Protein AF-0000000073238635 (afdb_homodimer)

Radius of gyration: 44.32 Å; Cα contacts (8 Å, |Δi|>4): 924; chains: 2; bounding box: 63×149×86 Å

Nearest PDB structures (foldseek):
  4niy-assembly1_A  TM=2.374E-01  e=1.121E-02  Bos taurus
  4niy-assembly2_B  TM=2.257E-01  e=1.477E-02  Bos taurus
  5gib-assembly2_B  TM=2.559E-01  e=4.451E-02  Bos taurus
  3tgk-assembly1_E  TM=2.085E-01  e=7.312E-02  Rattus norvegicus
  1f5r-assembly1_A  TM=2.115E-01  e=1.417E-01  Rattus norvegicus

Foldseek 3Di:
DPPPPVVPPPCDLLNDDPVVNVVVLVPDDPVRNVVVVVVVVVVLDVVLDPVVLVVVCCVPPVFFEDPQQLVVLVVVVVVLVVVPPDDSPQLLPLPPCPCPDPPCVVSPVVSVVSRPRSRVSVVSCQLSQVDWGWWWFDDDQWIAIWTWTADNVLRAIWTDHPPDPPHTPDPRHHPLRIGHDPDDDDQLDFDQAPCLLPADFQWKKWWWWDLDNPDGTIIGIWTWHADPVCVPPPVPGPRSVDQKTKTADQLDDPVDPLGIDIDGSVDQAWDDDNVNTIIGYMGTDDDPVVVVSSCVVRPRPDPPPDDPDDDDDPPPPPPPPPPDD/DPPPPVVVPPCDLLNDPPVVNVVVLVPDDPVRNVVVVVVVVVVLDVVLDPVVLVVVCCVPPVFFEDPQQLVVLVVVVVVLVVVPVDDSPQLLPLPPCPCPDPPCVVSPVVSVVSRPGSRVSSVSCQLSQVDWGWWWFDDDQWIAIWTWTADNVLRAIWTDHPPDPDHTPDPRHHPLGIGHDPDDDDQLDFDQAPCLLPADFQFKKWWWWDLDNVDGTIIGIWTWHADPVCVPPPVPGPRSVDQKTKTADQLDDPVDPLGIDIDGSVDQAWDDDNVNTIIGYMGTDDDPVVVVSSCVVRPRPPPPPPDPDDDDPPPPDPPPPPPDD

InterPro domains:
  IPR001810 F-box domain [PF00646] (13-54)
  IPR001810 F-box domain [PS50181] (10-56)
  IPR036047 F-box-like domain superfamily [SSF81383] (7-305)

Solvent-accessible surface area (backbone atoms only — not comparable to full-atom values): 37307 Å² total; per-residue (Å²): 133,79,80,73,72,71,78,75,62,80,79,46,77,83,69,44,56,68,68,56,46,49,54,57,56,62,71,47,50,71,67,53,33,52,46,52,27,49,50,19,52,50,50,26,52,60,53,56,33,54,69,57,32,45,49,52,39,46,71,74,40,44,64,39,47,46,72,65,39,58,54,51,47,51,49,52,55,50,53,52,60,70,61,45,78,61,76,68,70,42,70,43,75,39,47,74,79,66,74,55,60,82,76,50,56,71,38,64,67,57,30,58,69,62,51,81,29,69,39,53,50,48,47,31,27,42,54,62,28,77,41,69,35,65,26,26,33,62,51,93,80,33,34,38,60,22,34,33,25,37,37,66,88,77,65,22,26,35,32,24,34,66,81,80,56,91,47,72,72,44,66,75,35,50,69,89,38,39,28,37,58,92,57,99,60,61,52,77,56,75,49,79,42,86,46,56,78,72,48,39,67,71,38,43,31,37,30,27,36,23,67,42,94,87,45,52,43,27,39,31,64,35,30,30,41,60,47,83,87,41,70,75,34,79,88,70,55,60,52,49,76,43,57,59,37,35,44,25,25,70,81,44,51,86,83,41,80,73,19,56,45,82,43,55,52,82,55,83,50,77,45,73,45,77,88,84,15,36,34,39,20,48,44,78,59,81,50,63,66,61,52,48,51,52,44,68,75,46,61,70,80,72,81,76,76,76,74,86,76,86,82,80,85,78,79,77,72,84,73,78,75,74,75,76,128,134,77,80,72,70,71,77,76,62,80,78,46,75,83,69,44,54,67,67,57,46,49,54,57,56,61,71,47,49,71,66,52,31,49,46,50,29,49,51,20,52,50,49,25,52,61,51,54,32,54,70,57,31,47,49,53,39,48,71,73,41,46,63,38,48,46,72,65,40,58,55,52,46,52,49,53,54,52,55,51,63,68,57,38,86,54,77,67,72,44,68,44,76,40,47,72,80,65,73,56,59,81,76,50,57,71,39,63,66,57,28,59,68,62,51,78,31,70,39,54,47,47,46,30,27,44,54,60,28,77,41,67,35,64,28,25,33,62,50,95,80,32,34,37,60,23,32,34,26,36,36,66,88,76,65,22,25,34,32,23,35,67,81,81,55,91,46,73,71,44,66,74,37,49,71,90,38,38,29,37,56,91,58,98,62,59,52,76,56,75,50,79,43,86,46,57,76,70,49,40,65,71,39,42,32,36,31,27,34,24,67,44,93,87,46,52,45,25,38,31,64,34,30,30,41,60,49,83,88,40,68,75,34,80,87,71,55,59,51,50,76,43,58,59,38,35,42,25,25,71,81,44,53,84,85,42,81,71,19,56,44,81,42,56,52,81,56,82,49,76,44,74,45,79,87,85,17,37,34,40,20,47,42,76,60,81,50,64,66,62,52,48,51,52,45,68,74,46,61,70,79,72,81,76,79,75,74,81,77,85,87,75,85,69,80,81,70,86,74,79,75,73,77,76,129

pLDDT: mean 76.12, std 22.83, range [19.12, 97.75]

Secondary structure (DSSP, 8-state):
------------GGGS-HHHHHHHHHTS-HHHHHHHHHHHHHHHHHHT-HHHHHHHHHHHHTTT--HHHHHHHHHHHHHHHHTTTS----TTTTS-----TGGGG-HHHHHHHHTT-HHHHHHHHHHHT---EEEEEEETTEEEEEEEEEETTTTEEEEEESSSSS-EEEEEE-GGGEE--SSSS-TTSPPPPS-GGG--TT-EEEEEEESSTTSPPEEEEEEE---GGGTT-GGG--GGGSSEEEEE-TTS-TT-TTSEEEEETT--S-EEETTTEEEEEEEE---HHHHHHHHHHS---------SS----------------/------------GGGS-HHHHHHHHHTS-HHHHHHHHHHHHHHHHHHT-HHHHHHHHHHHHTTT--HHHHHHHHHHHHHHHHTTTS----TTTTS-----TGGGG-HHHHHHHHTT-HHHHHHHHHHHT---EEEEEEETTEEEEEEEEEETTTTEEEEEESSSSS-EEEEEE-GGGEE--SSSS-TTSPPP-S-GGG--TT-EEEEEEESSTTSPPEEEEEEE---GGGTT-GGG--GGGSSEEEEE-TTS-TT-TTSEEEEETT--S-EEETTTEEEEEEEE---HHHHHHHHHHS---------SSS---------------

Structure (mmCIF, N/CA/C/O backbone):
data_AF-0000000073238635-model_v1
#
loop_
_entity.id
_entity.type
_entity.pdbx_description
1 polymer 'F-box protein At2g32560 family'
#
loop_
_atom_site.group_PDB
_atom_site.id
_atom_site.type_symbol
_atom_site.label_atom_id
_atom_site.label_alt_id
_atom_site.label_comp_id
_atom_site.label_asym_id
_atom_site.label_entity_id
_atom_site.label_seq_id
_atom_site.pdbx_PDB_ins_code
_atom_site.Cartn_x
_atom_site.Cartn_y
_atom_site.Cartn_z
_atom_site.occupancy
_atom_site.B_iso_or_equiv
_atom_site.auth_seq_id
_atom_site.auth_comp_id
_atom_site.auth_asym_id
_atom_site.auth_atom_id
_atom_site.pdbx_PDB_model_num
ATOM 1 N N . MET A 1 1 ? 38.094 -16.75 25.938 1 25.94 1 MET A N 1
ATOM 2 C CA . MET A 1 1 ? 38.281 -15.852 24.797 1 25.94 1 MET A CA 1
ATOM 3 C C . MET A 1 1 ? 37.25 -16.094 23.719 1 25.94 1 MET A C 1
ATOM 5 O O . MET A 1 1 ? 37.375 -17 22.906 1 25.94 1 MET A O 1
ATOM 9 N N . GLU A 1 2 ? 36 -16.25 24.141 1 30.81 2 GLU A N 1
ATOM 10 C CA . GLU A 1 2 ? 34.812 -16.562 23.375 1 30.81 2 GLU A CA 1
ATOM 11 C C . GLU A 1 2 ? 34.656 -15.625 22.188 1 30.81 2 GLU A C 1
ATOM 13 O O . GLU A 1 2 ? 34.719 -14.406 22.328 1 30.81 2 GLU A O 1
ATOM 18 N N . ASN A 1 3 ? 35.156 -16.125 20.969 1 33.47 3 ASN A N 1
ATOM 19 C CA . ASN A 1 3 ? 35.188 -15.477 19.656 1 33.47 3 ASN A CA 1
ATOM 20 C C . ASN A 1 3 ? 33.844 -14.805 19.359 1 33.47 3 ASN A C 1
ATOM 22 O O . ASN A 1 3 ? 32.812 -15.477 19.234 1 33.47 3 ASN A O 1
ATOM 26 N N . ASN A 1 4 ? 33.625 -13.688 20.031 1 32.66 4 ASN A N 1
ATOM 27 C CA . ASN A 1 4 ? 32.562 -12.727 19.734 1 32.66 4 ASN A CA 1
ATOM 28 C C . ASN A 1 4 ? 32.438 -12.484 18.234 1 32.66 4 ASN A C 1
ATOM 30 O O . ASN A 1 4 ? 33.094 -11.609 17.688 1 32.66 4 ASN A O 1
ATOM 34 N N . ILE A 1 5 ? 32.438 -13.562 17.406 1 32.78 5 ILE A N 1
ATOM 35 C CA . ILE A 1 5 ? 32.125 -13.32 16 1 32.78 5 ILE A CA 1
ATOM 36 C C . ILE A 1 5 ? 30.938 -12.359 15.883 1 32.78 5 ILE A C 1
ATOM 38 O O . ILE A 1 5 ? 29.812 -12.688 16.281 1 32.78 5 ILE A O 1
ATOM 42 N N . LYS A 1 6 ? 31.188 -11.102 16.141 1 38.75 6 LYS A N 1
ATOM 43 C CA . LYS A 1 6 ? 30.328 -9.984 15.742 1 38.75 6 LYS A CA 1
ATOM 44 C C . LYS A 1 6 ? 29.641 -10.266 14.414 1 38.75 6 LYS A C 1
ATOM 46 O O . LYS A 1 6 ? 30.281 -10.359 13.375 1 38.75 6 LYS A O 1
ATOM 51 N N . ASN A 1 7 ? 28.719 -11.195 14.227 1 36.5 7 ASN A N 1
ATOM 52 C CA . ASN A 1 7 ? 27.906 -11.445 13.039 1 36.5 7 ASN A CA 1
ATOM 53 C C . ASN A 1 7 ? 27.562 -10.156 12.312 1 36.5 7 ASN A C 1
ATOM 55 O O . ASN A 1 7 ? 26.812 -9.32 12.828 1 36.5 7 ASN A O 1
ATOM 59 N N . ASN A 1 8 ? 28.406 -9.539 11.602 1 38.72 8 ASN A N 1
ATOM 60 C CA . ASN A 1 8 ? 28.484 -8.352 10.75 1 38.72 8 ASN A CA 1
ATOM 61 C C . ASN A 1 8 ? 27.297 -8.266 9.797 1 38.72 8 ASN A C 1
ATOM 63 O O . ASN A 1 8 ? 27.453 -8.445 8.594 1 38.72 8 ASN A O 1
ATOM 67 N N . ARG A 1 9 ? 26.297 -8.992 9.977 1 43.69 9 ARG A N 1
ATOM 68 C CA . ARG A 1 9 ? 25.188 -8.812 9.047 1 43.69 9 ARG A CA 1
ATOM 69 C C . ARG A 1 9 ? 24.766 -7.348 8.969 1 43.69 9 ARG A C 1
ATOM 71 O O . ARG A 1 9 ? 24.719 -6.656 9.992 1 43.69 9 ARG A O 1
ATOM 78 N N . PRO A 1 10 ? 24.953 -6.809 7.77 1 49.09 10 PRO A N 1
ATOM 79 C CA . PRO A 1 10 ? 24.453 -5.438 7.605 1 49.09 10 PRO A CA 1
ATOM 80 C C . PRO A 1 10 ? 23.109 -5.211 8.273 1 49.09 10 PRO A C 1
ATOM 82 O O . PRO A 1 10 ? 22.25 -6.094 8.242 1 49.09 10 PRO A O 1
ATOM 85 N N . THR A 1 11 ? 23.188 -4.523 9.344 1 52.44 11 THR A N 1
ATOM 86 C CA . THR A 1 11 ? 21.922 -4.141 9.969 1 52.44 11 THR A CA 1
ATOM 87 C C . THR A 1 11 ? 21.031 -3.404 8.977 1 52.44 11 THR A C 1
ATOM 89 O O . THR A 1 11 ? 21.438 -2.402 8.391 1 52.44 11 THR A O 1
ATOM 92 N N . TYR A 1 12 ? 19.984 -4.199 8.609 1 60.81 12 TYR A N 1
ATOM 93 C CA . TYR A 1 12 ? 19.031 -3.572 7.711 1 60.81 12 TYR A CA 1
ATOM 94 C C . TYR A 1 12 ? 18.109 -2.621 8.469 1 60.81 12 TYR A C 1
ATOM 96 O O . TYR A 1 12 ? 17.922 -2.762 9.68 1 60.81 12 TYR A O 1
ATOM 104 N N . LEU A 1 13 ? 17.859 -1.521 7.848 1 63.44 13 LEU A N 1
ATOM 105 C CA . LEU A 1 13 ? 17 -0.472 8.398 1 63.44 13 LEU A CA 1
ATOM 106 C C . LEU A 1 13 ? 15.836 -1.071 9.172 1 63.44 13 LEU A C 1
ATOM 108 O O . LEU A 1 13 ? 15.484 -0.588 10.25 1 63.44 13 LEU A O 1
ATOM 112 N N . LEU A 1 14 ? 15.398 -2.223 8.68 1 62.41 14 LEU A N 1
ATOM 113 C CA . LEU A 1 14 ? 14.188 -2.773 9.273 1 62.41 14 LEU A CA 1
ATOM 114 C C . LEU A 1 14 ? 14.516 -3.621 10.5 1 62.41 14 LEU A C 1
ATOM 116 O O . LEU A 1 14 ? 13.617 -4.031 11.234 1 62.41 14 LEU A O 1
ATOM 120 N N . ASP A 1 15 ? 15.828 -3.744 10.656 1 62.28 15 ASP A N 1
ATOM 121 C CA . ASP A 1 15 ? 16.266 -4.449 11.859 1 62.28 15 ASP A CA 1
ATOM 122 C C . ASP A 1 15 ? 16.328 -3.508 13.062 1 62.28 15 ASP A C 1
ATOM 124 O O . ASP A 1 15 ? 16.453 -3.957 14.203 1 62.28 15 ASP A O 1
ATOM 128 N N . LEU A 1 16 ? 16.219 -2.34 12.758 1 68.25 16 LEU A N 1
ATOM 129 C CA . LEU A 1 16 ? 16.297 -1.349 13.828 1 68.25 16 LEU A CA 1
ATOM 130 C C . LEU A 1 16 ? 15.031 -1.347 14.672 1 68.25 16 LEU A C 1
ATOM 132 O O . LEU A 1 16 ? 13.945 -1.635 14.164 1 68.25 16 LEU A O 1
ATOM 136 N N . PRO A 1 17 ? 15.305 -1.091 16.016 1 71.75 17 PRO A N 1
ATOM 137 C CA . PRO A 1 17 ? 14.102 -0.891 16.828 1 71.75 17 PRO A CA 1
ATOM 138 C C . PRO A 1 17 ? 13.164 0.158 16.234 1 71.75 17 PRO A C 1
ATOM 140 O O . PRO A 1 17 ? 13.617 1.091 15.562 1 71.75 17 PRO A O 1
ATOM 143 N N . GLU A 1 18 ? 11.891 -0.091 16.469 1 77.25 18 GLU A N 1
ATOM 144 C CA . GLU A 1 18 ? 10.867 0.809 15.938 1 77.25 18 GLU A CA 1
ATOM 145 C C . GLU A 1 18 ? 11.141 2.254 16.344 1 77.25 18 GLU A C 1
ATOM 147 O O . GLU A 1 18 ? 10.953 3.176 15.555 1 77.25 18 GLU A O 1
ATOM 152 N N . SER A 1 19 ? 11.602 2.41 17.531 1 81.5 19 SER A N 1
ATOM 153 C CA . SER A 1 19 ? 11.867 3.754 18.047 1 81.5 19 SER A CA 1
ATOM 154 C C . SER A 1 19 ? 12.984 4.43 17.266 1 81.5 19 SER A C 1
ATOM 156 O O . SER A 1 19 ? 12.914 5.625 16.969 1 81.5 19 SER A O 1
ATOM 158 N N . THR A 1 20 ? 13.969 3.598 16.984 1 82.81 20 THR A N 1
ATOM 159 C CA . THR A 1 20 ? 15.094 4.137 16.219 1 82.81 20 THR A CA 1
ATOM 160 C C . THR A 1 20 ? 14.656 4.488 14.797 1 82.81 20 THR A C 1
ATOM 162 O O . THR A 1 20 ? 15.039 5.539 14.273 1 82.81 20 THR A O 1
ATOM 165 N N . LEU A 1 21 ? 13.906 3.598 14.203 1 83 21 LEU A N 1
ATOM 166 C CA . LEU A 1 21 ? 13.391 3.875 12.859 1 83 21 LEU A CA 1
ATOM 167 C C . LEU A 1 21 ? 12.539 5.137 12.859 1 83 21 LEU A C 1
ATOM 169 O O . LEU A 1 21 ? 12.672 5.98 11.969 1 83 21 LEU A O 1
ATOM 173 N N . HIS A 1 22 ? 11.719 5.227 13.891 1 85.25 22 HIS A N 1
ATOM 174 C CA . HIS A 1 22 ? 10.867 6.406 14.008 1 85.25 22 HIS A CA 1
ATOM 175 C C . HIS A 1 22 ? 11.703 7.68 14.109 1 85.25 22 HIS A C 1
ATOM 177 O O . HIS A 1 22 ? 11.367 8.695 13.5 1 85.25 22 HIS A O 1
ATOM 183 N N . PHE A 1 23 ? 12.766 7.617 14.789 1 88.31 23 PHE A N 1
ATOM 184 C CA . PHE A 1 23 ? 13.641 8.766 14.977 1 88.31 23 PHE A CA 1
ATOM 185 C C . PHE A 1 23 ? 14.289 9.164 13.656 1 88.31 23 PHE A C 1
ATOM 187 O O . PHE A 1 23 ? 14.453 10.352 13.367 1 88.31 23 PHE A O 1
ATOM 194 N N . ILE A 1 24 ? 14.672 8.219 12.938 1 88.19 24 ILE A N 1
ATOM 195 C CA . ILE A 1 24 ? 15.266 8.477 11.633 1 88.19 24 ILE A CA 1
ATOM 196 C C . ILE A 1 24 ? 14.234 9.125 10.711 1 88.19 24 ILE A C 1
ATOM 198 O O . ILE A 1 24 ? 14.523 10.109 10.031 1 88.19 24 ILE A O 1
ATOM 202 N N . LEU A 1 25 ? 13.055 8.586 10.711 1 89.88 25 LEU A N 1
ATOM 203 C CA . LEU A 1 25 ? 12.008 9.086 9.828 1 89.88 25 LEU A CA 1
ATOM 204 C C . LEU A 1 25 ? 11.609 10.508 10.211 1 89.88 25 LEU A C 1
ATOM 206 O O . LEU A 1 25 ? 11.227 11.305 9.352 1 89.88 25 LEU A O 1
ATOM 210 N N . LYS A 1 26 ? 11.711 10.828 11.484 1 90.56 26 LYS A N 1
ATOM 211 C CA . LYS A 1 26 ? 11.375 12.156 11.984 1 90.56 26 LYS A CA 1
ATOM 212 C C . LYS A 1 26 ? 12.297 13.219 11.391 1 90.56 26 LYS A C 1
ATOM 214 O O . LYS A 1 26 ? 11.945 14.398 11.367 1 90.56 26 LYS A O 1
ATOM 219 N N . ARG A 1 27 ? 13.453 12.852 10.914 1 91.38 27 ARG A N 1
ATOM 220 C CA . ARG A 1 27 ? 14.43 13.789 10.375 1 91.38 27 ARG A CA 1
ATOM 221 C C . ARG A 1 27 ? 14.172 14.055 8.891 1 91.38 27 ARG A C 1
ATOM 223 O O . ARG A 1 27 ? 14.734 14.984 8.312 1 91.38 27 ARG A O 1
ATOM 230 N N . LEU A 1 28 ? 13.32 13.289 8.305 1 91.81 28 LEU A N 1
ATOM 231 C CA . LEU A 1 28 ? 13.008 13.461 6.887 1 91.81 28 LEU A CA 1
ATOM 232 C C . LEU A 1 28 ? 12.008 14.586 6.684 1 91.81 28 LEU A C 1
ATOM 234 O O . LEU A 1 28 ? 11.094 14.773 7.496 1 91.81 28 LEU A O 1
ATOM 238 N N . SER A 1 29 ? 12.227 15.328 5.629 1 92.31 29 SER A N 1
ATOM 239 C CA . SER A 1 29 ? 11.273 16.375 5.254 1 92.31 29 SER A CA 1
ATOM 240 C C . SER A 1 29 ? 9.969 15.766 4.754 1 92.31 29 SER A C 1
ATOM 242 O O . SER A 1 29 ? 9.906 14.57 4.434 1 92.31 29 SER A O 1
ATOM 244 N N . PRO A 1 30 ? 8.891 16.484 4.688 1 88.25 30 PRO A N 1
ATOM 245 C CA . PRO A 1 30 ? 7.629 15.992 4.145 1 88.25 30 PRO A CA 1
ATOM 246 C C . PRO A 1 30 ? 7.773 15.438 2.73 1 88.25 30 PRO A C 1
ATOM 248 O O . PRO A 1 30 ? 7.176 14.406 2.404 1 88.25 30 PRO A O 1
ATOM 251 N N . ILE A 1 31 ? 8.602 16.109 1.947 1 83.56 31 ILE A N 1
ATOM 252 C CA . ILE A 1 31 ? 8.812 15.656 0.579 1 83.56 31 ILE A CA 1
ATOM 253 C C . ILE A 1 31 ? 9.531 14.305 0.593 1 83.56 31 ILE A C 1
ATOM 255 O O . ILE A 1 31 ? 9.18 13.398 -0.171 1 83.56 31 ILE A O 1
ATOM 259 N N . GLU A 1 32 ? 10.477 14.273 1.476 1 85.25 32 GLU A N 1
ATOM 260 C CA . GLU A 1 32 ? 11.227 13.023 1.575 1 85.25 32 GLU A CA 1
ATOM 261 C C . GLU A 1 32 ? 10.336 11.891 2.08 1 85.25 32 GLU A C 1
ATOM 263 O O . GLU A 1 32 ? 10.414 10.758 1.587 1 85.25 32 GLU A O 1
ATOM 268 N N . LEU A 1 33 ? 9.5 12.133 3.049 1 87 33 LEU A N 1
ATOM 269 C CA . LEU A 1 33 ? 8.578 11.133 3.578 1 87 33 LEU A CA 1
ATOM 270 C C . LEU A 1 33 ? 7.594 10.68 2.504 1 87 33 LEU A C 1
ATOM 272 O O . LEU A 1 33 ? 7.324 9.484 2.375 1 87 33 LEU A O 1
ATOM 276 N N . SER A 1 34 ? 7.125 11.625 1.777 1 82.31 34 SER A N 1
ATOM 277 C CA . SER A 1 34 ? 6.18 11.312 0.709 1 82.31 34 SER A CA 1
ATOM 278 C C . SER A 1 34 ? 6.84 10.492 -0.394 1 82.31 34 SER A C 1
ATOM 280 O O . SER A 1 34 ? 6.23 9.57 -0.938 1 82.31 34 SER A O 1
ATOM 282 N N . THR A 1 35 ? 8.07 10.859 -0.675 1 81.25 35 THR A N 1
ATOM 283 C CA . THR A 1 35 ? 8.812 10.133 -1.694 1 81.25 35 THR A CA 1
ATOM 284 C C . THR A 1 35 ? 9.055 8.688 -1.262 1 81.25 35 THR A C 1
ATOM 286 O O . THR A 1 35 ? 8.898 7.762 -2.059 1 81.25 35 THR A O 1
ATOM 289 N N . MET A 1 36 ? 9.422 8.531 -0.043 1 84.75 36 MET A N 1
ATOM 290 C CA . MET A 1 36 ? 9.641 7.188 0.477 1 84.75 36 MET A CA 1
ATOM 291 C C . MET A 1 36 ? 8.359 6.363 0.41 1 84.75 36 MET A C 1
ATOM 293 O O . MET A 1 36 ? 8.398 5.188 0.037 1 84.75 36 MET A O 1
ATOM 297 N N . SER A 1 37 ? 7.301 6.957 0.756 1 81.94 37 SER A N 1
ATOM 298 C CA . SER A 1 37 ? 6.012 6.273 0.691 1 81.94 37 SER A CA 1
ATOM 299 C C . SER A 1 37 ? 5.684 5.852 -0.736 1 81.94 37 SER A C 1
ATOM 301 O O . SER A 1 37 ? 5.238 4.723 -0.967 1 81.94 37 SER A O 1
ATOM 303 N N . LYS A 1 38 ? 5.984 6.719 -1.643 1 79.12 38 LYS A N 1
ATOM 304 C CA . LYS A 1 38 ? 5.695 6.441 -3.047 1 79.12 38 LYS A CA 1
ATOM 305 C C . LYS A 1 38 ? 6.578 5.316 -3.576 1 79.12 38 LYS A C 1
ATOM 307 O O . LYS A 1 38 ? 6.117 4.457 -4.332 1 79.12 38 LYS A O 1
ATOM 312 N N . VAL A 1 39 ? 7.773 5.43 -3.219 1 81.19 39 VAL A N 1
ATOM 313 C CA . VAL A 1 39 ? 8.719 4.395 -3.635 1 81.19 39 VAL A CA 1
ATOM 314 C C . VAL A 1 39 ? 8.273 3.039 -3.09 1 81.19 39 VAL A C 1
ATOM 316 O O . VAL A 1 39 ? 8.328 2.029 -3.795 1 81.19 39 VAL A O 1
ATOM 319 N N . CYS A 1 40 ? 7.852 3.027 -1.855 1 82.81 40 CYS A N 1
ATOM 320 C CA . CYS A 1 40 ? 7.398 1.782 -1.246 1 82.81 40 CYS A CA 1
ATOM 321 C C . CYS A 1 40 ? 6.168 1.243 -1.964 1 82.81 40 CYS A C 1
ATOM 323 O O . CYS A 1 40 ? 6.055 0.037 -2.191 1 82.81 40 CYS A O 1
ATOM 325 N N . VAL A 1 41 ? 5.316 2.066 -2.371 1 78.25 41 VAL A N 1
ATOM 326 C CA . VAL A 1 41 ? 4.129 1.646 -3.104 1 78.25 41 VAL A CA 1
ATOM 327 C C . VAL A 1 41 ? 4.535 1.057 -4.453 1 78.25 41 VAL A C 1
ATOM 329 O O . VAL A 1 41 ? 4.043 -0.004 -4.848 1 78.25 41 VAL A O 1
ATOM 332 N N . TYR A 1 42 ? 5.43 1.657 -5.09 1 80.38 42 TYR A N 1
ATOM 333 C CA . TYR A 1 42 ? 5.895 1.227 -6.402 1 80.38 42 TYR A CA 1
ATOM 334 C C . TYR A 1 42 ? 6.566 -0.139 -6.324 1 80.38 42 TYR A C 1
ATOM 336 O O . TYR A 1 42 ? 6.27 -1.031 -7.121 1 80.38 42 TYR A O 1
ATOM 344 N N . LEU A 1 43 ? 7.414 -0.201 -5.426 1 84.19 43 LEU A N 1
ATOM 345 C CA . LEU A 1 43 ? 8.164 -1.449 -5.309 1 84.19 43 LEU A CA 1
ATOM 346 C C . LEU A 1 43 ? 7.242 -2.596 -4.902 1 84.19 43 LEU A C 1
ATOM 348 O O . LEU A 1 43 ? 7.418 -3.73 -5.355 1 84.19 43 LEU A O 1
ATOM 352 N N . LYS A 1 44 ? 6.355 -2.309 -4.035 1 83.31 44 LYS A N 1
ATOM 353 C CA . LYS A 1 44 ? 5.367 -3.324 -3.686 1 83.31 44 LYS A CA 1
ATOM 354 C C . LYS A 1 44 ? 4.637 -3.834 -4.926 1 83.31 44 LYS A C 1
ATOM 356 O O . LYS A 1 44 ? 4.516 -5.043 -5.129 1 83.31 44 LYS A O 1
ATOM 361 N N . TYR A 1 45 ? 4.227 -2.934 -5.719 1 82.44 45 TYR A N 1
ATOM 362 C CA . TYR A 1 45 ? 3.486 -3.281 -6.926 1 82.44 45 TYR A CA 1
ATOM 363 C C . TYR A 1 45 ? 4.344 -4.109 -7.875 1 82.44 45 TYR A C 1
ATOM 365 O O . TYR A 1 45 ? 3.867 -5.082 -8.469 1 82.44 45 TYR A O 1
ATOM 373 N N . ARG A 1 46 ? 5.523 -3.705 -8.008 1 84.69 46 ARG A N 1
ATOM 374 C CA . ARG A 1 46 ? 6.414 -4.414 -8.922 1 84.69 46 ARG A CA 1
ATOM 375 C C . ARG A 1 46 ? 6.723 -5.816 -8.406 1 84.69 46 ARG A C 1
ATOM 377 O O . ARG A 1 46 ? 6.824 -6.762 -9.195 1 84.69 46 ARG A O 1
ATOM 384 N N . CYS A 1 47 ? 6.891 -5.922 -7.152 1 88.19 47 CYS A N 1
ATOM 385 C CA . CYS A 1 47 ? 7.211 -7.215 -6.555 1 88.19 47 CYS A CA 1
ATOM 386 C C . CYS A 1 47 ? 6.027 -8.172 -6.668 1 88.19 47 CYS A C 1
ATOM 388 O O . CYS A 1 47 ? 6.203 -9.391 -6.598 1 88.19 47 CYS A O 1
ATOM 390 N N . GLN A 1 48 ? 4.887 -7.625 -6.836 1 86.06 48 GLN A N 1
ATOM 391 C CA . GLN A 1 48 ? 3.678 -8.438 -6.879 1 86.06 48 GLN A CA 1
ATOM 392 C C . GLN A 1 48 ? 3.203 -8.648 -8.312 1 86.06 48 GLN A C 1
ATOM 394 O O . GLN A 1 48 ? 2.102 -9.148 -8.547 1 86.06 48 GLN A O 1
ATOM 399 N N . SER A 1 49 ? 3.926 -8.289 -9.242 1 87.12 49 SER A N 1
ATOM 400 C CA . SER A 1 49 ? 3.518 -8.344 -10.641 1 87.12 49 SER A CA 1
ATOM 401 C C . SER A 1 49 ? 3.24 -9.781 -11.078 1 87.12 49 SER A C 1
ATOM 403 O O . SER A 1 49 ? 3.949 -10.703 -10.672 1 87.12 49 SER A O 1
ATOM 405 N N . ASP A 1 50 ? 2.281 -9.945 -11.969 1 88.88 50 ASP A N 1
ATOM 406 C CA . ASP A 1 50 ? 1.844 -11.25 -12.453 1 88.88 50 ASP A CA 1
ATOM 407 C C . ASP A 1 50 ? 2.969 -11.961 -13.203 1 88.88 50 ASP A C 1
ATOM 409 O O . ASP A 1 50 ? 3.15 -13.172 -13.047 1 88.88 50 ASP A O 1
ATOM 413 N N . ASP A 1 51 ? 3.68 -11.312 -13.977 1 91.62 51 ASP A N 1
ATOM 414 C CA . ASP A 1 51 ? 4.73 -11.93 -14.781 1 91.62 51 ASP A CA 1
ATOM 415 C C . ASP A 1 51 ? 5.766 -12.625 -13.898 1 91.62 51 ASP A C 1
ATOM 417 O O . ASP A 1 51 ? 6.23 -13.719 -14.219 1 91.62 51 ASP A O 1
ATOM 421 N N . LEU A 1 52 ? 6.156 -11.977 -12.836 1 93.06 52 LEU A N 1
ATOM 422 C CA . LEU A 1 52 ? 7.145 -12.555 -11.93 1 93.06 52 LEU A CA 1
ATOM 423 C C . LEU A 1 52 ? 6.617 -13.836 -11.289 1 93.06 52 LEU A C 1
ATOM 425 O O . LEU A 1 52 ? 7.297 -14.859 -11.297 1 93.06 52 LEU A O 1
ATOM 429 N N . TRP A 1 53 ? 5.488 -13.75 -10.852 1 93.25 53 TRP A N 1
ATOM 430 C CA . TRP A 1 53 ? 4.949 -14.867 -10.094 1 93.25 53 TRP A CA 1
ATOM 431 C C . TRP A 1 53 ? 4.523 -16 -11.016 1 93.25 53 TRP A C 1
ATOM 433 O O . TRP A 1 53 ? 4.633 -17.188 -10.664 1 93.25 53 TRP A O 1
ATOM 443 N N . GLU A 1 54 ? 3.973 -15.672 -12.172 1 94.06 54 GLU A N 1
ATOM 444 C CA . GLU A 1 54 ? 3.695 -16.703 -13.172 1 94.06 54 GLU A CA 1
ATOM 445 C C . GLU A 1 54 ? 4.957 -17.484 -13.516 1 94.06 54 GLU A C 1
ATOM 447 O O . GLU A 1 54 ? 4.902 -18.703 -13.688 1 94.06 54 GLU A O 1
ATOM 452 N N . ASN A 1 55 ? 6.023 -16.828 -13.625 1 94.88 55 ASN A N 1
ATOM 453 C CA . ASN A 1 55 ? 7.301 -17.484 -13.898 1 94.88 55 ASN A CA 1
ATOM 454 C C . ASN A 1 55 ? 7.699 -18.422 -12.766 1 94.88 55 ASN A C 1
ATOM 456 O O . ASN A 1 55 ? 8.188 -19.531 -13.016 1 94.88 55 ASN A O 1
ATOM 460 N N . HIS A 1 56 ? 7.562 -17.984 -11.602 1 95.62 56 HIS A N 1
ATOM 461 C CA . HIS A 1 56 ? 7.883 -18.828 -10.453 1 95.62 56 HIS A CA 1
ATOM 462 C C . HIS A 1 56 ? 6.984 -20.062 -10.406 1 95.62 56 HIS A C 1
ATOM 464 O O . HIS A 1 56 ? 7.434 -21.156 -10.039 1 95.62 56 HIS A O 1
ATOM 470 N N . ILE A 1 57 ? 5.723 -19.875 -10.75 1 95.69 57 ILE A N 1
ATOM 471 C CA . ILE A 1 57 ? 4.793 -21 -10.781 1 95.69 57 ILE A CA 1
ATOM 472 C C . ILE A 1 57 ? 5.227 -22 -11.852 1 95.69 57 ILE A C 1
ATOM 474 O O . ILE A 1 57 ? 5.309 -23.203 -11.594 1 95.69 57 ILE A O 1
ATOM 478 N N . LYS A 1 58 ? 5.539 -21.531 -12.992 1 94.81 58 LYS A N 1
ATOM 479 C CA . LYS A 1 58 ? 5.977 -22.406 -14.078 1 94.81 58 LYS A CA 1
ATOM 480 C C . LYS A 1 58 ? 7.242 -23.172 -13.695 1 94.81 58 LYS A C 1
ATOM 482 O O . LYS A 1 58 ? 7.371 -24.359 -13.992 1 94.81 58 LYS A O 1
ATOM 487 N N . GLU A 1 59 ? 8.117 -22.484 -13.07 1 94.88 59 GLU A N 1
ATOM 488 C CA . GLU A 1 59 ? 9.406 -23.078 -12.711 1 94.88 59 GLU A CA 1
ATOM 489 C C . GLU A 1 59 ? 9.227 -24.203 -11.695 1 94.88 59 GLU A C 1
ATOM 491 O O . GLU A 1 59 ? 9.797 -25.281 -11.852 1 94.88 59 GLU A O 1
ATOM 496 N N . LYS A 1 60 ? 8.461 -23.938 -10.711 1 95.44 60 LYS A N 1
ATOM 497 C CA . LYS A 1 60 ? 8.352 -24.938 -9.648 1 95.44 60 LYS A CA 1
ATOM 498 C C . LYS A 1 60 ? 7.215 -25.906 -9.938 1 95.44 60 LYS A C 1
ATOM 500 O O . LYS A 1 60 ? 7.348 -27.109 -9.688 1 95.44 60 LYS A O 1
ATOM 505 N N . TRP A 1 61 ? 6.078 -25.406 -10.453 1 96.31 61 TRP A N 1
ATOM 506 C CA . TRP A 1 61 ? 4.848 -26.203 -10.477 1 96.31 61 TRP A CA 1
ATOM 507 C C . TRP A 1 61 ? 4.504 -26.625 -11.898 1 96.31 61 TRP A C 1
ATOM 509 O O . TRP A 1 61 ? 3.572 -27.406 -12.109 1 96.31 61 TRP A O 1
ATOM 519 N N . GLY A 1 62 ? 5.176 -26.203 -12.883 1 93.88 62 GLY A N 1
ATOM 520 C CA . GLY A 1 62 ? 4.836 -26.406 -14.289 1 93.88 62 GLY A CA 1
ATOM 521 C C . GLY A 1 62 ? 4.703 -27.875 -14.664 1 93.88 62 GLY A C 1
ATOM 522 O O . GLY A 1 62 ? 3.955 -28.219 -15.578 1 93.88 62 GLY A O 1
ATOM 523 N N . ARG A 1 63 ? 5.324 -28.766 -13.977 1 92 63 ARG A N 1
ATOM 524 C CA . ARG A 1 63 ? 5.305 -30.188 -14.305 1 92 63 ARG A CA 1
ATOM 525 C C . ARG A 1 63 ? 4.043 -30.859 -13.773 1 92 63 ARG A C 1
ATOM 527 O O . ARG A 1 63 ? 3.662 -31.938 -14.234 1 92 63 ARG A O 1
ATOM 534 N N . VAL A 1 64 ? 3.424 -30.188 -12.773 1 94.88 64 VAL A N 1
ATOM 535 C CA . VAL A 1 64 ? 2.338 -30.891 -12.102 1 94.88 64 VAL A CA 1
ATOM 536 C C . VAL A 1 64 ? 1.031 -30.125 -12.281 1 94.88 64 VAL A C 1
ATOM 538 O O . VAL A 1 64 ? -0.052 -30.672 -12.062 1 94.88 64 VAL A O 1
ATOM 541 N N . ILE A 1 65 ? 1.171 -28.859 -12.633 1 93.5 65 ILE A N 1
ATOM 542 C CA . ILE A 1 65 ? -0.085 -28.125 -12.766 1 93.5 65 ILE A CA 1
ATOM 543 C C . ILE A 1 65 ? -0.326 -27.781 -14.234 1 93.5 65 ILE A C 1
ATOM 545 O O . ILE A 1 65 ? 0.611 -27.453 -14.961 1 93.5 65 ILE A O 1
ATOM 549 N N . GLY A 1 66 ? -1.595 -28.016 -14.672 1 88.56 66 GLY A N 1
ATOM 550 C CA . GLY A 1 66 ? -2.029 -27.656 -16.016 1 88.56 66 GLY A CA 1
ATOM 551 C C . GLY A 1 66 ? -2.99 -26.484 -16.031 1 88.56 66 GLY A C 1
ATOM 552 O O . GLY A 1 66 ? -3.17 -25.797 -15.023 1 88.56 66 GLY A O 1
ATOM 553 N N . GLU A 1 67 ? -3.611 -26.203 -17.172 1 87.25 67 GLU A N 1
ATOM 554 C CA . GLU A 1 67 ? -4.516 -25.078 -17.375 1 87.25 67 GLU A CA 1
ATOM 555 C C . GLU A 1 67 ? -5.746 -25.188 -16.484 1 87.25 67 GLU A C 1
ATOM 557 O O . GLU A 1 67 ? -6.301 -24.172 -16.062 1 87.25 67 GLU A O 1
ATOM 562 N N . ALA A 1 68 ? -6.07 -26.375 -16.219 1 85 68 ALA A N 1
ATOM 563 C CA . ALA A 1 68 ? -7.262 -26.609 -15.414 1 85 68 ALA A CA 1
ATOM 564 C C . ALA A 1 68 ? -7.109 -26.016 -14.023 1 85 68 ALA A C 1
ATOM 566 O O . ALA A 1 68 ? -8.094 -25.625 -13.398 1 85 68 ALA A O 1
ATOM 567 N N . VAL A 1 69 ? -5.914 -25.953 -13.562 1 90.25 69 VAL A N 1
ATOM 568 C CA . VAL A 1 69 ? -5.664 -25.453 -12.219 1 90.25 69 VAL A CA 1
ATOM 569 C C . VAL A 1 69 ? -5.992 -23.969 -12.164 1 90.25 69 VAL A C 1
ATOM 571 O O . VAL A 1 69 ? -6.539 -23.484 -11.172 1 90.25 69 VAL A O 1
ATOM 574 N N . TYR A 1 70 ? -5.664 -23.234 -13.203 1 88.75 70 TYR A N 1
ATOM 575 C CA . TYR A 1 70 ? -5.941 -21.797 -13.242 1 88.75 70 TYR A CA 1
ATOM 576 C C . TYR A 1 70 ? -7.441 -21.531 -13.227 1 88.75 70 TYR A C 1
ATOM 578 O O . TYR A 1 70 ? -7.91 -20.594 -12.57 1 88.75 70 TYR A O 1
ATOM 586 N N . LYS A 1 71 ? -8.148 -22.375 -13.945 1 84.62 71 LYS A N 1
ATOM 587 C CA . LYS A 1 71 ? -9.602 -22.25 -13.945 1 84.62 71 LYS A CA 1
ATOM 588 C C . LYS A 1 71 ? -10.172 -22.562 -12.562 1 84.62 71 LYS A C 1
ATOM 590 O O . LYS A 1 71 ? -11.07 -21.875 -12.086 1 84.62 71 LYS A O 1
ATOM 595 N N . GLU A 1 72 ? -9.641 -23.625 -12.023 1 83.88 72 GLU A N 1
ATOM 596 C CA . GLU A 1 72 ? -10.086 -24 -10.68 1 83.88 72 GLU A CA 1
ATOM 597 C C . GLU A 1 72 ? -9.789 -22.891 -9.672 1 83.88 72 GLU A C 1
ATOM 599 O O . GLU A 1 72 ? -10.578 -22.641 -8.766 1 83.88 72 GLU A O 1
ATOM 604 N N . TRP A 1 73 ? -8.672 -22.25 -9.844 1 88.12 73 TRP A N 1
ATOM 605 C CA . TRP A 1 73 ? -8.273 -21.188 -8.922 1 88.12 73 TRP A CA 1
ATOM 606 C C . TRP A 1 73 ? -9.164 -19.953 -9.094 1 88.12 73 TRP A C 1
ATOM 608 O O . TRP A 1 73 ? -9.57 -19.344 -8.102 1 88.12 73 TRP A O 1
ATOM 618 N N . GLU A 1 74 ? -9.492 -19.656 -10.273 1 84.06 74 GLU A N 1
ATOM 619 C CA . GLU A 1 74 ? -10.406 -18.562 -10.539 1 84.06 74 GLU A CA 1
ATOM 620 C C . GLU A 1 74 ? -11.758 -18.781 -9.859 1 84.06 74 GLU A C 1
ATOM 622 O O . GLU A 1 74 ? -12.32 -17.875 -9.266 1 84.06 74 GLU A O 1
ATOM 627 N N . TRP A 1 75 ? -12.141 -19.984 -10.039 1 81.56 75 TRP A N 1
ATOM 628 C CA . TRP A 1 75 ? -13.398 -20.344 -9.398 1 81.56 75 TRP A CA 1
ATOM 629 C C . TRP A 1 75 ? -13.297 -20.234 -7.883 1 81.56 75 TRP A C 1
ATOM 631 O O . TRP A 1 75 ? -14.227 -19.766 -7.223 1 81.56 75 TRP A O 1
ATOM 641 N N . HIS A 1 76 ? -12.234 -20.688 -7.391 1 77.69 76 HIS A N 1
ATOM 642 C CA . HIS A 1 76 ? -11.992 -20.641 -5.953 1 77.69 76 HIS A CA 1
ATOM 643 C C . HIS A 1 76 ? -12.055 -19.203 -5.434 1 77.69 76 HIS A C 1
ATOM 645 O O . HIS A 1 76 ? -12.656 -18.938 -4.391 1 77.69 76 HIS A O 1
ATOM 651 N N . ILE A 1 77 ? -11.453 -18.281 -6.109 1 76.25 77 ILE A N 1
ATOM 652 C CA . ILE A 1 77 ? -11.414 -16.875 -5.719 1 76.25 77 ILE A CA 1
ATOM 653 C C . ILE A 1 77 ? -12.812 -16.281 -5.797 1 76.25 77 ILE A C 1
ATOM 655 O O . ILE A 1 77 ? -13.234 -15.531 -4.906 1 76.25 77 ILE A O 1
ATOM 659 N N . GLU A 1 78 ? -13.547 -16.594 -6.824 1 73.69 78 GLU A N 1
ATOM 660 C CA . GLU A 1 78 ? -14.898 -16.078 -7.027 1 73.69 78 GLU A CA 1
ATOM 661 C C . GLU A 1 78 ? -15.852 -16.594 -5.953 1 73.69 78 GLU A C 1
ATOM 663 O O . GLU A 1 78 ? -16.719 -15.859 -5.477 1 73.69 78 GLU A O 1
ATOM 668 N N . SER A 1 79 ? -15.734 -17.812 -5.688 1 71.25 79 SER A N 1
ATOM 669 C CA . SER A 1 79 ? -16.609 -18.406 -4.68 1 71.25 79 SER A CA 1
ATOM 670 C C . SER A 1 79 ? -16.375 -17.781 -3.309 1 71.25 79 SER A C 1
ATOM 672 O O . SER A 1 79 ? -17.312 -17.609 -2.531 1 71.25 79 SER A O 1
ATOM 674 N N . ARG A 1 80 ? -15.211 -17.422 -3.066 1 63.44 80 ARG A N 1
ATOM 675 C CA . ARG A 1 80 ? -14.867 -16.812 -1.786 1 63.44 80 ARG A CA 1
ATOM 676 C C . ARG A 1 80 ? -15.383 -15.375 -1.71 1 63.44 80 ARG A C 1
ATOM 678 O O . ARG A 1 80 ? -15.789 -14.914 -0.643 1 63.44 80 ARG A O 1
ATOM 685 N N . THR A 1 81 ? -15.297 -14.719 -2.801 1 62 81 THR A N 1
ATOM 686 C CA . THR A 1 81 ? -15.781 -13.344 -2.857 1 62 81 THR A CA 1
ATOM 687 C C . THR A 1 81 ? -17.297 -13.289 -2.689 1 62 81 THR A C 1
ATOM 689 O O . THR A 1 81 ? -17.828 -12.375 -2.057 1 62 81 THR A O 1
ATOM 692 N N . ASN A 1 82 ? -18 -14.125 -3.203 1 57.91 82 ASN A N 1
ATOM 693 C CA . ASN A 1 82 ? -19.469 -14.164 -3.119 1 57.91 82 ASN A CA 1
ATOM 694 C C . ASN A 1 82 ? -19.938 -14.594 -1.731 1 57.91 82 ASN A C 1
ATOM 696 O O . ASN A 1 82 ? -21 -14.164 -1.272 1 57.91 82 ASN A O 1
ATOM 700 N N . ASN A 1 83 ? -19.391 -15.484 -1.224 1 52 83 ASN A N 1
ATOM 701 C CA . ASN A 1 83 ? -19.781 -15.898 0.12 1 52 83 ASN A CA 1
ATOM 702 C C . ASN A 1 83 ? -19.312 -14.891 1.172 1 52 83 ASN A C 1
ATOM 704 O O . ASN A 1 83 ? -19.25 -15.219 2.357 1 52 83 ASN A O 1
ATOM 708 N N . GLN A 1 84 ? -18.828 -13.773 0.855 1 45.66 84 GLN A N 1
ATOM 709 C CA . GLN A 1 84 ? -18.328 -12.766 1.789 1 45.66 84 GLN A CA 1
ATOM 710 C C . GLN A 1 84 ? -19.453 -12.242 2.678 1 45.66 84 GLN A C 1
ATOM 712 O O . GLN A 1 84 ? -19.891 -11.102 2.518 1 45.66 84 GLN A O 1
ATOM 717 N N . THR A 1 85 ? -20.578 -12.727 2.973 1 39.06 85 THR A N 1
ATOM 718 C CA . THR A 1 85 ? -20.828 -12.188 4.309 1 39.06 85 THR A CA 1
ATOM 719 C C . THR A 1 85 ? -19.531 -12.094 5.098 1 39.06 85 THR A C 1
ATOM 721 O O . THR A 1 85 ? -19.328 -11.148 5.863 1 39.06 85 THR A O 1
ATOM 724 N N . GLY A 1 86 ? -19.281 -13.281 5.805 1 33.91 86 GLY A N 1
ATOM 725 C CA . GLY A 1 86 ? -18.266 -13.328 6.844 1 33.91 86 GLY A CA 1
ATOM 726 C C . GLY A 1 86 ? -16.922 -12.789 6.391 1 33.91 86 GLY A C 1
ATOM 727 O O . GLY A 1 86 ? -16.766 -12.375 5.242 1 33.91 86 GLY A O 1
ATOM 728 N N . SER A 1 87 ? -15.773 -13.336 7.18 1 32.94 87 SER A N 1
ATOM 729 C CA . SER A 1 87 ? -14.359 -12.992 7.281 1 32.94 87 SER A CA 1
ATOM 730 C C . SER A 1 87 ? -13.664 -13.102 5.926 1 32.94 87 SER A C 1
ATOM 732 O O . SER A 1 87 ? -13.68 -14.164 5.297 1 32.94 87 SER A O 1
ATOM 734 N N . LEU A 1 88 ? -13.938 -12.305 5.039 1 34.66 88 LEU A N 1
ATOM 735 C CA . LEU A 1 88 ? -12.953 -12.32 3.967 1 34.66 88 LEU A CA 1
ATOM 736 C C . LEU A 1 88 ? -11.703 -13.078 4.387 1 34.66 88 LEU A C 1
ATOM 738 O O . LEU A 1 88 ? -10.93 -12.594 5.219 1 34.66 88 LEU A O 1
ATOM 742 N N . GLY A 1 89 ? -11.797 -14.234 4.676 1 33.94 89 GLY A N 1
ATOM 743 C CA . GLY A 1 89 ? -10.57 -14.992 4.809 1 33.94 89 GLY A CA 1
ATOM 744 C C . GLY A 1 89 ? -9.492 -14.562 3.824 1 33.94 89 GLY A C 1
ATOM 745 O O . GLY A 1 89 ? -9.594 -14.844 2.627 1 33.94 89 GLY A O 1
ATOM 746 N N . SER A 1 90 ? -9.195 -13.375 3.812 1 36.75 90 SER A N 1
ATOM 747 C CA . SER A 1 90 ? -7.973 -12.93 3.15 1 36.75 90 SER A CA 1
ATOM 748 C C . SER A 1 90 ? -6.988 -14.078 2.98 1 36.75 90 SER A C 1
ATOM 750 O O . SER A 1 90 ? -6.941 -14.992 3.809 1 36.75 90 SER A O 1
ATOM 752 N N . PHE A 1 91 ? -6.809 -14.523 1.739 1 38.62 91 PHE A N 1
ATOM 753 C CA . PHE A 1 91 ? -5.633 -15.375 1.59 1 38.62 91 PHE A CA 1
ATOM 754 C C . PHE A 1 91 ? -4.594 -15.055 2.658 1 38.62 91 PHE A C 1
ATOM 756 O O . PHE A 1 91 ? -3.439 -14.766 2.342 1 38.62 91 PHE A O 1
ATOM 763 N N . THR A 1 92 ? -4.984 -14.383 3.66 1 39.22 92 THR A N 1
ATOM 764 C CA . THR A 1 92 ? -4.117 -14.047 4.781 1 39.22 92 THR A CA 1
ATOM 765 C C . THR A 1 92 ? -3.373 -15.289 5.277 1 39.22 92 THR A C 1
ATOM 767 O O . THR A 1 92 ? -2.256 -15.18 5.789 1 39.22 92 THR A O 1
ATOM 770 N N . GLY A 1 93 ? -4.086 -16.375 5.297 1 37.81 93 GLY A N 1
ATOM 771 C CA . GLY A 1 93 ? -3.484 -17.531 5.938 1 37.81 93 GLY A CA 1
ATOM 772 C C . GLY A 1 93 ? -2.387 -18.172 5.105 1 37.81 93 GLY A C 1
ATOM 773 O O . GLY A 1 93 ? -1.703 -19.078 5.57 1 37.81 93 GLY A O 1
ATOM 774 N N . VAL A 1 94 ? -2.559 -18 3.92 1 41.69 94 VAL A N 1
ATOM 775 C CA . VAL A 1 94 ? -1.604 -18.766 3.131 1 41.69 94 VAL A CA 1
ATOM 776 C C . VAL A 1 94 ? -0.252 -18.062 3.117 1 41.69 94 VAL A C 1
ATOM 778 O O . VAL A 1 94 ? 0.67 -18.484 2.416 1 41.69 94 VAL A O 1
ATOM 781 N N . TRP A 1 95 ? -0.226 -16.859 3.684 1 40.38 95 TRP A N 1
ATOM 782 C CA . TRP A 1 95 ? 1.091 -16.234 3.605 1 40.38 95 TRP A CA 1
ATOM 783 C C . TRP A 1 95 ? 2.076 -16.922 4.543 1 40.38 95 TRP A C 1
ATOM 785 O O . TRP A 1 95 ? 1.726 -17.281 5.668 1 40.38 95 TRP A O 1
ATOM 795 N N . PRO A 1 96 ? 3.055 -17.406 3.992 1 39.75 96 PRO A N 1
ATOM 796 C CA . PRO A 1 96 ? 4.062 -17.891 4.941 1 39.75 96 PRO A CA 1
ATOM 797 C C . PRO A 1 96 ? 4.332 -16.906 6.07 1 39.75 96 PRO A C 1
ATOM 799 O O . PRO A 1 96 ? 4.215 -15.688 5.875 1 39.75 96 PRO A O 1
ATOM 802 N N . ASN A 1 97 ? 3.848 -17.266 7.277 1 39.66 97 ASN A N 1
ATOM 803 C CA . ASN A 1 97 ? 4.277 -16.547 8.477 1 39.66 97 ASN A CA 1
ATOM 804 C C . ASN A 1 97 ? 5.691 -16 8.328 1 39.66 97 ASN A C 1
ATOM 806 O O . ASN A 1 97 ? 6.668 -16.703 8.609 1 39.66 97 ASN A O 1
ATOM 810 N N . LEU A 1 98 ? 5.91 -15.43 7.266 1 36.78 98 LEU A N 1
ATOM 811 C CA . LEU A 1 98 ? 7.254 -14.867 7.305 1 36.78 98 LEU A CA 1
ATOM 812 C C . LEU A 1 98 ? 7.43 -13.977 8.531 1 36.78 98 LEU A C 1
ATOM 814 O O . LEU A 1 98 ? 6.637 -13.055 8.758 1 36.78 98 LEU A O 1
ATOM 818 N N . TYR A 1 99 ? 7.773 -14.625 9.594 1 34.66 99 TYR A N 1
ATOM 819 C CA . TYR A 1 99 ? 8.18 -13.938 10.82 1 34.66 99 TYR A CA 1
ATOM 820 C C . TYR A 1 99 ? 8.953 -12.664 10.5 1 34.66 99 TYR A C 1
ATOM 822 O O . TYR A 1 99 ? 10.156 -12.711 10.242 1 34.66 99 TYR A O 1
ATOM 830 N N . LEU A 1 100 ? 8.523 -11.969 9.586 1 37.59 100 LEU A N 1
ATOM 831 C CA . LEU A 1 100 ? 9.25 -10.711 9.602 1 37.59 100 LEU A CA 1
ATOM 832 C C . LEU A 1 100 ? 9.062 -9.984 10.938 1 37.59 100 LEU A C 1
ATOM 834 O O . LEU A 1 100 ? 8.07 -9.281 11.125 1 37.59 100 LEU A O 1
ATOM 838 N N . GLY A 1 101 ? 9.688 -10.531 11.992 1 36.31 101 GLY A N 1
ATOM 839 C CA . GLY A 1 101 ? 9.742 -10 13.352 1 36.31 101 GLY A CA 1
ATOM 840 C C . GLY A 1 101 ? 8.445 -9.344 13.781 1 36.31 101 GLY A C 1
ATOM 841 O O . GLY A 1 101 ? 7.453 -9.375 13.055 1 36.31 101 GLY A O 1
ATOM 842 N N . SER A 1 102 ? 8.352 -8.844 15.133 1 38 102 SER A N 1
ATOM 843 C CA . SER A 1 102 ? 7.27 -8.164 15.844 1 38 102 SER A CA 1
ATOM 844 C C . SER A 1 102 ? 6.652 -7.062 14.984 1 38 102 SER A C 1
ATOM 846 O O . SER A 1 102 ? 5.582 -6.539 15.305 1 38 102 SER A O 1
ATOM 848 N N . TYR A 1 103 ? 7.438 -6.547 14.266 1 36.5 103 TYR A N 1
ATOM 849 C CA . TYR A 1 103 ? 6.973 -5.301 13.672 1 36.5 103 TYR A CA 1
ATOM 850 C C . TYR A 1 103 ? 5.785 -5.543 12.75 1 36.5 103 TYR A C 1
ATOM 852 O O . TYR A 1 103 ? 4.879 -4.711 12.656 1 36.5 103 TYR A O 1
ATOM 860 N N . LEU A 1 104 ? 5.918 -6.5 12 1 43.97 104 LEU A N 1
ATOM 861 C CA . LEU A 1 104 ? 4.84 -6.699 11.039 1 43.97 104 LEU A CA 1
ATOM 862 C C . LEU A 1 104 ? 3.717 -7.535 11.656 1 43.97 104 LEU A C 1
ATOM 864 O O . LEU A 1 104 ? 2.938 -8.156 10.93 1 43.97 104 LEU A O 1
ATOM 868 N N . GLU A 1 105 ? 3.791 -7.711 12.82 1 41.66 105 GLU A N 1
ATOM 869 C CA . GLU A 1 105 ? 2.68 -8.461 13.398 1 41.66 105 GLU A CA 1
ATOM 870 C C . GLU A 1 105 ? 1.337 -7.852 13 1 41.66 105 GLU A C 1
ATOM 872 O O . GLU A 1 105 ? 0.322 -8.547 12.961 1 41.66 105 GLU A O 1
ATOM 877 N N . ASP A 1 106 ? 1.315 -6.539 12.992 1 39.97 106 ASP A N 1
ATOM 878 C CA . ASP A 1 106 ? -0.051 -6.164 12.641 1 39.97 106 ASP A CA 1
ATOM 879 C C . ASP A 1 106 ? -0.377 -6.57 11.203 1 39.97 106 ASP A C 1
ATOM 881 O O . ASP A 1 106 ? -0.297 -5.746 10.289 1 39.97 106 ASP A O 1
ATOM 885 N N . CYS A 1 107 ? -0.081 -7.727 10.898 1 40.84 107 CYS A N 1
ATOM 886 C CA . CYS A 1 107 ? -0.197 -8.625 9.758 1 40.84 107 CYS A CA 1
ATOM 887 C C . CYS A 1 107 ? -1.555 -8.477 9.078 1 40.84 107 CYS A C 1
ATOM 889 O O . CYS A 1 107 ? -1.729 -8.891 7.934 1 40.84 107 CYS A O 1
ATOM 891 N N . LYS A 1 108 ? -2.438 -8.062 9.844 1 43.53 108 LYS A N 1
ATOM 892 C CA . LYS A 1 108 ? -3.762 -8.016 9.227 1 43.53 108 LYS A CA 1
ATOM 893 C C . LYS A 1 108 ? -3.809 -6.992 8.102 1 43.53 108 LYS A C 1
ATOM 895 O O . LYS A 1 108 ? -4.375 -7.258 7.039 1 43.53 108 LYS A O 1
ATOM 900 N N . LEU A 1 109 ? -3.289 -5.863 8.414 1 44 109 LEU A N 1
ATOM 901 C CA . LEU A 1 109 ? -3.35 -4.816 7.398 1 44 109 LEU A CA 1
ATOM 902 C C . LEU A 1 109 ? -2.535 -5.203 6.168 1 44 109 LEU A C 1
ATOM 904 O O . LEU A 1 109 ? -2.955 -4.949 5.039 1 44 109 LEU A O 1
ATOM 908 N N . LEU A 1 110 ? -1.417 -5.922 6.453 1 45.47 110 LEU A N 1
ATOM 909 C CA . LEU A 1 110 ? -0.516 -6.305 5.371 1 45.47 110 LEU A CA 1
ATOM 910 C C . LEU A 1 110 ? -1.145 -7.383 4.496 1 45.47 110 LEU A C 1
ATOM 912 O O . LEU A 1 110 ? -0.95 -7.391 3.279 1 45.47 110 LEU A O 1
ATOM 916 N N . ASN A 1 111 ? -1.808 -8.234 5.223 1 47.38 111 ASN A N 1
ATOM 917 C CA . ASN A 1 111 ? -2.408 -9.352 4.5 1 47.38 111 ASN A CA 1
ATOM 918 C C . ASN A 1 111 ? -3.463 -8.875 3.506 1 47.38 111 ASN A C 1
ATOM 920 O O . ASN A 1 111 ? -3.574 -9.422 2.404 1 47.38 111 ASN A O 1
ATOM 924 N N . GLY A 1 112 ? -4.262 -7.91 3.945 1 47.31 112 GLY A N 1
ATOM 925 C CA . GLY A 1 112 ? -5.344 -7.449 3.086 1 47.31 112 GLY A CA 1
ATOM 926 C C . GLY A 1 112 ? -4.848 -6.793 1.811 1 47.31 112 GLY A C 1
ATOM 927 O O . GLY A 1 112 ? -5.465 -6.941 0.752 1 47.31 112 GLY A O 1
ATOM 928 N N . GLN A 1 113 ? -3.803 -6.098 1.893 1 47.91 113 GLN A N 1
ATOM 929 C CA . GLN A 1 113 ? -3.359 -5.309 0.748 1 47.91 113 GLN A CA 1
ATOM 930 C C . GLN A 1 113 ? -2.715 -6.199 -0.314 1 47.91 113 GLN A C 1
ATOM 932 O O . GLN A 1 113 ? -2.846 -5.938 -1.512 1 47.91 113 GLN A O 1
ATOM 937 N N . LEU A 1 114 ? -2.055 -7.23 0.109 1 47.91 114 LEU A N 1
ATOM 938 C CA . LEU A 1 114 ? -1.347 -8.125 -0.8 1 47.91 114 LEU A CA 1
ATOM 939 C C . LEU A 1 114 ? -2.324 -9.023 -1.553 1 47.91 114 LEU A C 1
ATOM 941 O O . LEU A 1 114 ? -1.949 -9.672 -2.529 1 47.91 114 LEU A O 1
ATOM 945 N N . SER A 1 115 ? -3.551 -9.211 -1.019 1 49.44 115 SER A N 1
ATOM 946 C CA . SER A 1 115 ? -4.504 -10.266 -1.359 1 49.44 115 SER A CA 1
ATOM 947 C C . SER A 1 115 ? -4.922 -10.18 -2.822 1 49.44 115 SER A C 1
ATOM 949 O O . SER A 1 115 ? -5.305 -11.188 -3.424 1 49.44 115 SER A O 1
ATOM 951 N N . ASN A 1 116 ? -4.52 -9.156 -3.52 1 59.44 116 ASN A N 1
ATOM 952 C CA . ASN A 1 116 ? -5.336 -9.086 -4.727 1 59.44 116 ASN A CA 1
ATOM 953 C C . ASN A 1 116 ? -4.547 -9.508 -5.961 1 59.44 116 ASN A C 1
ATOM 955 O O . ASN A 1 116 ? -4.969 -9.25 -7.09 1 59.44 116 ASN A O 1
ATOM 959 N N . ASN A 1 117 ? -3.553 -10.336 -5.633 1 78.12 117 ASN A N 1
ATOM 960 C CA . ASN A 1 117 ? -2.789 -10.711 -6.816 1 78.12 117 ASN A CA 1
ATOM 961 C C . ASN A 1 117 ? -2.99 -12.18 -7.168 1 78.12 117 ASN A C 1
ATOM 963 O O . ASN A 1 117 ? -2.617 -13.07 -6.395 1 78.12 117 ASN A O 1
ATOM 967 N N . PHE A 1 118 ? -3.441 -12.516 -8.375 1 85.75 118 PHE A N 1
ATOM 968 C CA . PHE A 1 118 ? -3.881 -13.828 -8.812 1 85.75 118 PHE A CA 1
ATOM 969 C C . PHE A 1 118 ? -2.752 -14.844 -8.695 1 85.75 118 PHE A C 1
ATOM 971 O O . PHE A 1 118 ? -2.877 -15.836 -7.973 1 85.75 118 PHE A O 1
ATOM 978 N N . PHE A 1 119 ? -1.615 -14.555 -9.297 1 91.25 119 PHE A N 1
ATOM 979 C CA . PHE A 1 119 ? -0.545 -15.539 -9.398 1 91.25 119 PHE A CA 1
ATOM 980 C C . PHE A 1 119 ? 0.209 -15.648 -8.078 1 91.25 119 PHE A C 1
ATOM 982 O O . PHE A 1 119 ? 0.622 -16.75 -7.688 1 91.25 119 PHE A O 1
ATOM 989 N N . MET A 1 120 ? 0.435 -14.562 -7.473 1 88.81 120 MET A N 1
ATOM 990 C CA . MET A 1 120 ? 1.099 -14.602 -6.172 1 88.81 120 MET A CA 1
ATOM 991 C C . MET A 1 120 ? 0.288 -15.422 -5.172 1 88.81 120 MET A C 1
ATOM 993 O O . MET A 1 120 ? 0.835 -16.281 -4.473 1 88.81 120 MET A O 1
ATOM 997 N N . SER A 1 121 ? -1.003 -15.188 -5.137 1 85.38 121 SER A N 1
ATOM 998 C CA . SER A 1 121 ? -1.88 -15.906 -4.227 1 85.38 121 SER A CA 1
ATOM 999 C C . SER A 1 121 ? -1.933 -17.391 -4.57 1 85.38 121 SER A C 1
ATOM 1001 O O . SER A 1 121 ? -1.959 -18.25 -3.68 1 85.38 121 SER A O 1
ATOM 1003 N N . LEU A 1 122 ? -2.004 -17.594 -5.855 1 89.56 122 LEU A N 1
ATOM 1004 C CA . LEU A 1 122 ? -1.994 -18.984 -6.293 1 89.56 122 LEU A CA 1
ATOM 1005 C C . LEU A 1 122 ? -0.719 -19.688 -5.836 1 89.56 122 LEU A C 1
ATOM 1007 O O . LEU A 1 122 ? -0.774 -20.797 -5.301 1 89.56 122 LEU A O 1
ATOM 1011 N N . TYR A 1 123 ? 0.416 -19.078 -6.02 1 92 123 TYR A N 1
ATOM 1012 C CA . TYR A 1 123 ? 1.694 -19.672 -5.629 1 92 123 TYR A CA 1
ATOM 1013 C C . TYR A 1 123 ? 1.688 -20.062 -4.156 1 92 123 TYR A C 1
ATOM 1015 O O . TYR A 1 123 ? 2.062 -21.172 -3.801 1 92 123 TYR A O 1
ATOM 1023 N N . PHE A 1 124 ? 1.242 -19.188 -3.35 1 87.12 124 PHE A N 1
ATOM 1024 C CA . PHE A 1 124 ? 1.293 -19.438 -1.913 1 87.12 124 PHE A CA 1
ATOM 1025 C C . PHE A 1 124 ? 0.246 -20.469 -1.506 1 87.12 124 PHE A C 1
ATOM 1027 O O . PHE A 1 124 ? 0.468 -21.25 -0.581 1 87.12 124 PHE A O 1
ATOM 1034 N N . SER A 1 125 ? -0.863 -20.438 -2.193 1 87.5 125 SER A N 1
ATOM 1035 C CA . SER A 1 125 ? -1.871 -21.453 -1.905 1 87.5 125 SER A CA 1
ATOM 1036 C C . SER A 1 125 ? -1.363 -22.844 -2.25 1 87.5 125 SER A C 1
ATOM 1038 O O . SER A 1 125 ? -1.669 -23.812 -1.549 1 87.5 125 SER A O 1
ATOM 1040 N N . LEU A 1 126 ? -0.634 -22.891 -3.316 1 92.06 126 LEU A N 1
ATOM 1041 C CA . LEU A 1 126 ? -0.014 -24.156 -3.688 1 92.06 126 LEU A CA 1
ATOM 1042 C C . LEU A 1 126 ? 1.039 -24.578 -2.664 1 92.06 126 LEU A C 1
ATOM 1044 O O . LEU A 1 126 ? 1.064 -25.719 -2.219 1 92.06 126 LEU A O 1
ATOM 1048 N N . GLU A 1 127 ? 1.827 -23.594 -2.258 1 91.31 127 GLU A N 1
ATOM 1049 C CA . GLU A 1 127 ? 2.936 -23.844 -1.342 1 91.31 127 GLU A CA 1
ATOM 1050 C C . GLU A 1 127 ? 2.432 -24.297 0.028 1 91.31 127 GLU A C 1
ATOM 1052 O O . GLU A 1 127 ? 3.076 -25.094 0.701 1 91.31 127 GLU A O 1
ATOM 1057 N N . SER A 1 128 ? 1.357 -23.797 0.431 1 85.75 128 SER A N 1
ATOM 1058 C CA . SER A 1 128 ? 0.85 -24.078 1.771 1 85.75 128 SER A CA 1
ATOM 1059 C C . SER A 1 128 ? 0.14 -25.422 1.829 1 85.75 128 SER A C 1
ATOM 1061 O O . SER A 1 128 ? -0.09 -25.969 2.914 1 85.75 128 SER A O 1
ATOM 1063 N N . GLY A 1 129 ? -0.333 -25.906 0.704 1 90.5 129 GLY A N 1
ATOM 1064 C CA . GLY A 1 129 ? -1.055 -27.172 0.665 1 90.5 129 GLY A CA 1
ATOM 1065 C C . GLY A 1 129 ? -2.547 -27.016 0.891 1 90.5 129 GLY A C 1
ATOM 1066 O O . GLY A 1 129 ? -3.285 -28 0.914 1 90.5 129 GLY A O 1
ATOM 1067 N N . LYS A 1 130 ? -2.941 -25.75 0.974 1 81.62 130 LYS A N 1
ATOM 1068 C CA . LYS A 1 130 ? -4.355 -25.5 1.227 1 81.62 130 LYS A CA 1
ATOM 1069 C C . LYS A 1 130 ? -5.18 -25.641 -0.05 1 81.62 130 LYS A C 1
ATOM 1071 O O . LYS A 1 130 ? -6.387 -25.875 0.006 1 81.62 130 LYS A O 1
ATOM 1076 N N . PHE A 1 131 ? -4.52 -25.516 -1.077 1 88.12 131 PHE A N 1
ATOM 1077 C CA . PHE A 1 131 ? -5.199 -25.594 -2.363 1 88.12 131 PHE A CA 1
ATOM 1078 C C . PHE A 1 131 ? -5.031 -26.984 -2.973 1 88.12 131 PHE A C 1
ATOM 1080 O O . PHE A 1 131 ? -3.906 -27.422 -3.229 1 88.12 131 PHE A O 1
ATOM 1087 N N . TRP A 1 132 ? -6.156 -27.656 -3.127 1 89.5 132 TRP A N 1
ATOM 1088 C CA . TRP A 1 132 ? -6.184 -28.938 -3.828 1 89.5 132 TRP A CA 1
ATOM 1089 C C . TRP A 1 132 ? -6.461 -28.734 -5.312 1 89.5 132 TRP A C 1
ATOM 1091 O O . TRP A 1 132 ? -7.438 -28.078 -5.691 1 89.5 132 TRP A O 1
ATOM 1101 N N . PHE A 1 133 ? -5.609 -29.281 -6.109 1 90.5 133 PHE A N 1
ATOM 1102 C CA . PHE A 1 133 ? -5.758 -29.047 -7.543 1 90.5 133 PHE A CA 1
ATOM 1103 C C . PHE A 1 133 ? -5.773 -30.375 -8.297 1 90.5 133 PHE A C 1
ATOM 1105 O O . PHE A 1 133 ? -5.242 -31.375 -7.82 1 90.5 133 PHE A O 1
ATOM 1112 N N . PRO A 1 134 ? -6.438 -30.391 -9.438 1 89.75 134 PRO A N 1
ATOM 1113 C CA . PRO A 1 134 ? -6.496 -31.609 -10.227 1 89.75 134 PRO A CA 1
ATOM 1114 C C . PRO A 1 134 ? -5.156 -31.969 -10.859 1 89.75 134 PRO A C 1
ATOM 1116 O O . PRO A 1 134 ? -4.477 -31.109 -11.406 1 89.75 134 PRO A O 1
ATOM 1119 N N . ALA A 1 135 ? -4.789 -33.188 -10.75 1 92.94 135 ALA A N 1
ATOM 1120 C CA . ALA A 1 135 ? -3.592 -33.75 -11.367 1 92.94 135 ALA A CA 1
ATOM 1121 C C . ALA A 1 135 ? -3.727 -35.25 -11.539 1 92.94 135 ALA A C 1
ATOM 1123 O O . ALA A 1 135 ? -4.785 -35.812 -11.273 1 92.94 135 ALA A O 1
ATOM 1124 N N . GLU A 1 136 ? -2.787 -35.812 -12.156 1 93.38 136 GLU A N 1
ATOM 1125 C CA . GLU A 1 136 ? -2.732 -37.281 -12.312 1 93.38 136 GLU A CA 1
ATOM 1126 C C . GLU A 1 136 ? -1.596 -37.875 -11.492 1 93.38 136 GLU A C 1
ATOM 1128 O O . GLU A 1 136 ? -0.515 -37.281 -11.391 1 93.38 136 GLU A O 1
ATOM 1133 N N . VAL A 1 137 ? -1.874 -39 -10.883 1 93.56 137 VAL A N 1
ATOM 1134 C CA . VAL A 1 137 ? -0.924 -39.625 -9.961 1 93.56 137 VAL A CA 1
ATOM 1135 C C . VAL A 1 137 ? -0.621 -41.062 -10.406 1 93.56 137 VAL A C 1
ATOM 1137 O O . VAL A 1 137 ? -1.536 -41.812 -10.695 1 93.56 137 VAL A O 1
ATOM 1140 N N . TYR A 1 138 ? 0.71 -41.312 -10.453 1 91.88 138 TYR A N 1
ATOM 1141 C CA . TYR A 1 138 ? 1.132 -42.688 -10.711 1 91.88 138 TYR A CA 1
ATOM 1142 C C . TYR A 1 138 ? 0.938 -43.562 -9.477 1 91.88 138 TYR A C 1
ATOM 1144 O O . TYR A 1 138 ? 1.43 -43.219 -8.391 1 91.88 138 TYR A O 1
ATOM 1152 N N . LYS A 1 139 ? 0.155 -44.531 -9.641 1 87.38 139 LYS A N 1
ATOM 1153 C CA . LYS A 1 139 ? -0.044 -45.469 -8.547 1 87.38 139 LYS A CA 1
ATOM 1154 C C . LYS A 1 139 ? -0.199 -46.906 -9.07 1 87.38 139 LYS A C 1
ATOM 1156 O O . LYS A 1 139 ? -1.1 -47.188 -9.867 1 87.38 139 LYS A O 1
ATOM 1161 N N . GLY A 1 140 ? 0.693 -47.719 -8.625 1 78.62 140 GLY A N 1
ATOM 1162 C CA . GLY A 1 140 ? 0.666 -49.062 -9.148 1 78.62 140 GLY A CA 1
ATOM 1163 C C . GLY A 1 140 ? 1.041 -49.156 -10.617 1 78.62 140 GLY A C 1
ATOM 1164 O O . GLY A 1 140 ? 2.104 -48.656 -11.023 1 78.62 140 GLY A O 1
ATOM 1165 N N . LEU A 1 141 ? 0.012 -49.719 -11.383 1 78.56 141 LEU A N 1
ATOM 1166 C CA . LEU A 1 141 ? 0.277 -49.906 -12.805 1 78.56 141 LEU A CA 1
ATOM 1167 C C . LEU A 1 141 ? -0.534 -48.906 -13.641 1 78.56 141 LEU A C 1
ATOM 1169 O O . LEU A 1 141 ? -0.605 -49.031 -14.867 1 78.56 141 LEU A O 1
ATOM 1173 N N . MET A 1 142 ? -1.054 -47.938 -12.891 1 88.69 142 MET A N 1
ATOM 1174 C CA . MET A 1 142 ? -1.964 -47.031 -13.586 1 88.69 142 MET A CA 1
ATOM 1175 C C . MET A 1 142 ? -1.722 -45.594 -13.164 1 88.69 142 MET A C 1
ATOM 1177 O O . MET A 1 142 ? -0.944 -45.312 -12.242 1 88.69 142 MET A O 1
ATOM 1181 N N . ILE A 1 143 ? -2.256 -44.719 -13.922 1 92.69 143 ILE A N 1
ATOM 1182 C CA . ILE A 1 143 ? -2.322 -43.312 -13.578 1 92.69 143 ILE A CA 1
ATOM 1183 C C . ILE A 1 143 ? -3.754 -42.938 -13.195 1 92.69 143 ILE A C 1
ATOM 1185 O O . ILE A 1 143 ? -4.691 -43.188 -13.961 1 92.69 143 ILE A O 1
ATOM 1189 N N . HIS A 1 144 ? -3.871 -42.406 -12.047 1 90.81 144 HIS A N 1
ATOM 1190 C CA . HIS A 1 144 ? -5.191 -42.031 -11.531 1 90.81 144 HIS A CA 1
ATOM 1191 C C . HIS A 1 144 ? -5.402 -40.531 -11.555 1 90.81 144 HIS A C 1
ATOM 1193 O O . HIS A 1 144 ? -4.477 -39.781 -11.281 1 90.81 144 HIS A O 1
ATOM 1199 N N . ASN A 1 145 ? -6.621 -40.188 -11.898 1 88.88 145 ASN A N 1
ATOM 1200 C CA . ASN A 1 145 ? -7.012 -38.781 -11.727 1 88.88 145 ASN A CA 1
ATOM 1201 C C . ASN A 1 145 ? -7.34 -38.469 -10.266 1 88.88 145 ASN A C 1
ATOM 1203 O O . ASN A 1 145 ? -8.031 -39.25 -9.602 1 88.88 145 ASN A O 1
ATOM 1207 N N . GLY A 1 146 ? -6.766 -37.406 -9.812 1 88.06 146 GLY A N 1
ATOM 1208 C CA . GLY A 1 146 ? -7.043 -37.062 -8.43 1 88.06 146 GLY A CA 1
ATOM 1209 C C . GLY A 1 146 ? -6.832 -35.594 -8.133 1 88.06 146 GLY A C 1
ATOM 1210 O O . GLY A 1 146 ? -6.457 -34.812 -9.016 1 88.06 146 GLY A O 1
ATOM 1211 N N . LEU A 1 147 ? -7.258 -35.219 -6.902 1 90.75 147 LEU A N 1
ATOM 1212 C CA . LEU A 1 147 ? -6.922 -33.938 -6.312 1 90.75 147 LEU A CA 1
ATOM 1213 C C . LEU A 1 147 ? -5.68 -34.031 -5.438 1 90.75 147 LEU A C 1
ATOM 1215 O O . LEU A 1 147 ? -5.594 -34.906 -4.578 1 90.75 147 LEU A O 1
ATOM 1219 N N . VAL A 1 148 ? -4.781 -33.125 -5.738 1 93.69 148 VAL A N 1
ATOM 1220 C CA . VAL A 1 148 ? -3.475 -33.25 -5.102 1 93.69 148 VAL A CA 1
ATOM 1221 C C . VAL A 1 148 ? -3.197 -31.984 -4.277 1 93.69 148 VAL A C 1
ATOM 1223 O O . VAL A 1 148 ? -3.588 -30.875 -4.664 1 93.69 148 VAL A O 1
ATOM 1226 N N . SER A 1 149 ? -2.568 -32.188 -3.158 1 93.5 149 SER A N 1
ATOM 1227 C CA . SER A 1 149 ? -2.141 -31.094 -2.281 1 93.5 149 SER A CA 1
ATOM 1228 C C . SER A 1 149 ? -0.676 -31.234 -1.887 1 93.5 149 SER A C 1
ATOM 1230 O O . SER A 1 149 ? -0.199 -32.344 -1.673 1 93.5 149 SER A O 1
ATOM 1232 N N . TYR A 1 150 ? -0.024 -30.172 -1.761 1 96.06 150 TYR A N 1
ATOM 1233 C CA . TYR A 1 150 ? 1.411 -30.141 -1.5 1 96.06 150 TYR A CA 1
ATOM 1234 C C . TYR A 1 150 ? 1.692 -30.062 -0.004 1 96.06 150 TYR A C 1
ATOM 1236 O O . TYR A 1 150 ? 1.004 -29.359 0.73 1 96.06 150 TYR A O 1
ATOM 1244 N N . ASP A 1 151 ? 2.633 -30.859 0.439 1 94.06 151 ASP A N 1
ATOM 1245 C CA . ASP A 1 151 ? 3.186 -30.766 1.788 1 94.06 151 ASP A CA 1
ATOM 1246 C C . ASP A 1 151 ? 4.602 -30.203 1.77 1 94.06 151 ASP A C 1
ATOM 1248 O O . ASP A 1 151 ? 5.555 -30.906 1.438 1 94.06 151 ASP A O 1
ATOM 1252 N N . SER A 1 152 ? 4.746 -29.016 2.193 1 91.44 152 SER A N 1
ATOM 1253 C CA . SER A 1 152 ? 6.023 -28.312 2.109 1 91.44 152 SER A CA 1
ATOM 1254 C C . SER A 1 152 ? 7.027 -28.875 3.109 1 91.44 152 SER A C 1
ATOM 1256 O O . SER A 1 152 ? 8.242 -28.734 2.92 1 91.44 152 SER A O 1
ATOM 1258 N N . GLU A 1 153 ? 6.621 -29.5 4.148 1 91.19 153 GLU A N 1
ATOM 1259 C CA . GLU A 1 153 ? 7.5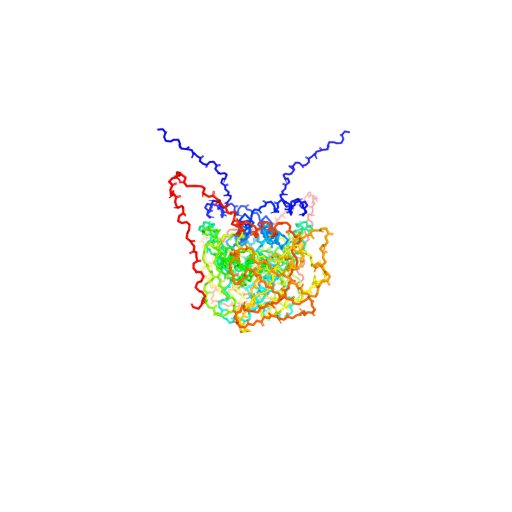16 -30.078 5.148 1 91.19 153 GLU A CA 1
ATOM 1260 C C . GLU A 1 153 ? 8.273 -31.281 4.598 1 91.19 153 GLU A C 1
ATOM 1262 O O . GLU A 1 153 ? 9.492 -31.375 4.754 1 91.19 153 GLU A O 1
ATOM 1267 N N . SER A 1 154 ? 7.598 -32.094 3.904 1 94.75 154 SER A N 1
ATOM 1268 C CA . SER A 1 154 ? 8.203 -33.312 3.367 1 94.75 154 SER A CA 1
ATOM 1269 C C . SER A 1 154 ? 8.555 -33.125 1.892 1 94.75 154 SER A C 1
ATOM 1271 O O . SER A 1 154 ? 9.25 -33.969 1.315 1 94.75 154 SER A O 1
ATOM 1273 N N . ASN A 1 155 ? 8.117 -32.062 1.34 1 96.62 155 ASN A N 1
ATOM 1274 C CA . ASN A 1 155 ? 8.289 -31.828 -0.091 1 96.62 155 ASN A CA 1
ATOM 1275 C C . ASN A 1 155 ? 7.684 -32.969 -0.917 1 96.62 155 ASN A C 1
ATOM 1277 O O . ASN A 1 155 ? 8.344 -33.531 -1.793 1 96.62 155 ASN A O 1
ATOM 1281 N N . THR A 1 156 ? 6.516 -33.375 -0.563 1 97.75 156 THR A N 1
ATOM 1282 C CA . THR A 1 156 ? 5.75 -34.406 -1.259 1 97.75 156 THR A CA 1
ATOM 1283 C C . THR A 1 156 ? 4.285 -34 -1.389 1 97.75 156 THR A C 1
ATOM 1285 O O . THR A 1 156 ? 3.91 -32.875 -1.014 1 97.75 156 THR A O 1
ATOM 1288 N N . PHE A 1 157 ? 3.537 -34.906 -1.977 1 96.94 157 PHE A N 1
ATOM 1289 C CA . PHE A 1 157 ? 2.125 -34.625 -2.189 1 96.94 157 PHE A CA 1
ATOM 1290 C C . PHE A 1 157 ? 1.247 -35.625 -1.467 1 96.94 157 PHE A C 1
ATOM 1292 O O . PHE A 1 157 ? 1.712 -36.719 -1.1 1 96.94 157 PHE A O 1
ATOM 1299 N N . GLN A 1 158 ? 0.059 -35.156 -1.164 1 95.31 158 GLN A N 1
ATOM 1300 C CA . GLN A 1 158 ? -1.053 -36.062 -0.852 1 95.31 158 GLN A CA 1
ATOM 1301 C C . GLN A 1 158 ? -2.137 -35.969 -1.923 1 95.31 158 GLN A C 1
ATOM 1303 O O . GLN A 1 158 ? -2.295 -34.938 -2.582 1 95.31 158 GLN A O 1
ATOM 1308 N N . ALA A 1 159 ? -2.773 -37.094 -2.156 1 93.12 159 ALA A N 1
ATOM 1309 C CA . ALA A 1 159 ? -3.762 -37.125 -3.232 1 93.12 159 ALA A CA 1
ATOM 1310 C C . ALA A 1 159 ? -5.027 -37.875 -2.797 1 93.12 159 ALA A C 1
ATOM 1312 O O . ALA A 1 159 ? -4.977 -38.75 -1.938 1 93.12 159 ALA A O 1
ATOM 1313 N N . ARG A 1 160 ? -6.137 -37.406 -3.357 1 89.06 160 ARG A N 1
ATOM 1314 C CA . ARG A 1 160 ? -7.43 -38.062 -3.166 1 89.06 160 ARG A CA 1
ATOM 1315 C C . ARG A 1 160 ? -8.172 -38.219 -4.492 1 89.06 160 ARG A C 1
ATOM 1317 O O . ARG A 1 160 ? -7.891 -37.5 -5.449 1 89.06 160 ARG A O 1
ATOM 1324 N N . TYR A 1 161 ? -9.008 -39.156 -4.551 1 83.69 161 TYR A N 1
ATOM 1325 C CA . TYR A 1 161 ? -9.781 -39.344 -5.77 1 83.69 161 TYR A CA 1
ATOM 1326 C C . TYR A 1 161 ? -10.742 -38.188 -6.016 1 83.69 161 TYR A C 1
ATOM 1328 O O . TYR A 1 161 ? -11.32 -37.656 -5.07 1 83.69 161 TYR A O 1
ATOM 1336 N N . GLN A 1 162 ? -10.891 -37.812 -7.277 1 74.12 162 GLN A N 1
ATOM 1337 C CA . GLN A 1 162 ? -11.781 -36.719 -7.645 1 74.12 162 GLN A CA 1
ATOM 1338 C C . GLN A 1 162 ? -13.242 -37.094 -7.445 1 74.12 162 GLN A C 1
ATOM 1340 O O . GLN A 1 162 ? -14.031 -36.281 -6.934 1 74.12 162 GLN A O 1
ATOM 1345 N N . SER A 1 163 ? -13.438 -38.344 -8.234 1 58 163 SER A N 1
ATOM 1346 C CA . SER A 1 163 ? -14.789 -38.875 -8.156 1 58 163 SER A CA 1
ATOM 1347 C C . SER A 1 163 ? -14.922 -39.875 -6.996 1 58 163 SER A C 1
ATOM 1349 O O . SER A 1 163 ? -14.031 -40.719 -6.777 1 58 163 SER A O 1
ATOM 1351 N N . GLY A 1 164 ? -15.656 -39.688 -5.93 1 53.41 164 GLY A N 1
ATOM 1352 C CA . GLY A 1 164 ? -15.93 -40.688 -4.914 1 53.41 164 GLY A CA 1
ATOM 1353 C C . GLY A 1 164 ? -15.648 -40.219 -3.504 1 53.41 164 GLY A C 1
ATOM 1354 O O . GLY A 1 164 ? -15.68 -41 -2.553 1 53.41 164 GLY A O 1
ATOM 1355 N N . GLY A 1 165 ? -15.469 -39.062 -3.424 1 55.09 165 GLY A N 1
ATOM 1356 C CA . GLY A 1 165 ? -15.445 -38.625 -2.039 1 55.09 165 GLY A CA 1
ATOM 1357 C C . GLY A 1 165 ? -14.039 -38.375 -1.516 1 55.09 165 GLY A C 1
ATOM 1358 O O . GLY A 1 165 ? -13.141 -38 -2.279 1 55.09 165 GLY A O 1
ATOM 1359 N N . TRP A 1 166 ? -13.781 -38.656 -0.166 1 64.12 166 TRP A N 1
ATOM 1360 C CA . TRP A 1 166 ? -12.648 -38.344 0.701 1 64.12 166 TRP A CA 1
ATOM 1361 C C . TRP A 1 166 ? -11.68 -39.531 0.742 1 64.12 166 TRP A C 1
ATOM 1363 O O . TRP A 1 166 ? -10.812 -39.594 1.616 1 64.12 166 TRP A O 1
ATOM 1373 N N . ARG A 1 167 ? -11.766 -40.406 -0.434 1 78.31 167 ARG A N 1
ATOM 1374 C CA . ARG A 1 167 ? -10.844 -41.562 -0.347 1 78.31 167 ARG A CA 1
ATOM 1375 C C . ARG A 1 167 ? -9.438 -41.156 -0.771 1 78.31 167 ARG A C 1
ATOM 1377 O O . ARG A 1 167 ? -9.266 -40.438 -1.763 1 78.31 167 ARG A O 1
ATOM 1384 N N . SER A 1 168 ? -8.508 -41.625 -0.061 1 85 168 SER A N 1
ATOM 1385 C CA . SER A 1 168 ? -7.105 -41.25 -0.24 1 85 168 SER A CA 1
ATOM 1386 C C . SER A 1 168 ? -6.461 -42.031 -1.373 1 85 168 SER A C 1
ATOM 1388 O O . SER A 1 168 ? -6.695 -43.25 -1.51 1 85 168 SER A O 1
ATOM 1390 N N . LEU A 1 169 ? -5.852 -41.438 -2.271 1 87.94 169 LEU A N 1
ATOM 1391 C CA . LEU A 1 169 ? -5.008 -42.062 -3.295 1 87.94 169 LEU A CA 1
ATOM 1392 C C . LEU A 1 169 ? -3.605 -42.312 -2.754 1 87.94 169 LEU A C 1
ATOM 1394 O O . LEU A 1 169 ? -2.895 -43.188 -3.258 1 87.94 169 LEU A O 1
ATOM 1398 N N . GLY A 1 170 ? -3.209 -41.562 -1.81 1 90.62 170 GLY A N 1
ATOM 1399 C CA . GLY A 1 170 ? -1.897 -41.75 -1.216 1 90.62 170 GLY A CA 1
ATOM 1400 C C . GLY A 1 170 ? -1.362 -40.531 -0.513 1 90.62 170 GLY A C 1
ATOM 1401 O O . GLY A 1 170 ? -1.89 -39.438 -0.689 1 90.62 170 GLY A O 1
ATOM 1402 N N . LYS A 1 171 ? -0.327 -40.812 0.324 1 92.56 171 LYS A N 1
ATOM 1403 C CA . LYS A 1 171 ? 0.429 -39.75 0.993 1 92.56 171 LYS A CA 1
ATOM 1404 C C . LYS A 1 171 ? 1.916 -39.844 0.664 1 92.56 171 LYS A C 1
ATOM 1406 O O . LYS A 1 171 ? 2.365 -40.844 0.081 1 92.56 171 LYS A O 1
ATOM 1411 N N . ASN A 1 172 ? 2.625 -38.781 0.881 1 95.5 172 ASN A N 1
ATOM 1412 C CA . ASN A 1 172 ? 4.062 -38.719 0.637 1 95.5 172 ASN A CA 1
ATOM 1413 C C . ASN A 1 172 ? 4.402 -39.094 -0.804 1 95.5 172 ASN A C 1
ATOM 1415 O O . ASN A 1 172 ? 5.316 -39.875 -1.048 1 95.5 172 ASN A O 1
ATOM 1419 N N . ILE A 1 173 ? 3.574 -38.656 -1.657 1 95.94 173 ILE A N 1
ATOM 1420 C CA . ILE A 1 173 ? 3.775 -38.875 -3.082 1 95.94 173 ILE A CA 1
ATOM 1421 C C . ILE A 1 173 ? 4.879 -37.969 -3.609 1 95.94 173 ILE A C 1
ATOM 1423 O O . ILE A 1 173 ? 4.785 -36.75 -3.504 1 95.94 173 ILE A O 1
ATOM 1427 N N . GLU A 1 174 ? 5.859 -38.594 -4.223 1 95.56 174 GLU A N 1
ATOM 1428 C CA . GLU A 1 174 ? 6.984 -37.844 -4.746 1 95.56 174 GLU A CA 1
ATOM 1429 C C . GLU A 1 174 ? 6.586 -37.062 -5.992 1 95.56 174 GLU A C 1
ATOM 1431 O O . GLU A 1 174 ? 5.613 -37.406 -6.664 1 95.56 174 GLU A O 1
ATOM 1436 N N . TRP A 1 175 ? 7.34 -36 -6.355 1 95.56 175 TRP A N 1
ATOM 1437 C CA . TRP A 1 175 ? 7.047 -35.094 -7.457 1 95.56 175 TRP A CA 1
ATOM 1438 C C . TRP A 1 175 ? 6.984 -35.844 -8.781 1 95.56 175 TRP A C 1
ATOM 1440 O O . TRP A 1 175 ? 6.156 -35.531 -9.641 1 95.56 175 TRP A O 1
ATOM 1450 N N . ASP A 1 176 ? 7.797 -36.906 -8.93 1 92.06 176 ASP A N 1
ATOM 1451 C CA . ASP A 1 176 ? 7.875 -37.625 -10.195 1 92.06 176 ASP A CA 1
ATOM 1452 C C . ASP A 1 176 ? 6.68 -38.562 -10.375 1 92.06 176 ASP A C 1
ATOM 1454 O O . ASP A 1 176 ? 6.465 -39.125 -11.461 1 92.06 176 ASP A O 1
ATOM 1458 N N . MET A 1 177 ? 5.914 -38.656 -9.305 1 93.88 177 MET A N 1
ATOM 1459 C CA . MET A 1 177 ? 4.746 -39.531 -9.375 1 93.88 177 MET A CA 1
ATOM 1460 C C . MET A 1 177 ? 3.479 -38.719 -9.648 1 93.88 177 MET A C 1
ATOM 1462 O O . MET A 1 177 ? 2.379 -39.281 -9.656 1 93.88 177 MET A O 1
ATOM 1466 N N . VAL A 1 178 ? 3.625 -37.469 -9.812 1 95.44 178 VAL A N 1
ATOM 1467 C CA . VAL A 1 178 ? 2.514 -36.562 -10.141 1 95.44 178 VAL A CA 1
ATOM 1468 C C . VAL A 1 178 ? 2.77 -35.906 -11.492 1 95.44 178 VAL A C 1
ATOM 1470 O O . VAL A 1 178 ? 3.896 -35.5 -11.789 1 95.44 178 VAL A O 1
ATOM 1473 N N . ARG A 1 179 ? 1.734 -35.812 -12.336 1 93.75 179 ARG A N 1
ATOM 1474 C CA . ARG A 1 179 ? 1.898 -35.156 -13.625 1 93.75 179 ARG A CA 1
ATOM 1475 C C . ARG A 1 179 ? 0.652 -34.344 -13.992 1 93.75 179 ARG A C 1
ATOM 1477 O O . ARG A 1 179 ? -0.41 -34.531 -13.398 1 93.75 179 ARG A O 1
ATOM 1484 N N . VAL A 1 180 ? 0.891 -33.406 -14.914 1 93.56 180 VAL A N 1
ATOM 1485 C CA . VAL A 1 180 ? -0.228 -32.688 -15.5 1 93.56 180 VAL A CA 1
ATOM 1486 C C . VAL A 1 180 ? -1.137 -33.656 -16.266 1 93.56 180 VAL A C 1
ATOM 1488 O O . VAL A 1 180 ? -0.657 -34.562 -16.922 1 93.56 180 VAL A O 1
ATOM 1491 N N . PRO A 1 181 ? -2.361 -33.469 -16.141 1 89.25 181 PRO A N 1
ATOM 1492 C CA . PRO A 1 181 ? -3.252 -34.344 -16.938 1 89.25 181 PRO A CA 1
ATOM 1493 C C . PRO A 1 181 ? -2.928 -34.312 -18.422 1 89.25 181 PRO A C 1
ATOM 1495 O O . PRO A 1 181 ? -2.729 -33.25 -19 1 89.25 181 PRO A O 1
ATOM 1498 N N . ALA A 1 182 ? -2.871 -35.5 -18.984 1 85.25 182 ALA A N 1
ATOM 1499 C CA . ALA A 1 182 ? -2.494 -35.656 -20.375 1 85.25 182 ALA A CA 1
ATOM 1500 C C . ALA A 1 182 ? -3.549 -35.031 -21.297 1 85.25 182 ALA A C 1
ATOM 1502 O O . ALA A 1 182 ? -3.23 -34.562 -22.391 1 85.25 182 ALA A O 1
ATOM 1503 N N . VAL A 1 183 ? -4.754 -35.125 -20.828 1 86.38 183 VAL A N 1
ATOM 1504 C CA . VAL A 1 183 ? -5.863 -34.594 -21.594 1 86.38 183 VAL A CA 1
ATOM 1505 C C . VAL A 1 183 ? -6.746 -33.719 -20.703 1 86.38 183 VAL A C 1
ATOM 1507 O O . VAL A 1 183 ? -6.828 -33.938 -19.5 1 86.38 183 VAL A O 1
ATOM 1510 N N . ASP A 1 184 ? -7.309 -32.781 -21.359 1 82.31 184 ASP A N 1
ATOM 1511 C CA . ASP A 1 184 ? -8.227 -31.922 -20.625 1 82.31 184 ASP A CA 1
ATOM 1512 C C . ASP A 1 184 ? -9.656 -32.438 -20.688 1 82.31 184 ASP A C 1
ATOM 1514 O O . ASP A 1 184 ? -10.523 -31.812 -21.297 1 82.31 184 ASP A O 1
ATOM 1518 N N . LEU A 1 185 ? -9.852 -33.531 -20.062 1 84.5 185 LEU A N 1
ATOM 1519 C CA . LEU A 1 185 ? -11.172 -34.156 -20.031 1 84.5 185 LEU A CA 1
ATOM 1520 C C . LEU A 1 185 ? -11.523 -34.625 -18.625 1 84.5 185 LEU A C 1
ATOM 1522 O O . LEU A 1 185 ? -10.648 -35.062 -17.875 1 84.5 185 LEU A O 1
ATOM 1526 N N . PRO A 1 186 ? -12.797 -34.531 -18.406 1 82.75 186 PRO A N 1
ATOM 1527 C CA . PRO A 1 186 ? -13.211 -35.125 -17.141 1 82.75 186 PRO A CA 1
ATOM 1528 C C . PRO A 1 186 ? -12.969 -36.625 -17.078 1 82.75 186 PRO A C 1
ATOM 1530 O O . PRO A 1 186 ? -12.922 -37.281 -18.125 1 82.75 186 PRO A O 1
ATOM 1533 N N . PRO A 1 187 ? -12.891 -37.156 -15.914 1 84 187 PRO A N 1
ATOM 1534 C CA . PRO A 1 187 ? -12.492 -38.562 -15.758 1 84 187 PRO A CA 1
ATOM 1535 C C . PRO A 1 187 ? -13.539 -39.531 -16.297 1 84 187 PRO A C 1
ATOM 1537 O O . PRO A 1 187 ? -13.234 -40.719 -16.516 1 84 187 PRO A O 1
ATOM 1540 N N . TYR A 1 188 ? -14.719 -39.094 -16.609 1 87.75 188 TYR A N 1
ATOM 1541 C CA . TYR A 1 188 ? -15.758 -40 -17.062 1 87.75 188 TYR A CA 1
ATOM 1542 C C . TYR A 1 188 ? -15.938 -39.938 -18.578 1 87.75 188 TYR A C 1
ATOM 1544 O O . TYR A 1 188 ? -16.688 -40.719 -19.156 1 87.75 188 TYR A O 1
ATOM 1552 N N . VAL A 1 189 ? -15.203 -39.094 -19.156 1 91.31 189 VAL A N 1
ATOM 1553 C CA . VAL A 1 189 ? -15.359 -38.875 -20.594 1 91.31 189 VAL A CA 1
ATOM 1554 C C . VAL A 1 189 ? -14.266 -39.625 -21.359 1 91.31 189 VAL A C 1
ATOM 1556 O O . VAL A 1 189 ? -13.102 -39.594 -20.969 1 91.31 189 VAL A O 1
ATOM 1559 N N . ILE A 1 190 ? -14.648 -40.281 -22.406 1 93.69 190 ILE A N 1
ATOM 1560 C CA . ILE A 1 190 ? -13.719 -41.062 -23.234 1 93.69 190 ILE A CA 1
ATOM 1561 C C . ILE A 1 190 ? -12.891 -40.125 -24.094 1 93.69 190 ILE A C 1
ATOM 1563 O O . ILE A 1 190 ? -13.414 -39.125 -24.625 1 93.69 190 ILE A O 1
ATOM 1567 N N . HIS A 1 191 ? -11.68 -40.406 -24.156 1 93.69 191 HIS A N 1
ATOM 1568 C CA . HIS A 1 191 ? -10.766 -39.688 -25.047 1 93.69 191 HIS A CA 1
ATOM 1569 C C . HIS A 1 191 ? -10.906 -40.188 -26.484 1 93.69 191 HIS A C 1
ATOM 1571 O O . HIS A 1 191 ? -10.859 -41.406 -26.734 1 93.69 191 HIS A O 1
ATOM 1577 N N . VAL A 1 192 ? -11.055 -39.25 -27.359 1 91.56 192 VAL A N 1
ATOM 1578 C CA . VAL A 1 192 ? -11.133 -39.625 -28.766 1 91.56 192 VAL A CA 1
ATOM 1579 C C . VAL A 1 192 ? -9.742 -39.969 -29.281 1 91.56 192 VAL A C 1
ATOM 1581 O O . VAL A 1 192 ? -8.844 -39.125 -29.297 1 91.56 192 VAL A O 1
ATOM 1584 N N . SER A 1 193 ? -9.633 -41.219 -29.75 1 91.94 193 SER A N 1
ATOM 1585 C CA . SER A 1 193 ? -8.344 -41.688 -30.234 1 91.94 193 SER A CA 1
ATOM 1586 C C . SER A 1 193 ? -8.086 -41.219 -31.672 1 91.94 193 SER A C 1
ATOM 1588 O O . SER A 1 193 ? -8.766 -41.656 -32.594 1 91.94 193 SER A O 1
ATOM 1590 N N . ASP A 1 194 ? -7.148 -40.469 -31.891 1 88.5 194 ASP A N 1
ATOM 1591 C CA . ASP A 1 194 ? -6.855 -39.969 -33.25 1 88.5 194 ASP A CA 1
ATOM 1592 C C . ASP A 1 194 ? -5.688 -40.75 -33.844 1 88.5 194 ASP A C 1
ATOM 1594 O O . ASP A 1 194 ? -5.254 -40.438 -34.969 1 88.5 194 ASP A O 1
ATOM 1598 N N . CYS A 1 195 ? -5.266 -41.781 -33.312 1 91.5 195 CYS A N 1
ATOM 1599 C CA . CYS A 1 195 ? -4.055 -42.438 -33.781 1 91.5 195 CYS A CA 1
ATOM 1600 C C . CYS A 1 195 ? -4.328 -43.906 -34.094 1 91.5 195 CYS A C 1
ATOM 1602 O O . CYS A 1 195 ? -3.4 -44.688 -34.344 1 91.5 195 CYS A O 1
ATOM 1604 N N . LEU A 1 196 ? -5.547 -44.344 -34.094 1 91.75 196 LEU A N 1
ATOM 1605 C CA . LEU A 1 196 ? -5.855 -45.781 -34.188 1 91.75 196 LEU A CA 1
ATOM 1606 C C . LEU A 1 196 ? -5.336 -46.344 -35.5 1 91.75 196 LEU A C 1
ATOM 1608 O O . LEU A 1 196 ? -4.82 -47.469 -35.531 1 91.75 196 LEU A O 1
ATOM 1612 N N . GLU A 1 197 ? -5.391 -45.594 -36.531 1 89.31 197 GLU A N 1
ATOM 1613 C CA . GLU A 1 197 ? -5.004 -46.094 -37.875 1 89.31 197 GLU A CA 1
ATOM 1614 C C . GLU A 1 197 ? -3.486 -46.125 -38.031 1 89.31 197 GLU A C 1
ATOM 1616 O O . GLU A 1 197 ? -2.955 -46.875 -38.844 1 89.31 197 GLU A O 1
ATOM 1621 N N . ASP A 1 198 ? -2.834 -45.406 -37.219 1 91.5 198 ASP A N 1
ATOM 1622 C CA . ASP A 1 198 ? -1.393 -45.25 -37.406 1 91.5 198 ASP A CA 1
ATOM 1623 C C . ASP A 1 198 ? -0.627 -46.125 -36.406 1 91.5 198 ASP A C 1
ATOM 1625 O O . ASP A 1 198 ? 0.604 -46.188 -36.438 1 91.5 198 ASP A O 1
ATOM 1629 N N . LEU A 1 199 ? -1.311 -46.75 -35.594 1 94.88 199 LEU A N 1
ATOM 1630 C CA . LEU A 1 199 ? -0.641 -47.562 -34.562 1 94.88 199 LEU A CA 1
ATOM 1631 C C . LEU A 1 199 ? 0.035 -48.781 -35.156 1 94.88 199 LEU A C 1
ATOM 1633 O O . LEU A 1 199 ? -0.563 -49.469 -35.969 1 94.88 199 LEU A O 1
ATOM 1637 N N . THR A 1 200 ? 1.289 -48.969 -34.812 1 92.62 200 THR A N 1
ATOM 1638 C CA . THR A 1 200 ? 2.072 -50.125 -35.281 1 92.62 200 THR A CA 1
ATOM 1639 C C . THR A 1 200 ? 2.709 -50.844 -34.094 1 92.62 200 THR A C 1
ATOM 1641 O O . THR A 1 200 ? 2.811 -50.281 -33 1 92.62 200 THR A O 1
ATOM 1644 N N . PRO A 1 201 ? 3.053 -52.094 -34.281 1 92.88 201 PRO A N 1
ATOM 1645 C CA . PRO A 1 201 ? 3.676 -52.812 -33.188 1 92.88 201 PRO A CA 1
ATOM 1646 C C . PRO A 1 201 ? 4.891 -52.094 -32.625 1 92.88 201 PRO A C 1
ATOM 1648 O O . PRO A 1 201 ? 5.684 -51.531 -33.375 1 92.88 201 PRO A O 1
ATOM 1651 N N . GLU A 1 202 ? 4.957 -52.062 -31.297 1 92 202 GLU A N 1
ATOM 1652 C CA . GLU A 1 202 ? 6.047 -51.469 -30.516 1 92 202 GLU A CA 1
ATOM 1653 C C . GLU A 1 202 ? 5.797 -50 -30.219 1 92 202 GLU A C 1
ATOM 1655 O O . GLU A 1 202 ? 6.602 -49.344 -29.547 1 92 202 GLU A O 1
ATOM 1660 N N . ASP A 1 203 ? 4.695 -49.562 -30.734 1 94.69 203 ASP A N 1
ATOM 1661 C CA . ASP A 1 203 ? 4.281 -48.25 -30.297 1 94.69 203 ASP A CA 1
ATOM 1662 C C . ASP A 1 203 ? 3.902 -48.25 -28.828 1 94.69 203 ASP A C 1
ATOM 1664 O O . ASP A 1 203 ? 3.248 -49.156 -28.344 1 94.69 203 ASP A O 1
ATOM 1668 N N . HIS A 1 204 ? 4.336 -47.219 -28.109 1 94.19 204 HIS A N 1
ATOM 1669 C CA . HIS A 1 204 ? 3.955 -47.031 -26.719 1 94.19 204 HIS A CA 1
ATOM 1670 C C . HIS A 1 204 ? 2.686 -46.219 -26.594 1 94.19 204 HIS A C 1
ATOM 1672 O O . HIS A 1 204 ? 2.535 -45.188 -27.297 1 94.19 204 HIS A O 1
ATOM 1678 N N . ILE A 1 205 ? 1.785 -46.656 -25.781 1 95.56 205 ILE A N 1
ATOM 1679 C CA . ILE A 1 205 ? 0.515 -45.938 -25.703 1 95.56 205 ILE A CA 1
ATOM 1680 C C . ILE A 1 205 ? 0.067 -45.844 -24.234 1 95.56 205 ILE A C 1
ATOM 1682 O O . ILE A 1 205 ? 0.589 -46.562 -23.375 1 95.56 205 ILE A O 1
ATOM 1686 N N . GLU A 1 206 ? -0.794 -44.938 -24 1 95.25 206 GLU A N 1
ATOM 1687 C CA . GLU A 1 206 ? -1.663 -44.906 -22.828 1 95.25 206 GLU A CA 1
ATOM 1688 C C . GLU A 1 206 ? -3.119 -45.156 -23.203 1 95.25 206 GLU A C 1
ATOM 1690 O O . GLU A 1 206 ? -3.604 -44.594 -24.203 1 95.25 206 GLU A O 1
ATOM 1695 N N . ILE A 1 207 ? -3.758 -46 -22.5 1 95.56 207 ILE A N 1
ATOM 1696 C CA . ILE A 1 207 ? -5.137 -46.344 -22.828 1 95.56 207 ILE A CA 1
ATOM 1697 C C . ILE A 1 207 ? -6.027 -46.125 -21.609 1 95.56 207 ILE A C 1
ATOM 1699 O O . ILE A 1 207 ? -5.633 -46.438 -20.484 1 95.56 207 ILE A O 1
ATOM 1703 N N . GLN A 1 208 ? -7.164 -45.562 -21.828 1 95.62 208 GLN A N 1
ATOM 1704 C CA . GLN A 1 208 ? -8.141 -45.406 -20.75 1 95.62 208 GLN A CA 1
ATOM 1705 C C . GLN A 1 208 ? -8.688 -46.781 -20.312 1 95.62 208 GLN A C 1
ATOM 1707 O O . GLN A 1 208 ? -8.93 -47.656 -21.156 1 95.62 208 GLN A O 1
ATOM 1712 N N . TRP A 1 209 ? -8.805 -46.906 -19.078 1 94.06 209 TRP A N 1
ATOM 1713 C CA . TRP A 1 209 ? -9.344 -48.156 -18.547 1 94.06 209 TRP A CA 1
ATOM 1714 C C . TRP A 1 209 ? -10.211 -47.875 -17.328 1 94.06 209 TRP A C 1
ATOM 1716 O O . TRP A 1 209 ? -9.898 -47 -16.5 1 94.06 209 TRP A O 1
ATOM 1726 N N . ARG A 1 210 ? -11.328 -48.625 -17.219 1 92.56 210 ARG A N 1
ATOM 1727 C CA . ARG A 1 210 ? -12.141 -48.594 -16 1 92.56 210 ARG A CA 1
ATOM 1728 C C . ARG A 1 210 ? -12.727 -49.969 -15.711 1 92.56 210 ARG A C 1
ATOM 1730 O O . ARG A 1 210 ? -12.969 -50.75 -16.625 1 92.56 210 ARG A O 1
ATOM 1737 N N . ALA A 1 211 ? -12.914 -50.188 -14.461 1 88.19 211 ALA A N 1
ATOM 1738 C CA . ALA A 1 211 ? -13.383 -51.5 -14.016 1 88.19 211 ALA A CA 1
ATOM 1739 C C . ALA A 1 211 ? -14.867 -51.688 -14.32 1 88.19 211 ALA A C 1
ATOM 1741 O O . ALA A 1 211 ? -15.312 -52.781 -14.633 1 88.19 211 ALA A O 1
ATOM 1742 N N . ASP A 1 212 ? -15.523 -50.594 -14.156 1 88.75 212 ASP A N 1
ATOM 1743 C CA . ASP A 1 212 ? -16.953 -50.594 -14.43 1 88.75 212 ASP A CA 1
ATOM 1744 C C . ASP A 1 212 ? -17.406 -49.281 -15.031 1 88.75 212 ASP A C 1
ATOM 1746 O O . ASP A 1 212 ? -16.703 -48.281 -14.93 1 88.75 212 ASP A O 1
ATOM 1750 N N . THR A 1 213 ? -18.531 -49.344 -15.625 1 87.81 213 THR A N 1
ATOM 1751 C CA . THR A 1 213 ? -19 -48.188 -16.391 1 87.81 213 THR A CA 1
ATOM 1752 C C . THR A 1 213 ? -19.312 -47.031 -15.453 1 87.81 213 THR A C 1
ATOM 1754 O O . THR A 1 213 ? -19.453 -45.875 -15.906 1 87.81 213 THR A O 1
ATOM 1757 N N . GLN A 1 214 ? -19.422 -47.312 -14.156 1 85.06 214 GLN A N 1
ATOM 1758 C CA . GLN A 1 214 ? -19.719 -46.25 -13.195 1 85.06 214 GLN A CA 1
ATOM 1759 C C . GLN A 1 214 ? -18.453 -45.594 -12.656 1 85.06 214 GLN A C 1
ATOM 1761 O O . GLN A 1 214 ? -18.5 -44.562 -12.023 1 85.06 214 GLN A O 1
ATOM 1766 N N . CYS A 1 215 ? -17.359 -46.25 -12.969 1 86.19 215 CYS A N 1
ATOM 1767 C CA . CYS A 1 215 ? -16.078 -45.75 -12.484 1 86.19 215 CYS A CA 1
ATOM 1768 C C . CYS A 1 215 ? -15.43 -44.812 -13.5 1 86.19 215 CYS A C 1
ATOM 1770 O O . CYS A 1 215 ? -15.695 -44.906 -14.695 1 86.19 215 CYS A O 1
ATOM 1772 N N . PRO A 1 216 ? -14.727 -43.844 -12.977 1 88.75 216 PRO A N 1
ATOM 1773 C CA . PRO A 1 216 ? -13.992 -43 -13.906 1 88.75 216 PRO A CA 1
ATOM 1774 C C . PRO A 1 216 ? -12.867 -43.719 -14.625 1 88.75 216 PRO A C 1
ATOM 1776 O O . PRO A 1 216 ? -12.461 -44.812 -14.203 1 88.75 216 PRO A O 1
ATOM 1779 N N . TYR A 1 217 ? -12.398 -43.125 -15.727 1 91.62 217 TYR A N 1
ATOM 1780 C CA . TYR A 1 217 ? -11.281 -43.719 -16.469 1 91.62 217 TYR A CA 1
ATOM 1781 C C . TYR A 1 217 ? -9.953 -43.375 -15.805 1 91.62 217 TYR A C 1
ATOM 1783 O O . TYR A 1 217 ? -9.75 -42.25 -15.336 1 91.62 217 TYR A O 1
ATOM 1791 N N . ASP A 1 218 ? -9.148 -44.344 -15.773 1 92.38 218 ASP A N 1
ATOM 1792 C CA . ASP A 1 218 ? -7.727 -44.156 -15.5 1 92.38 218 ASP A CA 1
ATOM 1793 C C . ASP A 1 218 ? -6.887 -44.438 -16.734 1 92.38 218 ASP A C 1
ATOM 1795 O O . ASP A 1 218 ? -7.406 -44.906 -17.75 1 92.38 218 ASP A O 1
ATOM 1799 N N . TRP A 1 219 ? -5.656 -44.094 -16.672 1 93.88 219 TRP A N 1
ATOM 1800 C CA . TRP A 1 219 ? -4.777 -44.375 -17.797 1 93.88 219 TRP A CA 1
ATOM 1801 C C . TRP A 1 219 ? -3.855 -45.562 -17.484 1 93.88 219 TRP A C 1
ATOM 1803 O O . TRP A 1 219 ? -3.33 -45.656 -16.375 1 93.88 219 TRP A O 1
ATOM 1813 N N . TRP A 1 220 ? -3.777 -46.375 -18.438 1 93.06 220 TRP A N 1
ATOM 1814 C CA . TRP A 1 220 ? -2.91 -47.531 -18.344 1 93.06 220 TRP A CA 1
ATOM 1815 C C . TRP A 1 220 ? -1.855 -47.531 -19.438 1 93.06 220 TRP A C 1
ATOM 1817 O O . TRP A 1 220 ? -2.139 -47.125 -20.578 1 93.06 220 TRP A O 1
ATOM 1827 N N . TYR A 1 221 ? -0.658 -47.906 -19.094 1 93.44 221 TYR A N 1
ATOM 1828 C CA . TYR A 1 221 ? 0.429 -48 -20.062 1 93.44 221 TYR A CA 1
ATOM 1829 C C . TYR A 1 221 ? 0.44 -49.344 -20.766 1 93.44 221 TYR A C 1
ATOM 1831 O O . TYR A 1 221 ? 0.227 -50.375 -20.141 1 93.44 221 TYR A O 1
ATOM 1839 N N . ALA A 1 222 ? 0.645 -49.281 -22.094 1 94.25 222 ALA A N 1
ATOM 1840 C CA . ALA A 1 222 ? 0.716 -50.531 -22.891 1 94.25 222 ALA A CA 1
ATOM 1841 C C . ALA A 1 222 ? 1.558 -50.312 -24.141 1 94.25 222 ALA A C 1
ATOM 1843 O O . ALA A 1 222 ? 2.029 -49.219 -24.406 1 94.25 222 ALA A O 1
ATOM 1844 N N . VAL A 1 223 ? 1.872 -51.406 -24.766 1 93.94 223 VAL A N 1
ATOM 1845 C CA . VAL A 1 223 ? 2.574 -51.406 -26.031 1 93.94 223 VAL A CA 1
ATOM 1846 C C . VAL A 1 223 ? 1.756 -52.188 -27.078 1 93.94 223 VAL A C 1
ATOM 1848 O O . VAL A 1 223 ? 1.102 -53.188 -26.734 1 93.94 223 VAL A O 1
ATOM 1851 N N . ILE A 1 224 ? 1.818 -51.656 -28.266 1 94.94 224 ILE A N 1
ATOM 1852 C CA . ILE A 1 224 ? 1.112 -52.375 -29.328 1 94.94 224 ILE A CA 1
ATOM 1853 C C . ILE A 1 224 ? 1.896 -53.625 -29.719 1 94.94 224 ILE A C 1
ATOM 1855 O O . ILE A 1 224 ? 3.104 -53.562 -29.969 1 94.94 224 ILE A O 1
ATOM 1859 N N . GLY A 1 225 ? 1.234 -54.688 -29.734 1 92.75 225 GLY A N 1
ATOM 1860 C CA . GLY A 1 225 ? 1.875 -55.969 -30.047 1 92.75 225 GLY A CA 1
ATOM 1861 C C . GLY A 1 225 ? 1.55 -56.469 -31.438 1 92.75 225 GLY A C 1
ATOM 1862 O O . GLY A 1 225 ? 1.001 -55.719 -32.25 1 92.75 225 GLY A O 1
ATOM 1863 N N . HIS A 1 226 ? 1.975 -57.719 -31.672 1 91.88 226 HIS A N 1
ATOM 1864 C CA . HIS A 1 226 ? 1.759 -58.375 -32.938 1 91.88 226 HIS A CA 1
ATOM 1865 C C . HIS A 1 226 ? 0.605 -59.375 -32.875 1 91.88 226 HIS A C 1
ATOM 1867 O O . HIS A 1 226 ? 0.343 -59.938 -31.797 1 91.88 226 HIS A O 1
ATOM 1873 N N . LEU A 1 227 ? -0.058 -59.469 -34 1 90.38 227 LEU A N 1
ATOM 1874 C CA . LEU A 1 227 ? -1.043 -60.531 -34.125 1 90.38 227 LEU A CA 1
ATOM 1875 C C . LEU A 1 227 ? -0.376 -61.906 -33.969 1 90.38 227 LEU A C 1
ATOM 1877 O O . LEU A 1 227 ? 0.809 -62.062 -34.281 1 90.38 227 LEU A O 1
ATOM 1881 N N . ASP A 1 228 ? -1.121 -62.844 -33.469 1 83.75 228 ASP A N 1
ATOM 1882 C CA . ASP A 1 228 ? -0.578 -64.188 -33.312 1 83.75 228 ASP A CA 1
ATOM 1883 C C . ASP A 1 228 ? -0.065 -64.75 -34.656 1 83.75 228 ASP A C 1
ATOM 1885 O O . ASP A 1 228 ? 0.939 -65.438 -34.688 1 83.75 228 ASP A O 1
ATOM 1889 N N . SER A 1 229 ? -0.691 -64.312 -35.75 1 83.25 229 SER A N 1
ATOM 1890 C CA . SER A 1 229 ? -0.346 -64.812 -37.094 1 83.25 229 SER A CA 1
ATOM 1891 C C . SER A 1 229 ? 0.959 -64.188 -37.562 1 83.25 229 SER A C 1
ATOM 1893 O O . SER A 1 229 ? 1.641 -64.75 -38.438 1 83.25 229 SER A O 1
ATOM 1895 N N . CYS A 1 230 ? 1.399 -63.094 -37.094 1 85 230 CYS A N 1
ATOM 1896 C CA . CYS A 1 230 ? 2.59 -62.375 -37.531 1 85 230 CYS A CA 1
ATOM 1897 C C . CYS A 1 230 ? 3.842 -62.938 -36.875 1 85 230 CYS A C 1
ATOM 1899 O O . CYS A 1 230 ? 4.926 -62.906 -37.469 1 85 230 CYS A O 1
ATOM 1901 N N . ASN A 1 231 ? 3.859 -63.719 -35.875 1 74.88 231 ASN A N 1
ATOM 1902 C CA . ASN A 1 231 ? 4.98 -64.25 -35.094 1 74.88 231 ASN A CA 1
ATOM 1903 C C . ASN A 1 231 ? 6.105 -63.219 -34.969 1 74.88 231 ASN A C 1
ATOM 1905 O O . ASN A 1 231 ? 7.277 -63.562 -35.156 1 74.88 231 ASN A O 1
ATOM 1909 N N . ALA A 1 232 ? 5.777 -62 -34.844 1 75.06 232 ALA A N 1
ATOM 1910 C CA . ALA A 1 232 ? 6.703 -60.906 -34.625 1 75.06 232 ALA A CA 1
ATOM 1911 C C . ALA A 1 232 ? 7.723 -60.781 -35.75 1 75.06 232 ALA A C 1
ATOM 1913 O O . ALA A 1 232 ? 8.891 -60.469 -35.5 1 75.06 232 ALA A O 1
ATOM 1914 N N . ASN A 1 233 ? 7.305 -61.25 -36.875 1 72.81 233 ASN A N 1
ATOM 1915 C CA . ASN A 1 233 ? 8.188 -61.156 -38.031 1 72.81 233 ASN A CA 1
ATOM 1916 C C . ASN A 1 233 ? 8.172 -59.75 -38.656 1 72.81 233 ASN A C 1
ATOM 1918 O O . ASN A 1 233 ? 7.191 -59.344 -39.25 1 72.81 233 ASN A O 1
ATOM 1922 N N . GLU A 1 234 ? 9.227 -58.969 -38.469 1 72.38 234 GLU A N 1
ATOM 1923 C CA . GLU A 1 234 ? 9.297 -57.594 -38.875 1 72.38 234 GLU A CA 1
ATOM 1924 C C . GLU A 1 234 ? 9.258 -57.438 -40.406 1 72.38 234 GLU A C 1
ATOM 1926 O O . GLU A 1 234 ? 8.805 -56.438 -40.938 1 72.38 234 GLU A O 1
ATOM 1931 N N . ASN A 1 235 ? 9.734 -58.469 -41.031 1 76.38 235 ASN A N 1
ATOM 1932 C CA . ASN A 1 235 ? 9.836 -58.406 -42.469 1 76.38 235 ASN A CA 1
ATOM 1933 C C . ASN A 1 235 ? 8.477 -58.562 -43.125 1 76.38 235 ASN A C 1
ATOM 1935 O O . ASN A 1 235 ? 8.25 -58.094 -44.25 1 76.38 235 ASN A O 1
ATOM 1939 N N . TYR A 1 236 ? 7.598 -59.281 -42.5 1 78.44 236 TYR A N 1
ATOM 1940 C CA . TYR A 1 236 ? 6.301 -59.531 -43.125 1 78.44 236 TYR A CA 1
ATOM 1941 C C . TYR A 1 236 ? 5.168 -59.094 -42.188 1 78.44 236 TYR A C 1
ATOM 1943 O O . TYR A 1 236 ? 4.098 -59.719 -42.188 1 78.44 236 TYR A O 1
ATOM 1951 N N . CYS A 1 237 ? 5.422 -58.062 -41.438 1 84.62 237 CYS A N 1
ATOM 1952 C CA . CYS A 1 237 ? 4.414 -57.656 -40.469 1 84.62 237 CYS A CA 1
ATOM 1953 C C . CYS A 1 237 ? 3.303 -56.844 -41.125 1 84.62 237 CYS A C 1
ATOM 1955 O O . CYS A 1 237 ? 3.561 -55.812 -41.75 1 84.62 237 CYS A O 1
ATOM 1957 N N . GLN A 1 238 ? 2.004 -57.406 -41.156 1 84.44 238 GLN A N 1
ATOM 1958 C CA . GLN A 1 238 ? 0.83 -56.688 -41.656 1 84.44 238 GLN A CA 1
ATOM 1959 C C . GLN A 1 238 ? -0.1 -56.312 -40.5 1 84.44 238 GLN A C 1
ATOM 1961 O O . GLN A 1 238 ? -1.294 -56.094 -40.719 1 84.44 238 GLN A O 1
ATOM 1966 N N . CYS A 1 239 ? 0.516 -56.281 -39.312 1 90.06 239 CYS A N 1
ATOM 1967 C CA . CYS A 1 239 ? -0.29 -56 -38.125 1 90.06 239 CYS A CA 1
ATOM 1968 C C . CYS A 1 239 ? -0.867 -54.594 -38.188 1 90.06 239 CYS A C 1
ATOM 1970 O O . CYS A 1 239 ? -1.952 -54.344 -37.656 1 90.06 239 CYS A O 1
ATOM 1972 N N . HIS A 1 240 ? -0.235 -53.656 -38.906 1 86.88 240 HIS A N 1
ATOM 1973 C CA . HIS A 1 240 ? -0.662 -52.25 -38.969 1 86.88 240 HIS A CA 1
ATOM 1974 C C . HIS A 1 240 ? -1.914 -52.094 -39.812 1 86.88 240 HIS A C 1
ATOM 1976 O O . HIS A 1 240 ? -2.652 -51.125 -39.656 1 86.88 240 HIS A O 1
ATOM 1982 N N . SER A 1 241 ? -2.092 -53.062 -40.625 1 86.81 241 SER A N 1
ATOM 1983 C CA . SER A 1 241 ? -3.219 -52.906 -41.562 1 86.81 241 SER A CA 1
ATOM 1984 C C . SER A 1 241 ? -4.41 -53.75 -41.094 1 86.81 241 SER A C 1
ATOM 1986 O O . SER A 1 241 ? -5.484 -53.688 -41.688 1 86.81 241 SER A O 1
ATOM 1988 N N . ASN A 1 242 ? -4.207 -54.469 -40.062 1 89.94 242 ASN A N 1
ATOM 1989 C CA . ASN A 1 242 ? -5.285 -55.312 -39.562 1 89.94 242 ASN A CA 1
ATOM 1990 C C . ASN A 1 242 ? -6.277 -54.5 -38.719 1 89.94 242 ASN A C 1
ATOM 1992 O O . ASN A 1 242 ? -5.895 -53.562 -38.031 1 89.94 242 ASN A O 1
ATOM 1996 N N . ASP A 1 243 ? -7.543 -54.906 -38.719 1 92.69 243 ASP A N 1
ATOM 1997 C CA . ASP A 1 243 ? -8.594 -54.25 -37.938 1 92.69 243 ASP A CA 1
ATOM 1998 C C . ASP A 1 243 ? -8.43 -54.531 -36.469 1 92.69 243 ASP A C 1
ATOM 2000 O O . ASP A 1 243 ? -8.891 -53.75 -35.625 1 92.69 243 ASP A O 1
ATOM 2004 N N . THR A 1 244 ? -7.781 -55.594 -36.188 1 93.19 244 THR A N 1
ATOM 2005 C CA . THR A 1 244 ? -7.586 -56 -34.812 1 93.19 244 THR A CA 1
ATOM 2006 C C . THR A 1 244 ? -6.285 -55.406 -34.25 1 93.19 244 THR A C 1
ATOM 2008 O O . THR A 1 244 ? -5.227 -55.562 -34.875 1 93.19 244 THR A O 1
ATOM 2011 N N . LEU A 1 245 ? -6.461 -54.781 -33.219 1 93.62 245 LEU A N 1
ATOM 2012 C CA . LEU A 1 245 ? -5.32 -54.188 -32.531 1 93.62 245 LEU A CA 1
ATOM 2013 C C . LEU A 1 245 ? -4.965 -55 -31.297 1 93.62 245 LEU A C 1
ATOM 2015 O O . LEU A 1 245 ? -5.828 -55.312 -30.469 1 93.62 245 LEU A O 1
ATOM 2019 N N . ILE A 1 246 ? -3.672 -55.344 -31.188 1 93.94 246 ILE A N 1
ATOM 2020 C CA . ILE A 1 246 ? -3.225 -56.094 -30.016 1 93.94 246 ILE A CA 1
ATOM 2021 C C . ILE A 1 246 ? -2.539 -55.156 -29.031 1 93.94 246 ILE A C 1
ATOM 2023 O O . ILE A 1 246 ? -1.52 -54.531 -29.359 1 93.94 246 ILE A O 1
ATOM 2027 N N . VAL A 1 247 ? -3.146 -55.031 -27.891 1 95.19 247 VAL A N 1
ATOM 2028 C CA . VAL A 1 247 ? -2.576 -54.219 -26.828 1 95.19 247 VAL A CA 1
ATOM 2029 C C . VAL A 1 247 ? -1.91 -55.125 -25.781 1 95.19 247 VAL A C 1
ATOM 2031 O O . VAL A 1 247 ? -2.549 -56 -25.219 1 95.19 247 VAL A O 1
ATOM 2034 N N . GLU A 1 248 ? -0.67 -54.812 -25.531 1 93.69 248 GLU A N 1
ATOM 2035 C CA . GLU A 1 248 ? 0.086 -55.656 -24.609 1 93.69 248 GLU A CA 1
ATOM 2036 C C . GLU A 1 248 ? 0.484 -54.875 -23.359 1 93.69 248 GLU A C 1
ATOM 2038 O O . GLU A 1 248 ? 1.126 -53.812 -23.453 1 93.69 248 GLU A O 1
ATOM 2043 N N . PHE A 1 249 ? 0.061 -55.406 -22.266 1 91.88 249 PHE A N 1
ATOM 2044 C CA . PHE A 1 249 ? 0.493 -54.906 -20.969 1 91.88 249 PHE A CA 1
ATOM 2045 C C . PHE A 1 249 ? 1.683 -55.688 -20.438 1 91.88 249 PHE A C 1
ATOM 2047 O O . PHE A 1 249 ? 1.512 -56.625 -19.656 1 91.88 249 PHE A O 1
ATOM 2054 N N . ARG A 1 250 ? 2.799 -55.219 -20.719 1 86.88 250 ARG A N 1
ATOM 2055 C CA . ARG A 1 250 ? 4.016 -56 -20.516 1 86.88 250 ARG A CA 1
ATOM 2056 C C . ARG A 1 250 ? 4.461 -55.969 -19.062 1 86.88 250 ARG A C 1
ATOM 2058 O O . ARG A 1 250 ? 5.402 -56.656 -18.672 1 86.88 250 ARG A O 1
ATOM 2065 N N . GLN A 1 251 ? 3.82 -55.156 -18.328 1 83.44 251 GLN A N 1
ATOM 2066 C CA . GLN A 1 251 ? 4.09 -55.156 -16.891 1 83.44 251 GLN A CA 1
ATOM 2067 C C . GLN A 1 251 ? 3.482 -56.375 -16.203 1 83.44 251 GLN A C 1
ATOM 2069 O O . GLN A 1 251 ? 3.816 -56.688 -15.062 1 83.44 251 GLN A O 1
ATOM 2074 N N . TYR A 1 252 ? 2.66 -57.031 -16.891 1 83.62 252 TYR A N 1
ATOM 2075 C CA . TYR A 1 252 ? 2.076 -58.25 -16.359 1 83.62 252 TYR A CA 1
ATOM 2076 C C . TYR A 1 252 ? 2.852 -59.469 -16.844 1 83.62 252 TYR A C 1
ATOM 2078 O O . TYR A 1 252 ? 3.502 -59.438 -17.891 1 83.62 252 TYR A O 1
ATOM 2086 N N . ARG A 1 253 ? 2.729 -60.531 -16.094 1 83.62 253 ARG A N 1
ATOM 2087 C CA . ARG A 1 253 ? 3.344 -61.781 -16.484 1 83.62 253 ARG A CA 1
ATOM 2088 C C . ARG A 1 253 ? 2.711 -62.312 -17.766 1 83.62 253 ARG A C 1
ATOM 2090 O O . ARG A 1 253 ? 1.548 -62.031 -18.062 1 83.62 253 ARG A O 1
ATOM 2097 N N . GLU A 1 254 ? 3.467 -63.125 -18.438 1 82.69 254 GLU A N 1
ATOM 2098 C CA . GLU A 1 254 ? 3.008 -63.656 -19.719 1 82.69 254 GLU A CA 1
ATOM 2099 C C . GLU A 1 254 ? 1.768 -64.5 -19.531 1 82.69 254 GLU A C 1
ATOM 2101 O O . GLU A 1 254 ? 0.896 -64.562 -20.406 1 82.69 254 GLU A O 1
ATOM 2106 N N . VAL A 1 255 ? 1.651 -65.062 -18.406 1 83 255 VAL A N 1
ATOM 2107 C CA . VAL A 1 255 ? 0.566 -66.062 -18.172 1 83 255 VAL A CA 1
ATOM 2108 C C . VAL A 1 255 ? -0.689 -65.312 -17.734 1 83 255 VAL A C 1
ATOM 2110 O O . VAL A 1 255 ? -1.784 -65.875 -17.719 1 83 255 VAL A O 1
ATOM 2113 N N . SER A 1 256 ? -0.559 -64.062 -17.469 1 83.62 256 SER A N 1
ATOM 2114 C CA . SER A 1 256 ? -1.682 -63.281 -16.969 1 83.62 256 SER A CA 1
ATOM 2115 C C . SER A 1 256 ? -2.725 -63.062 -18.062 1 83.62 256 SER A C 1
ATOM 2117 O O . SER A 1 256 ? -2.375 -62.844 -19.219 1 83.62 256 SER A O 1
ATOM 2119 N N . ASN A 1 257 ? -3.951 -63.156 -17.688 1 83.06 257 ASN A N 1
ATOM 2120 C CA . ASN A 1 257 ? -5.047 -62.875 -18.625 1 83.06 257 ASN A CA 1
ATOM 2121 C C . ASN A 1 257 ? -5.086 -61.406 -19.047 1 83.06 257 ASN A C 1
ATOM 2123 O O . ASN A 1 257 ? -5.723 -61.062 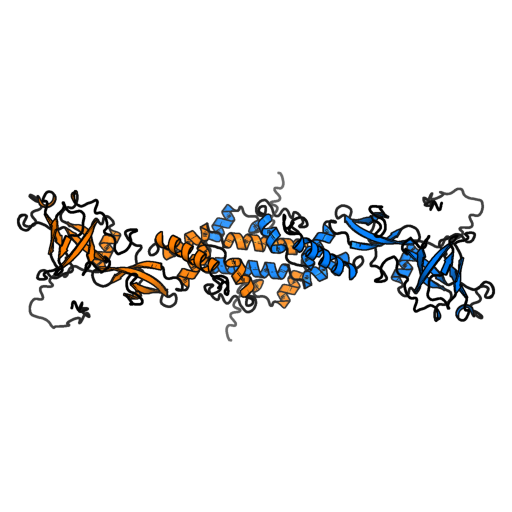-20.047 1 83.06 257 ASN A O 1
ATOM 2127 N N . MET A 1 258 ? -4.406 -60.594 -18.297 1 84.5 258 MET A N 1
ATOM 2128 C CA . MET A 1 258 ? -4.441 -59.156 -18.578 1 84.5 258 MET A CA 1
ATOM 2129 C C . MET A 1 258 ? -3.281 -58.75 -19.484 1 84.5 258 MET A C 1
ATOM 2131 O O . MET A 1 258 ? -3.201 -57.594 -19.906 1 84.5 258 MET A O 1
ATOM 2135 N N . ARG A 1 259 ? -2.438 -59.625 -19.844 1 89.5 259 ARG A N 1
ATOM 2136 C CA . ARG A 1 259 ? -1.198 -59.344 -20.547 1 89.5 259 ARG A CA 1
ATOM 2137 C C . ARG A 1 259 ? -1.485 -58.844 -21.953 1 89.5 259 ARG A C 1
ATOM 2139 O O . ARG A 1 259 ? -0.774 -57.969 -22.469 1 89.5 259 ARG A O 1
ATOM 2146 N N . ARG A 1 260 ? -2.529 -59.438 -22.516 1 92.38 260 ARG A N 1
ATOM 2147 C CA . ARG A 1 260 ? -2.838 -59.094 -23.906 1 92.38 260 ARG A CA 1
ATOM 2148 C C . ARG A 1 260 ? -4.34 -58.906 -24.109 1 92.38 260 ARG A C 1
ATOM 2150 O O . ARG A 1 260 ? -5.133 -59.688 -23.578 1 92.38 260 ARG A O 1
ATOM 2157 N N . ILE A 1 261 ? -4.625 -57.906 -24.844 1 92.94 261 ILE A N 1
ATOM 2158 C CA . ILE A 1 261 ? -6.031 -57.719 -25.188 1 92.94 261 ILE A CA 1
ATOM 2159 C C . ILE A 1 261 ? -6.152 -57.375 -26.672 1 92.94 261 ILE A C 1
ATOM 2161 O O . ILE A 1 261 ? -5.219 -56.844 -27.266 1 92.94 261 ILE A O 1
ATOM 2165 N N . ARG A 1 262 ? -7.297 -57.844 -27.172 1 93.75 262 ARG A N 1
ATOM 2166 C CA . ARG A 1 262 ? -7.605 -57.531 -28.578 1 93.75 262 ARG A CA 1
ATOM 2167 C C . ARG A 1 262 ? -8.664 -56.438 -28.672 1 93.75 262 ARG A C 1
ATOM 2169 O O . ARG A 1 262 ? -9.727 -56.531 -28.062 1 93.75 262 ARG A O 1
ATOM 2176 N N . LEU A 1 263 ? -8.383 -55.406 -29.391 1 94.69 263 LEU A N 1
ATOM 2177 C CA . LEU A 1 263 ? -9.32 -54.312 -29.625 1 94.69 263 LEU A CA 1
ATOM 2178 C C . LEU A 1 263 ? -9.508 -54.094 -31.125 1 94.69 263 LEU A C 1
ATOM 2180 O O . LEU A 1 263 ? -8.695 -54.531 -31.938 1 94.69 263 LEU A O 1
ATOM 2184 N N . SER A 1 264 ? -10.625 -53.406 -31.406 1 94.25 264 SER A N 1
ATOM 2185 C CA . SER A 1 264 ? -10.898 -53.094 -32.812 1 94.25 264 SER A CA 1
ATOM 2186 C C . SER A 1 264 ? -10.406 -51.688 -33.156 1 94.25 264 SER A C 1
ATOM 2188 O O . SER A 1 264 ? -10.703 -50.719 -32.438 1 94.25 264 SER A O 1
ATOM 2190 N N . ARG A 1 265 ? -9.742 -51.5 -34.25 1 91.69 265 ARG A N 1
ATOM 2191 C CA . ARG A 1 265 ? -9.266 -50.219 -34.75 1 91.69 265 ARG A CA 1
ATOM 2192 C C . ARG A 1 265 ? -10.43 -49.344 -35.219 1 91.69 265 ARG A C 1
ATOM 2194 O O . ARG A 1 265 ? -10.297 -48.125 -35.344 1 91.69 265 ARG A O 1
ATOM 2201 N N . LYS A 1 266 ? -11.477 -50 -35.438 1 89.69 266 LYS A N 1
ATOM 2202 C CA . LYS A 1 266 ? -12.594 -49.312 -36.094 1 89.69 266 LYS A CA 1
ATOM 2203 C C . LYS A 1 266 ? -13.523 -48.656 -35.062 1 89.69 266 LYS A C 1
ATOM 2205 O O . LYS A 1 266 ? -14.375 -47.844 -35.375 1 89.69 266 LYS A O 1
ATOM 2210 N N . ILE A 1 267 ? -13.328 -49.031 -33.844 1 89.38 267 ILE A N 1
ATOM 2211 C CA . ILE A 1 267 ? -14.211 -48.562 -32.781 1 89.38 267 ILE A CA 1
ATOM 2212 C C . ILE A 1 267 ? -13.5 -47.469 -31.984 1 89.38 267 ILE A C 1
ATOM 2214 O O . ILE A 1 267 ? -12.602 -47.781 -31.188 1 89.38 267 ILE A O 1
ATOM 2218 N N . ASN A 1 268 ? -13.953 -46.25 -32.25 1 89.12 268 ASN A N 1
ATOM 2219 C CA . ASN A 1 268 ? -13.445 -45.156 -31.438 1 89.12 268 ASN A CA 1
ATOM 2220 C C . ASN A 1 268 ? -14.312 -44.906 -30.203 1 89.12 268 ASN A C 1
ATOM 2222 O O . ASN A 1 268 ? -14.875 -43.812 -30.031 1 89.12 268 ASN A O 1
ATOM 2226 N N . GLY A 1 269 ? -14.633 -45.844 -29.531 1 90.12 269 GLY A N 1
ATOM 2227 C CA . GLY A 1 269 ? -15.438 -45.875 -28.312 1 90.12 269 GLY A CA 1
ATOM 2228 C C . GLY A 1 269 ? -14.984 -46.906 -27.312 1 90.12 269 GLY A C 1
ATOM 2229 O O . GLY A 1 269 ? -13.852 -47.375 -27.375 1 90.12 269 GLY A O 1
ATOM 2230 N N . GLU A 1 270 ? -15.773 -47.062 -26.359 1 94.5 270 GLU A N 1
ATOM 2231 C CA . GLU A 1 270 ? -15.438 -47.969 -25.281 1 94.5 270 GLU A CA 1
ATOM 2232 C C . GLU A 1 270 ? -15.578 -49.438 -25.719 1 94.5 270 GLU A C 1
ATOM 2234 O O . GLU A 1 270 ? -16.531 -49.781 -26.406 1 94.5 270 GLU A O 1
ATOM 2239 N N . GLN A 1 271 ? -14.531 -50.188 -25.469 1 94.62 271 GLN A N 1
ATOM 2240 C CA . GLN A 1 271 ? -14.531 -51.625 -25.766 1 94.62 271 GLN A CA 1
ATOM 2241 C C . GLN A 1 271 ? -14.227 -52.438 -24.516 1 94.62 271 GLN A C 1
ATOM 2243 O O . GLN A 1 271 ? -13.531 -51.969 -23.609 1 94.62 271 GLN A O 1
ATOM 2248 N N . GLY A 1 272 ? -14.805 -53.594 -24.422 1 90.44 272 GLY A N 1
ATOM 2249 C CA . GLY A 1 272 ? -14.508 -54.469 -23.297 1 90.44 272 GLY A CA 1
ATOM 2250 C C . GLY A 1 272 ? -15.758 -55.031 -22.641 1 90.44 272 GLY A C 1
ATOM 2251 O O . GLY A 1 272 ? -16.844 -54.969 -23.219 1 90.44 272 GLY A O 1
ATOM 2252 N N . ASP A 1 273 ? -15.461 -55.688 -21.562 1 86.56 273 ASP A N 1
ATOM 2253 C CA . ASP A 1 273 ? -16.562 -56.312 -20.828 1 86.56 273 ASP A CA 1
ATOM 2254 C C . ASP A 1 273 ? -16.312 -56.25 -19.328 1 86.56 273 ASP A C 1
ATOM 2256 O O . ASP A 1 273 ? -15.312 -55.688 -18.875 1 86.56 273 ASP A O 1
ATOM 2260 N N . GLN A 1 274 ? -17.203 -56.75 -18.578 1 84.81 274 GLN A N 1
ATOM 2261 C CA . GLN A 1 274 ? -17.188 -56.688 -17.125 1 84.81 274 GLN A CA 1
ATOM 2262 C C . GLN A 1 274 ? -16.047 -57.5 -16.547 1 84.81 274 GLN A C 1
ATOM 2264 O O . GLN A 1 274 ? -15.57 -57.25 -15.43 1 84.81 274 GLN A O 1
ATOM 2269 N N . THR A 1 275 ? -15.602 -58.5 -17.266 1 81.88 275 THR A N 1
ATOM 2270 C CA . THR A 1 275 ? -14.594 -59.406 -16.75 1 81.88 275 THR A CA 1
ATOM 2271 C C . THR A 1 275 ? -13.203 -58.781 -16.828 1 81.88 275 THR A C 1
ATOM 2273 O O . THR A 1 275 ? -12.398 -58.906 -15.891 1 81.88 275 THR A O 1
ATOM 2276 N N . ARG A 1 276 ? -12.844 -58.062 -17.859 1 87.5 276 ARG A N 1
ATOM 2277 C CA . ARG A 1 276 ? -11.492 -57.531 -18.047 1 87.5 276 ARG A CA 1
ATOM 2278 C C . ARG A 1 276 ? -11.477 -56 -17.953 1 87.5 276 ARG A C 1
ATOM 2280 O O . ARG A 1 276 ? -10.414 -55.406 -17.984 1 87.5 276 ARG A O 1
ATOM 2287 N N . GLY A 1 277 ? -12.695 -55.469 -17.891 1 92.12 277 GLY A N 1
ATOM 2288 C CA . GLY A 1 277 ? -12.797 -54 -17.797 1 92.12 277 GLY A CA 1
ATOM 2289 C C . GLY A 1 277 ? -13.102 -53.344 -19.125 1 92.12 277 GLY A C 1
ATOM 2290 O O . GLY A 1 277 ? -13.305 -54.031 -20.141 1 92.12 277 GLY A O 1
ATOM 2291 N N . TYR A 1 278 ? -13.242 -52.125 -19.047 1 95 278 TYR A N 1
ATOM 2292 C CA . TYR A 1 278 ? -13.609 -51.375 -20.234 1 95 278 TYR A CA 1
ATOM 2293 C C . TYR A 1 278 ? -12.461 -50.469 -20.688 1 95 278 TYR A C 1
ATOM 2295 O O . TYR A 1 278 ? -11.859 -49.781 -19.859 1 95 278 TYR A O 1
ATOM 2303 N N . TYR A 1 279 ? -12.195 -50.594 -21.922 1 95.56 279 TYR A N 1
ATOM 2304 C CA . TYR A 1 279 ? -11.094 -49.844 -22.516 1 95.56 279 TYR A CA 1
ATOM 2305 C C . TYR A 1 279 ? -11.625 -48.688 -23.359 1 95.56 279 TYR A C 1
ATOM 2307 O O . TYR A 1 279 ? -12.547 -48.844 -24.156 1 95.56 279 TYR A O 1
ATOM 2315 N N . GLY A 1 280 ? -11.047 -47.5 -23.016 1 94.94 280 GLY A N 1
ATOM 2316 C CA . GLY A 1 280 ? -11.508 -46.312 -23.719 1 94.94 280 GLY A CA 1
ATOM 2317 C C . GLY A 1 280 ? -10.508 -45.781 -24.719 1 94.94 280 GLY A C 1
ATOM 2318 O O . GLY A 1 280 ? -10 -46.531 -25.562 1 94.94 280 GLY A O 1
ATOM 2319 N N . GLY A 1 281 ? -10.305 -44.5 -24.672 1 94.81 281 GLY A N 1
ATOM 2320 C CA . GLY A 1 281 ? -9.453 -43.844 -25.656 1 94.81 281 GLY A CA 1
ATOM 2321 C C . GLY A 1 281 ? -7.992 -44.219 -25.516 1 94.81 281 GLY A C 1
ATOM 2322 O O . GLY A 1 281 ? -7.527 -44.531 -24.422 1 94.81 281 GLY A O 1
ATOM 2323 N N . ILE A 1 282 ? -7.285 -44.156 -26.656 1 95.88 282 ILE A N 1
ATOM 2324 C CA . ILE A 1 282 ? -5.863 -44.469 -26.719 1 95.88 282 ILE A CA 1
ATOM 2325 C C . ILE A 1 282 ? -5.07 -43.25 -27.125 1 95.88 282 ILE A C 1
ATOM 2327 O O . ILE A 1 282 ? -5.461 -42.531 -28.062 1 95.88 282 ILE A O 1
ATOM 2331 N N . ARG A 1 283 ? -4.051 -43 -26.422 1 94.81 283 ARG A N 1
ATOM 2332 C CA . ARG A 1 283 ? -3.107 -41.938 -26.766 1 94.81 283 ARG A CA 1
ATOM 2333 C C . ARG A 1 283 ? -1.73 -42.5 -27.078 1 94.81 283 ARG A C 1
ATOM 2335 O O . ARG A 1 283 ? -1.145 -43.219 -26.266 1 94.81 283 ARG A O 1
ATOM 2342 N N . LYS A 1 284 ? -1.243 -42.188 -28.234 1 95.5 284 LYS A N 1
ATOM 2343 C CA . LYS A 1 284 ? 0.102 -42.625 -28.609 1 95.5 284 LYS A CA 1
ATOM 2344 C C . LYS A 1 284 ? 1.162 -41.75 -27.922 1 95.5 284 LYS A C 1
ATOM 2346 O O . LYS A 1 284 ? 1.032 -40.531 -27.875 1 95.5 284 LYS A O 1
ATOM 2351 N N . LEU A 1 285 ? 2.107 -42.406 -27.328 1 94.12 285 LEU A N 1
ATOM 2352 C CA . LEU A 1 285 ? 3.18 -41.688 -26.641 1 94.12 285 LEU A CA 1
ATOM 2353 C C . LEU A 1 285 ? 4.336 -41.406 -27.594 1 94.12 285 LEU A C 1
ATOM 2355 O O . LEU A 1 285 ? 4.895 -42.312 -28.203 1 94.12 285 LEU A O 1
ATOM 2359 N N . HIS A 1 286 ? 4.609 -40.156 -27.781 1 89.44 286 HIS A N 1
ATOM 2360 C CA . HIS A 1 286 ? 5.695 -39.75 -28.672 1 89.44 286 HIS A CA 1
ATOM 2361 C C . HIS A 1 286 ? 6.895 -39.219 -27.891 1 89.44 286 HIS A C 1
ATOM 2363 O O . HIS A 1 286 ? 8.023 -39.25 -28.375 1 89.44 286 HIS A O 1
ATOM 2369 N N . ASN A 1 287 ? 6.652 -38.875 -26.734 1 87.12 287 ASN A N 1
ATOM 2370 C CA . ASN A 1 287 ? 7.684 -38.25 -25.922 1 87.12 287 ASN A CA 1
ATOM 2371 C C . ASN A 1 287 ? 8.531 -39.281 -25.203 1 87.12 287 ASN A C 1
ATOM 2373 O O . ASN A 1 287 ? 8.008 -40.094 -24.422 1 87.12 287 ASN A O 1
ATOM 2377 N N . GLU A 1 288 ? 9.773 -39.219 -25.391 1 89.12 288 GLU A N 1
ATOM 2378 C CA . GLU A 1 288 ? 10.695 -40.188 -24.781 1 89.12 288 GLU A CA 1
ATOM 2379 C C . GLU A 1 288 ? 10.695 -40.062 -23.266 1 89.12 288 GLU A C 1
ATOM 2381 O O . GLU A 1 288 ? 10.891 -41.062 -22.562 1 89.12 288 GLU A O 1
ATOM 2386 N N . ASP A 1 289 ? 10.445 -38.906 -22.875 1 86.75 289 ASP A N 1
ATOM 2387 C CA . ASP A 1 289 ? 10.43 -38.719 -21.422 1 86.75 289 ASP A CA 1
ATOM 2388 C C . ASP A 1 289 ? 9.25 -39.438 -20.781 1 86.75 289 ASP A C 1
ATOM 2390 O O . ASP A 1 289 ? 9.406 -40.062 -19.719 1 86.75 289 ASP A O 1
ATOM 2394 N N . GLU A 1 290 ? 8.156 -39.344 -21.469 1 87.06 290 GLU A N 1
ATOM 2395 C CA . GLU A 1 290 ? 6.984 -40.062 -20.953 1 87.06 290 GLU A CA 1
ATOM 2396 C C . GLU A 1 290 ? 7.188 -41.562 -20.984 1 87.06 290 GLU A C 1
ATOM 2398 O O . GLU A 1 290 ? 6.859 -42.25 -20.016 1 87.06 290 GLU A O 1
ATOM 2403 N N . ILE A 1 291 ? 7.738 -41.969 -22.031 1 89.81 291 ILE A N 1
ATOM 2404 C CA . ILE A 1 291 ? 7.996 -43.406 -22.188 1 89.81 291 ILE A CA 1
ATOM 2405 C C . ILE A 1 291 ? 9.023 -43.844 -21.141 1 89.81 291 ILE A C 1
ATOM 2407 O O . ILE A 1 291 ? 8.859 -44.906 -20.516 1 89.81 291 ILE A O 1
ATOM 2411 N N . GLY A 1 292 ? 10.023 -43.031 -20.984 1 87.19 292 GLY A N 1
ATOM 2412 C CA . GLY A 1 292 ? 11.047 -43.344 -20 1 87.19 292 GLY A CA 1
ATOM 2413 C C . GLY A 1 292 ? 10.5 -43.438 -18.594 1 87.19 292 GLY A C 1
ATOM 2414 O O . GLY A 1 292 ? 10.922 -44.281 -17.812 1 87.19 292 GLY A O 1
ATOM 2415 N N . THR A 1 293 ? 9.594 -42.625 -18.297 1 86.88 293 THR A N 1
ATOM 2416 C CA . THR A 1 293 ? 8.977 -42.656 -16.969 1 86.88 293 THR A CA 1
ATOM 2417 C C . THR A 1 293 ? 8.25 -44 -16.75 1 86.88 293 THR A C 1
ATOM 2419 O O . THR A 1 293 ? 8.391 -44.594 -15.688 1 86.88 293 THR A O 1
ATOM 2422 N N . TRP A 1 294 ? 7.527 -44.438 -17.75 1 87.19 294 TRP A N 1
ATOM 2423 C CA . TRP A 1 294 ? 6.805 -45.719 -17.641 1 87.19 294 TRP A CA 1
ATOM 2424 C C . TRP A 1 294 ? 7.777 -46.875 -17.531 1 87.19 294 TRP A C 1
ATOM 2426 O O . TRP A 1 294 ? 7.559 -47.812 -16.734 1 87.19 294 TRP A O 1
ATOM 2436 N N . LYS A 1 295 ? 8.828 -46.781 -18.219 1 84.06 295 LYS A N 1
ATOM 2437 C CA . LYS A 1 295 ? 9.82 -47.844 -18.203 1 84.06 295 LYS A CA 1
ATOM 2438 C C . LYS A 1 295 ? 10.516 -47.938 -16.844 1 84.06 295 LYS A C 1
ATOM 2440 O O . LYS A 1 295 ? 10.891 -49 -16.391 1 84.06 295 LYS A O 1
ATOM 2445 N N . LYS A 1 296 ? 10.656 -46.812 -16.25 1 84.31 296 LYS A N 1
ATOM 2446 C CA . LYS A 1 296 ? 11.258 -46.75 -14.922 1 84.31 296 LYS A CA 1
ATOM 2447 C C . LYS A 1 296 ? 10.312 -47.312 -13.875 1 84.31 296 LYS A C 1
ATOM 2449 O O . LYS A 1 296 ? 10.742 -48 -12.93 1 84.31 296 LYS A O 1
ATOM 2454 N N . LEU A 1 297 ? 9.094 -47.062 -14.078 1 82.19 297 LEU A N 1
ATOM 2455 C CA . LEU A 1 297 ? 8.094 -47.5 -13.109 1 82.19 297 LEU A CA 1
ATOM 2456 C C . LEU A 1 297 ? 7.824 -49 -13.242 1 82.19 297 LEU A C 1
ATOM 2458 O O . LEU A 1 297 ? 7.559 -49.688 -12.25 1 82.19 297 LEU A O 1
ATOM 2462 N N . PHE A 1 298 ? 7.961 -49.5 -14.469 1 74.44 298 PHE A N 1
ATOM 2463 C CA . PHE A 1 298 ? 7.688 -50.906 -14.703 1 74.44 298 PHE A CA 1
ATOM 2464 C C . PHE A 1 298 ? 8.805 -51.562 -15.516 1 74.44 298 PHE A C 1
ATOM 2466 O O . PHE A 1 298 ? 8.656 -51.781 -16.719 1 74.44 298 PHE A O 1
ATOM 2473 N N . PRO A 1 299 ? 9.992 -51.906 -14.758 1 58.94 299 PRO A N 1
ATOM 2474 C CA . PRO A 1 299 ? 11.07 -52.562 -15.516 1 58.94 299 PRO A CA 1
ATOM 2475 C C . PRO A 1 299 ? 10.695 -53.938 -16.016 1 58.94 299 PRO A C 1
ATOM 2477 O O . PRO A 1 299 ? 9.898 -54.625 -15.375 1 58.94 299 PRO A O 1
ATOM 2480 N N . ARG A 1 300 ? 11.008 -54.188 -17.25 1 53.44 300 ARG A N 1
ATOM 2481 C CA . ARG A 1 300 ? 10.75 -55.469 -17.891 1 53.44 300 ARG A CA 1
ATOM 2482 C C . ARG A 1 300 ? 11.188 -56.625 -16.984 1 53.44 300 ARG A C 1
ATOM 2484 O O . ARG A 1 300 ? 12.227 -56.562 -16.328 1 53.44 300 ARG A O 1
ATOM 2491 N N . GLN A 1 301 ? 10.359 -57.281 -16.438 1 46.56 301 GLN A N 1
ATOM 2492 C CA . GLN A 1 301 ? 10.766 -58.531 -15.773 1 46.56 301 GLN A CA 1
ATOM 2493 C C . GLN A 1 301 ? 11.789 -59.281 -16.609 1 46.56 301 GLN A C 1
ATOM 2495 O O . GLN A 1 301 ? 11.484 -59.75 -17.719 1 46.56 301 GLN A O 1
ATOM 2500 N N . VAL A 1 302 ? 13.047 -58.969 -16.766 1 38.09 302 VAL A N 1
ATOM 2501 C CA . VAL A 1 302 ? 14.031 -59.938 -17.25 1 38.09 302 VAL A CA 1
ATOM 2502 C C . VAL A 1 302 ? 13.914 -61.219 -16.469 1 38.09 302 VAL A C 1
ATOM 2504 O O . VAL A 1 302 ? 13.852 -61.219 -15.242 1 38.09 302 VAL A O 1
ATOM 2507 N N . ARG A 1 303 ? 13.547 -62.406 -17.109 1 36.72 303 ARG A N 1
ATOM 2508 C CA . ARG A 1 303 ? 13.719 -63.812 -16.734 1 36.72 303 ARG A CA 1
ATOM 2509 C C . ARG A 1 303 ? 15.125 -64.062 -16.219 1 36.72 303 ARG A C 1
ATOM 2511 O O . ARG A 1 303 ? 16.094 -64.062 -16.984 1 36.72 303 ARG A O 1
ATOM 2518 N N . VAL A 1 304 ? 15.648 -63.594 -15.148 1 34.47 304 VAL A N 1
ATOM 2519 C CA . VAL A 1 304 ? 16.859 -64.188 -14.648 1 34.47 304 VAL A CA 1
ATOM 2520 C C . VAL A 1 304 ? 16.641 -65.688 -14.5 1 34.47 304 VAL A C 1
ATOM 2522 O O . VAL A 1 304 ? 15.766 -66.125 -13.742 1 34.47 304 VAL A O 1
ATOM 2525 N N . TYR A 1 305 ? 16.984 -66.5 -15.555 1 29 305 TYR A N 1
ATOM 2526 C CA . TYR A 1 305 ? 17.25 -67.875 -15.469 1 29 305 TYR A CA 1
ATOM 2527 C C . TYR A 1 305 ? 18.297 -68.188 -14.391 1 29 305 TYR A C 1
ATOM 2529 O O . TYR A 1 305 ? 19.438 -67.75 -14.484 1 29 305 TYR A O 1
ATOM 2537 N N . TYR A 1 306 ? 18.047 -68.125 -13.109 1 28.83 306 TYR A N 1
ATOM 2538 C CA . TYR A 1 306 ? 18.891 -68.688 -12.086 1 28.83 306 TYR A CA 1
ATOM 2539 C C . TYR A 1 306 ? 19.109 -70.188 -12.375 1 28.83 306 TYR A C 1
ATOM 2541 O O . TYR A 1 306 ? 18.156 -70.938 -12.531 1 28.83 306 TYR A O 1
ATOM 2549 N N . THR A 1 307 ? 20.203 -70.562 -13.07 1 27.91 307 THR A N 1
ATOM 2550 C CA . THR A 1 307 ? 20.766 -71.875 -12.836 1 27.91 307 THR A CA 1
ATOM 2551 C C . THR A 1 307 ? 20.969 -72.125 -11.344 1 27.91 307 THR A C 1
ATOM 2553 O O . THR A 1 307 ? 21.094 -71.188 -10.57 1 27.91 307 THR A O 1
ATOM 2556 N N . ARG A 1 308 ? 20.938 -73.375 -10.758 1 29.58 308 ARG A N 1
ATOM 2557 C CA . ARG A 1 308 ? 20.969 -74.125 -9.484 1 29.58 308 ARG A CA 1
ATOM 2558 C C . ARG A 1 308 ? 22.109 -73.625 -8.602 1 29.58 308 ARG A C 1
ATOM 2560 O O . ARG A 1 308 ? 22.234 -74 -7.449 1 29.58 308 ARG A O 1
ATOM 2567 N N . SER A 1 309 ? 23.344 -73.375 -9.039 1 26.98 309 SER A N 1
ATOM 2568 C CA . SER A 1 309 ? 24.359 -73.438 -7.98 1 26.98 309 SER A CA 1
ATOM 2569 C C . SER A 1 309 ? 24.125 -72.375 -6.926 1 26.98 309 SER A C 1
ATOM 2571 O O . SER A 1 309 ? 24.156 -72.625 -5.727 1 26.98 309 SER A O 1
ATOM 2573 N N . SER A 1 310 ? 24.859 -71.188 -6.824 1 24.67 310 SER A N 1
ATOM 2574 C CA . SER A 1 310 ? 25.125 -70.375 -5.617 1 24.67 310 SER A CA 1
ATOM 2575 C C . SER A 1 310 ? 23.891 -69.625 -5.137 1 24.67 310 SER A C 1
ATOM 2577 O O . SER A 1 310 ? 23.031 -69.25 -5.941 1 24.67 310 SER A O 1
ATOM 2579 N N . LEU A 1 311 ? 23.531 -69.5 -3.75 1 24.33 311 LEU A N 1
ATOM 2580 C CA . LEU A 1 311 ? 22.609 -69.188 -2.676 1 24.33 311 LEU A CA 1
ATOM 2581 C C . LEU A 1 311 ? 22.125 -67.75 -2.807 1 24.33 311 LEU A C 1
ATOM 2583 O O . LEU A 1 311 ? 21.359 -67.25 -1.972 1 24.33 311 LEU A O 1
ATOM 2587 N N . VAL A 1 312 ? 22.812 -66.75 -3.529 1 23.61 312 VAL A N 1
ATOM 2588 C CA . VAL A 1 312 ? 22.703 -65.438 -2.943 1 23.61 312 VAL A CA 1
ATOM 2589 C C . VAL A 1 312 ? 21.25 -65 -2.844 1 23.61 312 VAL A C 1
ATOM 2591 O O . VAL A 1 312 ? 20.391 -65.562 -3.539 1 23.61 312 VAL A O 1
ATOM 2594 N N . THR A 1 313 ? 21.047 -63.625 -2.285 1 21.14 313 THR A N 1
ATOM 2595 C CA . THR A 1 313 ? 20.234 -62.719 -1.504 1 21.14 313 THR A CA 1
ATOM 2596 C C . THR A 1 313 ? 19.016 -62.25 -2.301 1 21.14 313 THR A C 1
ATOM 2598 O O . THR A 1 313 ? 19.156 -61.656 -3.361 1 21.14 313 THR A O 1
ATOM 2601 N N . ILE A 1 314 ? 17.922 -62.938 -2.262 1 24.39 314 ILE A N 1
ATOM 2602 C CA . ILE A 1 314 ? 16.531 -62.781 -2.689 1 24.39 314 ILE A CA 1
ATOM 2603 C C . ILE A 1 314 ? 16.016 -61.406 -2.281 1 24.39 314 ILE A C 1
ATOM 2605 O O . ILE A 1 314 ? 15.922 -61.094 -1.09 1 24.39 314 ILE A O 1
ATOM 2609 N N . LEU A 1 315 ? 16.438 -60.312 -3.049 1 24.78 315 LEU A N 1
ATOM 2610 C CA . LEU A 1 315 ? 15.797 -59.031 -2.793 1 24.78 315 LEU A CA 1
ATOM 2611 C C . LEU A 1 315 ? 14.281 -59.188 -2.773 1 24.78 315 LEU A C 1
ATOM 2613 O O . LEU A 1 315 ? 13.688 -59.719 -3.713 1 24.78 315 LEU A O 1
ATOM 2617 N N . HIS A 1 316 ? 13.602 -59.375 -1.608 1 23.53 316 HIS A N 1
ATOM 2618 C CA . HIS A 1 316 ? 12.211 -59.281 -1.182 1 23.53 316 HIS A CA 1
ATOM 2619 C C . HIS A 1 316 ? 11.516 -58.062 -1.766 1 23.53 316 HIS A C 1
ATOM 2621 O O . HIS A 1 316 ? 11.555 -57 -1.177 1 23.53 316 HIS A O 1
ATOM 2627 N N . ASN A 1 317 ? 11.695 -57.688 -2.971 1 25.92 317 ASN A N 1
ATOM 2628 C CA . ASN A 1 317 ? 10.844 -56.562 -3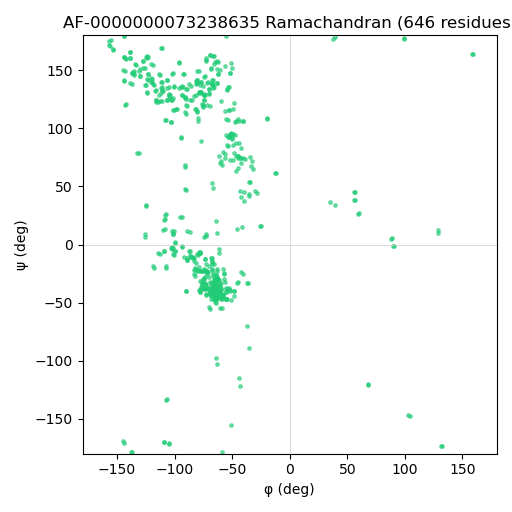.354 1 25.92 317 ASN A CA 1
ATOM 2629 C C . ASN A 1 317 ? 9.367 -56.875 -3.133 1 25.92 317 ASN A C 1
ATOM 2631 O O . ASN A 1 317 ? 8.906 -57.969 -3.434 1 25.92 317 ASN A O 1
ATOM 2635 N N . SER A 1 318 ? 8.617 -56.156 -2.174 1 28.14 318 SER A N 1
ATOM 2636 C CA . SER A 1 318 ? 7.227 -56.094 -1.745 1 28.14 318 SER A CA 1
ATOM 2637 C C . SER A 1 318 ? 6.281 -56.062 -2.941 1 28.14 318 SER A C 1
ATOM 2639 O O . SER A 1 318 ? 6.254 -55.094 -3.689 1 28.14 318 SER A O 1
ATOM 2641 N N . TRP A 1 319 ? 5.996 -57.094 -3.656 1 26.47 319 TRP A N 1
ATOM 2642 C CA . TRP A 1 319 ? 4.949 -57.344 -4.645 1 26.47 319 TRP A CA 1
ATOM 2643 C C . TRP A 1 319 ? 3.59 -56.875 -4.117 1 26.47 319 TRP A C 1
ATOM 2645 O O . TRP A 1 319 ? 3.139 -57.344 -3.068 1 26.47 319 TRP A O 1
ATOM 2655 N N . PHE A 1 320 ? 3.221 -55.625 -4.305 1 26.72 320 PHE A N 1
ATOM 2656 C CA . PHE A 1 320 ? 1.879 -55.125 -4.035 1 26.72 320 PHE A CA 1
ATOM 2657 C C . PHE A 1 320 ? 0.823 -56.031 -4.633 1 26.72 320 PHE A C 1
ATOM 2659 O O . PHE A 1 320 ? 0.891 -56.375 -5.816 1 26.72 320 PHE A O 1
ATOM 2666 N N . TYR A 1 321 ? 0.26 -57 -3.869 1 23.7 321 TYR A N 1
ATOM 2667 C CA . TYR A 1 321 ? -0.993 -57.688 -4.098 1 23.7 321 TYR A CA 1
ATOM 2668 C C . TYR A 1 321 ? -2.088 -56.75 -4.551 1 23.7 321 TYR A C 1
ATOM 2670 O O . TYR A 1 321 ? -2.416 -55.781 -3.844 1 23.7 321 TYR A O 1
ATOM 2678 N N . ILE A 1 322 ? -2.17 -56.438 -5.734 1 25.67 322 ILE A N 1
ATOM 2679 C CA . ILE A 1 322 ? -3.4 -55.812 -6.203 1 25.67 322 ILE A CA 1
ATOM 2680 C C . ILE A 1 322 ? -4.594 -56.719 -5.891 1 25.67 322 ILE A C 1
ATOM 2682 O O . ILE A 1 322 ? -4.715 -57.812 -6.445 1 25.67 322 ILE A O 1
ATOM 2686 N N . PRO A 1 323 ? -5.062 -56.719 -4.594 1 25.14 323 PRO A N 1
ATOM 2687 C CA . PRO A 1 323 ? -6.301 -57.469 -4.395 1 25.14 323 PRO A CA 1
ATOM 2688 C C . PRO A 1 323 ? -7.387 -57.094 -5.402 1 25.14 323 PRO A C 1
ATOM 2690 O O . PRO A 1 323 ? -7.719 -55.906 -5.551 1 25.14 323 PRO A O 1
ATOM 2693 N N . PHE A 1 324 ? -7.41 -57.781 -6.453 1 21.69 324 PHE A N 1
ATOM 2694 C CA . PHE A 1 324 ? -8.586 -57.625 -7.297 1 21.69 324 PHE A CA 1
ATOM 2695 C C . PHE A 1 324 ? -9.859 -57.625 -6.457 1 21.69 324 PHE A C 1
ATOM 2697 O O . PHE A 1 324 ? -10.68 -56.719 -6.559 1 21.69 324 PHE A O 1
ATOM 2704 N N . PHE A 1 325 ? -10.781 -58.688 -6.621 1 19.36 325 PHE A N 1
ATOM 2705 C CA . PHE A 1 325 ? -11.914 -58.938 -5.738 1 19.36 325 PHE A CA 1
ATOM 2706 C C . PHE A 1 325 ? -11.445 -59.344 -4.352 1 19.36 325 PHE A C 1
ATOM 2708 O O . PHE A 1 325 ? -10.484 -60.094 -4.219 1 19.36 325 PHE A O 1
ATOM 2715 N N . MET B 1 1 ? 37.75 20.219 -23.5 1 25.41 1 MET B N 1
ATOM 2716 C CA . MET B 1 1 ? 37.906 19.312 -22.359 1 25.41 1 MET B CA 1
ATOM 2717 C C . MET B 1 1 ? 36.75 19.422 -21.391 1 25.41 1 MET B C 1
ATOM 2719 O O . MET B 1 1 ? 36.656 20.344 -20.578 1 25.41 1 MET B O 1
ATOM 2723 N N . GLU B 1 2 ? 35.531 19.422 -21.922 1 31.06 2 GLU B N 1
ATOM 2724 C CA . GLU B 1 2 ? 34.219 19.578 -21.281 1 31.06 2 GLU B CA 1
ATOM 2725 C C . GLU B 1 2 ? 34.062 18.594 -20.125 1 31.06 2 GLU B C 1
ATOM 2727 O O . GLU B 1 2 ? 34.312 17.406 -20.266 1 31.06 2 GLU B O 1
ATOM 2732 N N . ASN B 1 3 ? 34.438 19.141 -18.875 1 33.28 3 ASN B N 1
ATOM 2733 C CA . ASN B 1 3 ? 34.406 18.469 -17.578 1 33.28 3 ASN B CA 1
ATOM 2734 C C . ASN B 1 3 ? 33.156 17.656 -17.391 1 33.28 3 ASN B C 1
ATOM 2736 O O . ASN B 1 3 ? 32.031 18.203 -17.359 1 33.28 3 ASN B O 1
ATOM 2740 N N . ASN B 1 4 ? 33.062 16.547 -18.141 1 32.41 4 ASN B N 1
ATOM 2741 C CA . ASN B 1 4 ? 32.094 15.461 -17.953 1 32.41 4 ASN B CA 1
ATOM 2742 C C . ASN B 1 4 ? 31.875 15.156 -16.469 1 32.41 4 ASN B C 1
ATOM 2744 O O . ASN B 1 4 ? 32.625 14.375 -15.875 1 32.41 4 ASN B O 1
ATOM 2748 N N . ILE B 1 5 ? 31.703 16.219 -15.641 1 32.91 5 ILE B N 1
ATOM 2749 C CA . ILE B 1 5 ? 31.312 15.906 -14.273 1 32.91 5 ILE B CA 1
ATOM 2750 C C . ILE B 1 5 ? 30.25 14.805 -14.266 1 32.91 5 ILE B C 1
ATOM 2752 O O . ILE B 1 5 ? 29.125 15.016 -14.719 1 32.91 5 ILE B O 1
ATOM 2756 N N . LYS B 1 6 ? 30.672 13.539 -14.539 1 37.5 6 LYS B N 1
ATOM 2757 C CA . LYS B 1 6 ? 29.938 12.328 -14.203 1 37.5 6 LYS B CA 1
ATOM 2758 C C . LYS B 1 6 ? 29.141 12.508 -12.922 1 37.5 6 LYS B C 1
ATOM 2760 O O . LYS B 1 6 ? 29.719 12.688 -11.844 1 37.5 6 LYS B O 1
ATOM 2765 N N . ASN B 1 7 ? 28.125 13.352 -12.781 1 36.41 7 ASN B N 1
ATOM 2766 C CA . ASN B 1 7 ? 27.219 13.484 -11.648 1 36.41 7 ASN B CA 1
ATOM 2767 C C . ASN B 1 7 ? 26.984 12.133 -10.969 1 36.41 7 ASN B C 1
ATOM 2769 O O . ASN B 1 7 ? 26.359 11.242 -11.555 1 36.41 7 ASN B O 1
ATOM 2773 N N . ASN B 1 8 ? 27.875 11.562 -10.273 1 38.28 8 ASN B N 1
ATOM 2774 C CA . ASN B 1 8 ? 28.031 10.375 -9.438 1 38.28 8 ASN B CA 1
ATOM 2775 C C . ASN B 1 8 ? 26.812 10.148 -8.547 1 38.28 8 ASN B C 1
ATOM 2777 O O . ASN B 1 8 ? 26.906 10.281 -7.328 1 38.28 8 ASN B O 1
ATOM 2781 N N . ARG B 1 9 ? 25.766 10.75 -8.797 1 43.16 9 ARG B N 1
ATOM 2782 C CA . ARG B 1 9 ? 24.625 10.438 -7.934 1 43.16 9 ARG B CA 1
ATOM 2783 C C . ARG B 1 9 ? 24.375 8.93 -7.887 1 43.16 9 ARG B C 1
ATOM 2785 O O . ARG B 1 9 ? 24.469 8.25 -8.906 1 43.16 9 ARG B O 1
ATOM 2792 N N . PRO B 1 10 ? 24.562 8.391 -6.68 1 48.69 10 PRO B N 1
ATOM 2793 C CA . PRO B 1 10 ? 24.203 6.977 -6.551 1 48.69 10 PRO B CA 1
ATOM 2794 C C . PRO B 1 10 ? 22.922 6.621 -7.293 1 48.69 10 PRO B C 1
ATOM 2796 O O . PRO B 1 10 ? 21.969 7.414 -7.312 1 48.69 10 PRO B O 1
ATOM 2799 N N . THR B 1 11 ? 23.109 5.957 -8.375 1 51.56 11 THR B N 1
ATOM 2800 C CA . THR B 1 11 ? 21.938 5.453 -9.07 1 51.56 11 THR B CA 1
ATOM 2801 C C . THR B 1 11 ? 21.062 4.633 -8.125 1 51.56 11 THR B C 1
ATOM 2803 O O . THR B 1 11 ? 21.531 3.674 -7.508 1 51.56 11 THR B O 1
ATOM 2806 N N . TYR B 1 12 ? 19.922 5.324 -7.805 1 60.56 12 TYR B N 1
ATOM 2807 C CA . TYR B 1 12 ? 18.984 4.609 -6.953 1 60.56 12 TYR B CA 1
ATOM 2808 C C . TYR B 1 12 ? 18.203 3.57 -7.754 1 60.56 12 TYR B C 1
ATOM 2810 O O . TYR B 1 12 ? 18.078 3.688 -8.977 1 60.56 12 TYR B O 1
ATOM 2818 N N . LEU B 1 13 ? 18.031 2.469 -7.141 1 62.97 13 LEU B N 1
ATOM 2819 C CA . LEU B 1 13 ? 17.312 1.34 -7.727 1 62.97 13 LEU B CA 1
ATOM 2820 C C . LEU B 1 13 ? 16.141 1.82 -8.562 1 62.97 13 LEU B C 1
ATOM 2822 O O . LEU B 1 13 ? 15.891 1.302 -9.656 1 62.97 13 LEU B O 1
ATOM 2826 N N . LEU B 1 14 ? 15.562 2.92 -8.125 1 62.25 14 LEU B N 1
ATOM 2827 C CA . LEU B 1 14 ? 14.336 3.352 -8.789 1 62.25 14 LEU B CA 1
ATOM 2828 C C . LEU B 1 14 ? 14.648 4.227 -9.992 1 62.25 14 LEU B C 1
ATOM 2830 O O . LEU B 1 14 ? 13.758 4.543 -10.789 1 62.25 14 LEU B O 1
ATOM 2834 N N . ASP B 1 15 ? 15.953 4.492 -10.086 1 61.84 15 ASP B N 1
ATOM 2835 C CA . ASP B 1 15 ? 16.391 5.234 -11.258 1 61.84 15 ASP B CA 1
ATOM 2836 C C . ASP B 1 15 ? 16.609 4.305 -12.453 1 61.84 15 ASP B C 1
ATOM 2838 O O . ASP B 1 15 ? 16.734 4.758 -13.586 1 61.84 15 ASP B O 1
ATOM 2842 N N . LEU B 1 16 ? 16.578 3.127 -12.148 1 68.06 16 LEU B N 1
ATOM 2843 C CA . LEU B 1 16 ? 16.812 2.145 -13.203 1 68.06 16 LEU B CA 1
ATOM 2844 C C . LEU B 1 16 ? 15.602 2.031 -14.117 1 68.06 16 LEU B C 1
ATOM 2846 O O . LEU B 1 16 ? 14.469 2.227 -13.68 1 68.06 16 LEU B O 1
ATOM 2850 N N . PRO B 1 17 ? 15.984 1.81 -15.438 1 71.44 17 PRO B N 1
ATOM 2851 C CA . PRO B 1 17 ? 14.844 1.504 -16.312 1 71.44 17 PRO B CA 1
ATOM 2852 C C . PRO B 1 17 ? 13.977 0.373 -15.773 1 71.44 17 PRO B C 1
ATOM 2854 O O . PRO B 1 17 ? 14.469 -0.515 -15.078 1 71.44 17 PRO B O 1
ATOM 2857 N N . GLU B 1 18 ? 12.711 0.517 -16.078 1 76.75 18 GLU B N 1
ATOM 2858 C CA . GLU B 1 18 ? 11.75 -0.473 -15.609 1 76.75 18 GLU B CA 1
ATOM 2859 C C . GLU B 1 18 ? 12.172 -1.886 -15.992 1 76.75 18 GLU B C 1
ATOM 2861 O O . GLU B 1 18 ? 12.023 -2.824 -15.211 1 76.75 18 GLU B O 1
ATOM 2866 N N . SER B 1 19 ? 12.711 -1.999 -17.141 1 81.44 19 SER B N 1
ATOM 2867 C CA . SER B 1 19 ? 13.117 -3.311 -17.641 1 81.44 19 SER B CA 1
ATOM 2868 C C . SER B 1 19 ? 14.258 -3.885 -16.781 1 81.44 19 SER B C 1
ATOM 2870 O O . SER B 1 19 ? 14.281 -5.082 -16.5 1 81.44 19 SER B O 1
ATOM 2872 N N . THR B 1 20 ? 15.141 -2.965 -16.469 1 82.62 20 THR B N 1
ATOM 2873 C CA . THR B 1 20 ? 16.266 -3.402 -15.641 1 82.62 20 THR B CA 1
ATOM 2874 C C . THR B 1 20 ? 15.781 -3.801 -14.25 1 82.62 20 THR B C 1
ATOM 2876 O O . THR B 1 20 ? 16.219 -4.816 -13.703 1 82.62 20 THR B O 1
ATOM 2879 N N . LEU B 1 21 ? 14.922 -2.99 -13.68 1 82.75 21 LEU B N 1
ATOM 2880 C CA . LEU B 1 21 ? 14.367 -3.318 -12.375 1 82.75 21 LEU B CA 1
ATOM 2881 C C . LEU B 1 21 ? 13.633 -4.656 -12.414 1 82.75 21 LEU B C 1
ATOM 2883 O O . LEU B 1 21 ? 13.789 -5.484 -11.516 1 82.75 21 LEU B O 1
ATOM 2887 N N . HIS B 1 22 ? 12.883 -4.816 -13.484 1 85.19 22 HIS B N 1
ATOM 2888 C CA . HIS B 1 22 ? 12.156 -6.066 -13.648 1 85.19 22 HIS B CA 1
ATOM 2889 C C . HIS B 1 22 ? 13.109 -7.258 -13.703 1 85.19 22 HIS B C 1
ATOM 2891 O O . HIS B 1 22 ? 12.828 -8.305 -13.109 1 85.19 22 HIS B O 1
ATOM 2897 N N . PHE B 1 23 ? 14.18 -7.094 -14.328 1 88.5 23 PHE B N 1
ATOM 2898 C CA . PHE B 1 23 ? 15.172 -8.156 -14.461 1 88.5 23 PHE B CA 1
ATOM 2899 C C . PHE B 1 23 ? 15.781 -8.5 -13.109 1 88.5 23 PHE B C 1
ATOM 2901 O O . PHE B 1 23 ? 16.031 -9.672 -12.812 1 88.5 23 PHE B O 1
ATOM 2908 N N . ILE B 1 24 ? 16.031 -7.527 -12.383 1 88.19 24 ILE B N 1
ATOM 2909 C CA . ILE B 1 24 ? 16.578 -7.738 -11.047 1 88.19 24 ILE B CA 1
ATOM 2910 C C . ILE B 1 24 ? 15.57 -8.477 -10.18 1 88.19 24 ILE B C 1
ATOM 2912 O O . ILE B 1 24 ? 15.914 -9.438 -9.484 1 88.19 24 ILE B O 1
ATOM 2916 N N . LEU B 1 25 ? 14.359 -8.047 -10.234 1 89.81 25 LEU B N 1
ATOM 2917 C CA . LEU B 1 25 ? 13.32 -8.648 -9.406 1 89.81 25 LEU B CA 1
ATOM 2918 C C . LEU B 1 25 ? 13.07 -10.094 -9.812 1 89.81 25 LEU B C 1
ATOM 2920 O O . LEU B 1 25 ? 12.719 -10.93 -8.969 1 89.81 25 LEU B O 1
ATOM 2924 N N . LYS B 1 26 ? 13.266 -10.391 -11.078 1 90.62 26 LYS B N 1
ATOM 2925 C CA . LYS B 1 26 ? 13.078 -11.742 -11.602 1 90.62 26 LYS B CA 1
ATOM 2926 C C . LYS B 1 26 ? 14.055 -12.727 -10.953 1 90.62 26 LYS B C 1
ATOM 2928 O O . LYS B 1 26 ? 13.82 -13.93 -10.953 1 90.62 26 LYS B O 1
ATOM 2933 N N . ARG B 1 27 ? 15.148 -12.258 -10.43 1 91.5 27 ARG B N 1
ATOM 2934 C CA . ARG B 1 27 ? 16.172 -13.102 -9.828 1 91.5 27 ARG B CA 1
ATOM 2935 C C . ARG B 1 27 ? 15.867 -13.398 -8.367 1 91.5 27 ARG B C 1
ATOM 2937 O O . ARG B 1 27 ? 16.484 -14.273 -7.758 1 91.5 27 ARG B O 1
ATOM 2944 N N . LEU B 1 28 ? 14.922 -12.719 -7.824 1 91.81 28 LEU B N 1
ATOM 2945 C CA . LEU B 1 28 ? 14.555 -12.93 -6.426 1 91.81 28 LEU B CA 1
ATOM 2946 C C . LEU B 1 28 ? 13.648 -14.148 -6.281 1 91.81 28 LEU B C 1
ATOM 2948 O O . LEU B 1 28 ? 12.805 -14.406 -7.141 1 91.81 28 LEU B O 1
ATOM 2952 N N . SER B 1 29 ? 13.875 -14.875 -5.207 1 92.62 29 SER B N 1
ATOM 2953 C CA . SER B 1 29 ? 13 -16 -4.887 1 92.62 29 SER B CA 1
ATOM 2954 C C . SER B 1 29 ? 11.617 -15.516 -4.457 1 92.62 29 SER B C 1
ATOM 2956 O O . SER B 1 29 ? 11.438 -14.336 -4.141 1 92.62 29 SER B O 1
ATOM 2958 N N . PRO B 1 30 ? 10.609 -16.344 -4.445 1 88.44 30 PRO B N 1
ATOM 2959 C CA . PRO B 1 30 ? 9.281 -15.953 -3.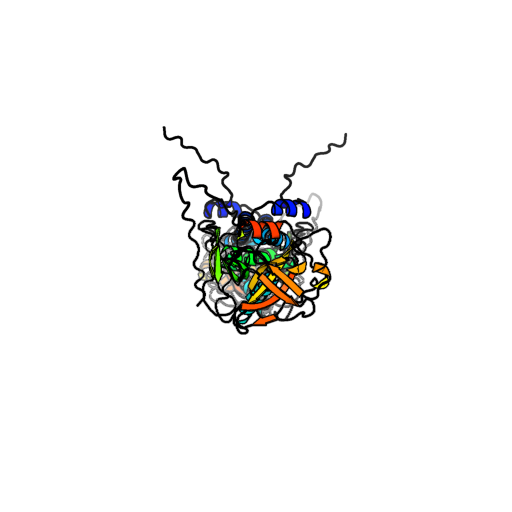973 1 88.44 30 PRO B CA 1
ATOM 2960 C C . PRO B 1 30 ? 9.297 -15.391 -2.553 1 88.44 30 PRO B C 1
ATOM 2962 O O . PRO B 1 30 ? 8.594 -14.422 -2.26 1 88.44 30 PRO B O 1
ATOM 2965 N N . ILE B 1 31 ? 10.148 -15.992 -1.731 1 83.88 31 ILE B N 1
ATOM 2966 C CA . ILE B 1 31 ? 10.242 -15.523 -0.354 1 83.88 31 ILE B CA 1
ATOM 2967 C C . ILE B 1 31 ? 10.836 -14.117 -0.33 1 83.88 31 ILE B C 1
ATOM 2969 O O . ILE B 1 31 ? 10.367 -13.25 0.415 1 83.88 31 ILE B O 1
ATOM 2973 N N . GLU B 1 32 ? 11.82 -14 -1.162 1 85.56 32 GLU B N 1
ATOM 2974 C CA . GLU B 1 32 ? 12.453 -12.688 -1.222 1 85.56 32 GLU B CA 1
ATOM 2975 C C . GLU B 1 32 ? 11.5 -11.633 -1.772 1 85.56 32 GLU B C 1
ATOM 2977 O O . GLU B 1 32 ? 11.445 -10.508 -1.271 1 85.56 32 GLU B O 1
ATOM 2982 N N . LEU B 1 33 ? 10.734 -11.953 -2.781 1 87.19 33 LEU B N 1
ATOM 2983 C CA . LEU B 1 33 ? 9.75 -11.039 -3.357 1 87.19 33 LEU B CA 1
ATOM 2984 C C . LEU B 1 33 ? 8.68 -10.672 -2.336 1 87.19 33 LEU B C 1
ATOM 2986 O O . LEU B 1 33 ? 8.297 -9.508 -2.219 1 87.19 33 LEU B O 1
ATOM 2990 N N . SER B 1 34 ? 8.266 -11.648 -1.626 1 82.88 34 SER B N 1
ATOM 2991 C CA . SER B 1 34 ? 7.242 -11.43 -0.61 1 82.88 34 SER B CA 1
ATOM 2992 C C . SER B 1 34 ? 7.766 -10.555 0.526 1 82.88 34 SER B C 1
ATOM 2994 O O . SER B 1 34 ? 7.047 -9.695 1.036 1 82.88 34 SER B O 1
ATOM 2996 N N . THR B 1 35 ? 9 -10.812 0.86 1 81.75 35 THR B N 1
ATOM 2997 C CA . THR B 1 35 ? 9.625 -10.023 1.918 1 81.75 35 THR B CA 1
ATOM 2998 C C . THR B 1 35 ? 9.75 -8.562 1.499 1 81.75 35 THR B C 1
ATOM 3000 O O . THR B 1 35 ? 9.469 -7.66 2.287 1 81.75 35 THR B O 1
ATOM 3003 N N . MET B 1 36 ? 10.172 -8.375 0.298 1 84.94 36 MET B N 1
ATOM 3004 C CA . MET B 1 36 ? 10.297 -7.016 -0.212 1 84.94 36 MET B CA 1
ATOM 3005 C C . MET B 1 36 ? 8.945 -6.305 -0.21 1 84.94 36 MET B C 1
ATOM 3007 O O . MET B 1 36 ? 8.859 -5.133 0.165 1 84.94 36 MET B O 1
ATOM 3011 N N . SER B 1 37 ? 7.961 -6.992 -0.604 1 82.31 37 SER B N 1
ATOM 3012 C CA . SER B 1 37 ? 6.617 -6.426 -0.606 1 82.31 37 SER B CA 1
ATOM 3013 C C . SER B 1 37 ? 6.176 -6.039 0.803 1 82.31 37 SER B C 1
ATOM 3015 O O . SER B 1 37 ? 5.621 -4.961 1.012 1 82.31 37 SER B O 1
ATOM 3017 N N . LYS B 1 38 ? 6.5 -6.875 1.731 1 79.44 38 LYS B N 1
ATOM 3018 C CA . LYS B 1 38 ? 6.113 -6.629 3.119 1 79.44 38 LYS B CA 1
ATOM 3019 C C . LYS B 1 38 ? 6.867 -5.434 3.695 1 79.44 38 LYS B C 1
ATOM 3021 O O . LYS B 1 38 ? 6.289 -4.625 4.426 1 79.44 38 LYS B O 1
ATOM 3026 N N . VAL B 1 39 ? 8.078 -5.434 3.385 1 81.56 39 VAL B N 1
ATOM 3027 C CA . VAL B 1 39 ? 8.898 -4.324 3.85 1 81.56 39 VAL B CA 1
ATOM 3028 C C . VAL B 1 39 ? 8.367 -3.01 3.281 1 81.56 39 VAL B C 1
ATOM 3030 O O . VAL B 1 39 ? 8.305 -2.002 3.986 1 81.56 39 VAL B O 1
ATOM 3033 N N . CYS B 1 40 ? 8.023 -3.035 2.033 1 83.06 40 CYS B N 1
ATOM 3034 C CA . CYS B 1 40 ? 7.488 -1.834 1.398 1 83.06 40 CYS B CA 1
ATOM 3035 C C . CYS B 1 40 ? 6.18 -1.408 2.047 1 83.06 40 CYS B C 1
ATOM 3037 O O . CYS B 1 40 ? 5.945 -0.218 2.264 1 83.06 40 CYS B O 1
ATOM 3039 N N . VAL B 1 41 ? 5.383 -2.299 2.412 1 78.56 41 VAL B N 1
ATOM 3040 C CA . VAL B 1 41 ? 4.125 -1.989 3.082 1 78.56 41 VAL B CA 1
ATOM 3041 C C . VAL B 1 41 ? 4.406 -1.369 4.449 1 78.56 41 VAL B C 1
ATOM 3043 O O . VAL B 1 41 ? 3.805 -0.357 4.816 1 78.56 41 VAL B O 1
ATOM 3046 N N . TYR B 1 42 ? 5.309 -1.89 5.125 1 80.56 42 TYR B N 1
ATOM 3047 C CA . TYR B 1 42 ? 5.668 -1.423 6.461 1 80.56 42 TYR B CA 1
ATOM 3048 C C . TYR B 1 42 ? 6.219 -0.003 6.414 1 80.56 42 TYR B C 1
ATOM 3050 O O . TYR B 1 42 ? 5.801 0.857 7.195 1 80.56 42 TYR B O 1
ATOM 3058 N N . LEU B 1 43 ? 7.109 0.138 5.562 1 84.12 43 LEU B N 1
ATOM 3059 C CA . LEU B 1 43 ? 7.746 1.447 5.48 1 84.12 43 LEU B CA 1
ATOM 3060 C C . LEU B 1 43 ? 6.754 2.51 5.027 1 84.12 43 LEU B C 1
ATOM 3062 O O . LEU B 1 43 ? 6.805 3.652 5.484 1 84.12 43 LEU B O 1
ATOM 3066 N N . LYS B 1 44 ? 5.938 2.143 4.121 1 83.06 44 LYS B N 1
ATOM 3067 C CA . LYS B 1 44 ? 4.879 3.064 3.715 1 83.06 44 LYS B CA 1
ATOM 3068 C C . LYS B 1 44 ? 4.047 3.504 4.914 1 83.06 44 LYS B C 1
ATOM 3070 O O . LYS B 1 44 ? 3.801 4.699 5.102 1 83.06 44 LYS B O 1
ATOM 3075 N N . TYR B 1 45 ? 3.676 2.582 5.695 1 82.31 45 TYR B N 1
ATOM 3076 C CA . TYR B 1 45 ? 2.844 2.861 6.863 1 82.31 45 TYR B CA 1
ATOM 3077 C C . TYR B 1 45 ? 3.576 3.764 7.852 1 82.31 45 TYR B C 1
ATOM 3079 O O . TYR B 1 45 ? 2.982 4.688 8.414 1 82.31 45 TYR B O 1
ATOM 3087 N N . ARG B 1 46 ? 4.777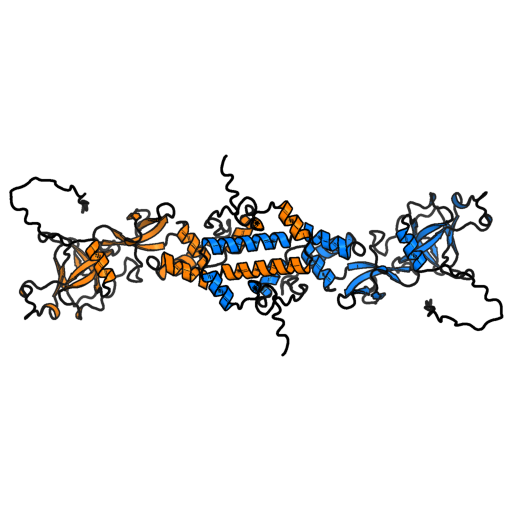 3.463 8.047 1 84.62 46 ARG B N 1
ATOM 3088 C CA . ARG B 1 46 ? 5.551 4.246 9 1 84.62 46 ARG B CA 1
ATOM 3089 C C . ARG B 1 46 ? 5.758 5.672 8.5 1 84.62 46 ARG B C 1
ATOM 3091 O O . ARG B 1 46 ? 5.738 6.621 9.281 1 84.62 46 ARG B O 1
ATOM 3098 N N . CYS B 1 47 ? 5.98 5.793 7.25 1 88 47 CYS B N 1
ATOM 3099 C CA . CYS B 1 47 ? 6.207 7.109 6.66 1 88 47 CYS B CA 1
ATOM 3100 C C . CYS B 1 47 ? 4.941 7.953 6.711 1 88 47 CYS B C 1
ATOM 3102 O O . CYS B 1 47 ? 5.004 9.18 6.645 1 88 47 CYS B O 1
ATOM 3104 N N . GLN B 1 48 ? 3.844 7.312 6.828 1 86.06 48 GLN B N 1
ATOM 3105 C CA . GLN B 1 48 ? 2.562 8.008 6.809 1 86.06 48 GLN B CA 1
ATOM 3106 C C . GLN B 1 48 ? 2 8.172 8.219 1 86.06 48 GLN B C 1
ATOM 3108 O O . GLN B 1 48 ? 0.846 8.57 8.391 1 86.06 48 GLN B O 1
ATOM 3113 N N . SER B 1 49 ? 2.713 7.891 9.172 1 87.25 49 SER B N 1
ATOM 3114 C CA . SER B 1 49 ? 2.23 7.914 10.547 1 87.25 49 SER B CA 1
ATOM 3115 C C . SER B 1 49 ? 1.797 9.312 10.961 1 87.25 49 SER B C 1
ATOM 3117 O O . SER B 1 49 ? 2.434 10.305 10.586 1 87.25 49 SER B O 1
ATOM 3119 N N . ASP B 1 50 ? 0.78 9.391 11.812 1 88.94 50 ASP B N 1
ATOM 3120 C CA . ASP B 1 50 ? 0.2 10.648 12.266 1 88.94 50 ASP B CA 1
ATOM 3121 C C . ASP B 1 50 ? 1.218 11.469 13.062 1 88.94 50 ASP B C 1
ATOM 3123 O O . ASP B 1 50 ? 1.293 12.688 12.914 1 88.94 50 ASP B O 1
ATOM 3127 N N . ASP B 1 51 ? 1.932 10.891 13.883 1 91.69 51 ASP B N 1
ATOM 3128 C CA . ASP B 1 51 ? 2.881 11.594 14.734 1 91.69 51 ASP B CA 1
ATOM 3129 C C . ASP B 1 51 ? 3.895 12.375 13.906 1 91.69 51 ASP B C 1
ATOM 3131 O O . ASP B 1 51 ? 4.242 13.508 14.242 1 91.69 51 ASP B O 1
ATOM 3135 N N . LEU B 1 52 ? 4.398 11.766 12.859 1 93.06 52 LEU B N 1
ATOM 3136 C CA . LEU B 1 52 ? 5.379 12.43 12.008 1 93.06 52 LEU B CA 1
ATOM 3137 C C . LEU B 1 52 ? 4.773 13.656 11.328 1 93.06 52 LEU B C 1
ATOM 3139 O O . LEU B 1 52 ? 5.363 14.734 11.352 1 93.06 52 LEU B O 1
ATOM 3143 N N . TRP B 1 53 ? 3.676 13.461 10.836 1 93.25 53 TRP B N 1
ATOM 3144 C CA . TRP B 1 53 ? 3.082 14.531 10.039 1 93.25 53 TRP B CA 1
ATOM 3145 C C . TRP B 1 53 ? 2.508 15.625 10.93 1 93.25 53 TRP B C 1
ATOM 3147 O O . TRP B 1 53 ? 2.527 16.797 10.57 1 93.25 53 TRP B O 1
ATOM 3157 N N . GLU B 1 54 ? 1.926 15.25 12.07 1 94.19 54 GLU B N 1
ATOM 3158 C CA . GLU B 1 54 ? 1.507 16.25 13.047 1 94.19 54 GLU B CA 1
ATOM 3159 C C . GLU B 1 54 ? 2.672 17.156 13.445 1 94.19 54 GLU B C 1
ATOM 3161 O O . GLU B 1 54 ? 2.502 18.359 13.609 1 94.19 54 GLU B O 1
ATOM 3166 N N . ASN B 1 55 ? 3.797 16.578 13.609 1 94.81 55 ASN B N 1
ATOM 3167 C CA . ASN B 1 55 ? 4.992 17.344 13.945 1 94.81 55 ASN B CA 1
ATOM 3168 C C . ASN B 1 55 ? 5.367 18.328 12.836 1 94.81 55 ASN B C 1
ATOM 3170 O O . ASN B 1 55 ? 5.738 19.469 13.102 1 94.81 55 ASN B O 1
ATOM 3174 N N . HIS B 1 56 ? 5.332 17.875 11.664 1 95.62 56 HIS B N 1
ATOM 3175 C CA . HIS B 1 56 ? 5.637 18.75 10.531 1 95.62 56 HIS B CA 1
ATOM 3176 C C . HIS B 1 56 ? 4.637 19.891 10.43 1 95.62 56 HIS B C 1
ATOM 3178 O O . HIS B 1 56 ? 5.008 21.016 10.07 1 95.62 56 HIS B O 1
ATOM 3184 N N . ILE B 1 57 ? 3.373 19.578 10.719 1 95.81 57 ILE B N 1
ATOM 3185 C CA . ILE B 1 57 ? 2.348 20.625 10.688 1 95.81 57 ILE B CA 1
ATOM 3186 C C . ILE B 1 57 ? 2.631 21.656 11.781 1 95.81 57 ILE B C 1
ATOM 3188 O O . ILE B 1 57 ? 2.613 22.859 11.516 1 95.81 57 ILE B O 1
ATOM 3192 N N . LYS B 1 58 ? 2.926 21.234 12.938 1 94.81 58 LYS B N 1
ATOM 3193 C CA . LYS B 1 58 ? 3.225 22.141 14.039 1 94.81 58 LYS B CA 1
ATOM 3194 C C . LYS B 1 58 ? 4.434 23.016 13.719 1 94.81 58 LYS B C 1
ATOM 3196 O O . LYS B 1 58 ? 4.441 24.203 14.023 1 94.81 58 LYS B O 1
ATOM 3201 N N . GLU B 1 59 ? 5.402 22.406 13.141 1 94.88 59 GLU B N 1
ATOM 3202 C CA . GLU B 1 59 ? 6.645 23.109 12.852 1 94.88 59 GLU B CA 1
ATOM 3203 C C . GLU B 1 59 ? 6.418 24.219 11.82 1 94.88 59 GLU B C 1
ATOM 3205 O O . GLU B 1 59 ? 6.895 25.344 11.992 1 94.88 59 GLU B O 1
ATOM 3210 N N . LYS B 1 60 ? 5.727 23.875 10.789 1 95.44 60 LYS B N 1
ATOM 3211 C CA . LYS B 1 60 ? 5.582 24.859 9.719 1 95.44 60 LYS B CA 1
ATOM 3212 C C . LYS B 1 60 ? 4.352 25.719 9.938 1 95.44 60 LYS B C 1
ATOM 3214 O O . LYS B 1 60 ? 4.387 26.938 9.688 1 95.44 60 LYS B O 1
ATOM 3219 N N . TRP B 1 61 ? 3.232 25.141 10.398 1 96.25 61 TRP B N 1
ATOM 3220 C CA . TRP B 1 61 ? 1.938 25.812 10.352 1 96.25 61 TRP B CA 1
ATOM 3221 C C . TRP B 1 61 ? 1.479 26.203 11.75 1 96.25 61 TRP B C 1
ATOM 3223 O O . TRP B 1 61 ? 0.471 26.891 11.914 1 96.25 61 TRP B O 1
ATOM 3233 N N . GLY B 1 62 ? 2.137 25.844 12.773 1 93.88 62 GLY B N 1
ATOM 3234 C CA . GLY B 1 62 ? 1.706 26.031 14.148 1 93.88 62 GLY B CA 1
ATOM 3235 C C . GLY B 1 62 ? 1.418 27.469 14.508 1 93.88 62 GLY B C 1
ATOM 3236 O O . GLY B 1 62 ? 0.593 27.75 15.383 1 93.88 62 GLY B O 1
ATOM 3237 N N . ARG B 1 63 ? 1.99 28.422 13.844 1 92 63 ARG B N 1
ATOM 3238 C CA . ARG B 1 63 ? 1.823 29.828 14.156 1 92 63 ARG B CA 1
ATOM 3239 C C . ARG B 1 63 ? 0.535 30.375 13.555 1 92 63 ARG B C 1
ATOM 3241 O O . ARG B 1 63 ? 0.028 31.406 13.984 1 92 63 ARG B O 1
ATOM 3248 N N . VAL B 1 64 ? 0.041 29.656 12.523 1 94.94 64 VAL B N 1
ATOM 3249 C CA . VAL B 1 64 ? -1.067 30.25 11.789 1 94.94 64 VAL B CA 1
ATOM 3250 C C . VAL B 1 64 ? -2.307 29.375 11.906 1 94.94 64 VAL B C 1
ATOM 3252 O O . VAL B 1 64 ? -3.426 29.828 11.656 1 94.94 64 VAL B O 1
ATOM 3255 N N . ILE B 1 65 ? -2.064 28.109 12.258 1 93.5 65 ILE B N 1
ATOM 3256 C CA . ILE B 1 65 ? -3.256 27.281 12.344 1 93.5 65 ILE B CA 1
ATOM 3257 C C . ILE B 1 65 ? -3.535 26.922 13.797 1 93.5 65 ILE B C 1
ATOM 3259 O O . ILE B 1 65 ? -2.607 26.656 14.57 1 93.5 65 ILE B O 1
ATOM 3263 N N . GLY B 1 66 ? -4.832 27.031 14.18 1 88.5 66 GLY B N 1
ATOM 3264 C CA . GLY B 1 66 ? -5.297 26.641 15.5 1 88.5 66 GLY B CA 1
ATOM 3265 C C . GLY B 1 66 ? -6.156 25.391 15.484 1 88.5 66 GLY B C 1
ATOM 3266 O O . GLY B 1 66 ? -6.227 24.688 14.469 1 88.5 66 GLY B O 1
ATOM 3267 N N . GLU B 1 67 ? -6.805 25.062 16.594 1 87.25 67 GLU B N 1
ATOM 3268 C CA . GLU B 1 67 ? -7.617 23.859 16.766 1 87.25 67 GLU B CA 1
ATOM 3269 C C . GLU B 1 67 ? -8.805 23.859 15.805 1 87.25 67 GLU B C 1
ATOM 3271 O O . GLU B 1 67 ? -9.25 22.797 15.367 1 87.25 67 GLU B O 1
ATOM 3276 N N . ALA B 1 68 ? -9.211 25.016 15.531 1 85.06 68 ALA B N 1
ATOM 3277 C CA . ALA B 1 68 ? -10.375 25.141 14.656 1 85.06 68 ALA B CA 1
ATOM 3278 C C . ALA B 1 68 ? -10.094 24.562 13.273 1 85.06 68 ALA B C 1
ATOM 3280 O O . ALA B 1 68 ? -11.008 24.078 12.602 1 85.06 68 ALA B O 1
ATOM 3281 N N . VAL B 1 69 ? -8.875 24.609 12.875 1 90.38 69 VAL B N 1
ATOM 3282 C CA . VAL B 1 69 ? -8.508 24.125 11.547 1 90.38 69 VAL B CA 1
ATOM 3283 C C . VAL B 1 69 ? -8.703 22.609 11.484 1 90.38 69 VAL B C 1
ATOM 3285 O O . VAL B 1 69 ? -9.141 22.078 10.461 1 90.38 69 VAL B O 1
ATOM 3288 N N . TYR B 1 70 ? -8.375 21.922 12.547 1 88.88 70 TYR B N 1
ATOM 3289 C CA . TYR B 1 70 ? -8.523 20.469 12.586 1 88.88 70 TYR B CA 1
ATOM 3290 C C . TYR B 1 70 ? -9.992 20.062 12.492 1 88.88 70 TYR B C 1
ATOM 3292 O O . TYR B 1 70 ? -10.336 19.094 11.82 1 88.88 70 TYR B O 1
ATOM 3300 N N . LYS B 1 71 ? -10.805 20.844 13.172 1 84.88 71 LYS B N 1
ATOM 3301 C CA . LYS B 1 71 ? -12.242 20.594 13.094 1 84.88 71 LYS B CA 1
ATOM 3302 C C . LYS B 1 71 ? -12.773 20.859 11.688 1 84.88 71 LYS B C 1
ATOM 3304 O O . LYS B 1 71 ? -13.578 20.078 11.164 1 84.88 71 LYS B O 1
ATOM 3309 N N . GLU B 1 72 ? -12.312 21.953 11.156 1 84.62 72 GLU B N 1
ATOM 3310 C CA . GLU B 1 72 ? -12.711 22.281 9.797 1 84.62 72 GLU B CA 1
ATOM 3311 C C . GLU B 1 72 ? -12.266 21.188 8.812 1 84.62 72 GLU B C 1
ATOM 3313 O O . GLU B 1 72 ? -12.984 20.875 7.863 1 84.62 72 GLU B O 1
ATOM 3318 N N . TRP B 1 73 ? -11.102 20.656 9.039 1 88.31 73 TRP B N 1
ATOM 3319 C CA . TRP B 1 73 ? -10.562 19.641 8.156 1 88.31 73 TRP B CA 1
ATOM 3320 C C . TRP B 1 73 ? -11.352 18.328 8.281 1 88.31 73 TRP B C 1
ATOM 3322 O O . TRP B 1 73 ? -11.633 17.672 7.285 1 88.31 73 TRP B O 1
ATOM 3332 N N . GLU B 1 74 ? -11.711 18 9.453 1 84.25 74 GLU B N 1
ATOM 3333 C CA . GLU B 1 74 ? -12.539 16.828 9.688 1 84.25 74 GLU B CA 1
ATOM 3334 C C . GLU B 1 74 ? -13.867 16.938 8.938 1 84.25 74 GLU B C 1
ATOM 3336 O O . GLU B 1 74 ? -14.32 15.961 8.32 1 84.25 74 GLU B O 1
ATOM 3341 N N . TRP B 1 75 ? -14.375 18.078 9.07 1 81.75 75 TRP B N 1
ATOM 3342 C CA . TRP B 1 75 ? -15.625 18.344 8.367 1 81.75 75 TRP B CA 1
ATOM 3343 C C . TRP B 1 75 ? -15.43 18.234 6.859 1 81.75 75 TRP B C 1
ATOM 3345 O O . TRP B 1 75 ? -16.281 17.672 6.16 1 81.75 75 TRP B O 1
ATOM 3355 N N . HIS B 1 76 ? -14.383 18.781 6.41 1 78.06 76 HIS B N 1
ATOM 3356 C CA . HIS B 1 76 ? -14.07 18.75 4.988 1 78.06 76 HIS B CA 1
ATOM 3357 C C . HIS B 1 76 ? -13.969 17.312 4.477 1 78.06 76 HIS B C 1
ATOM 3359 O O . HIS B 1 76 ? -14.484 16.984 3.402 1 78.06 76 HIS B O 1
ATOM 3365 N N . ILE B 1 77 ? -13.328 16.438 5.207 1 76.44 77 ILE B N 1
ATOM 3366 C CA . ILE B 1 77 ? -13.141 15.047 4.832 1 76.44 77 ILE B CA 1
ATOM 3367 C C . ILE B 1 77 ? -14.484 14.32 4.852 1 76.44 77 ILE B C 1
ATOM 3369 O O . ILE B 1 77 ? -14.789 13.539 3.947 1 76.44 77 ILE B O 1
ATOM 3373 N N . GLU B 1 78 ? -15.297 14.578 5.844 1 73.88 78 GLU B N 1
ATOM 3374 C CA . GLU B 1 78 ? -16.609 13.945 5.984 1 73.88 78 GLU B CA 1
ATOM 3375 C C . GLU B 1 78 ? -17.547 14.359 4.859 1 73.88 78 GLU B C 1
ATOM 3377 O O . GLU B 1 78 ? -18.328 13.547 4.355 1 73.88 78 GLU B O 1
ATOM 3382 N N . SER B 1 79 ? -17.516 15.562 4.57 1 71.38 79 SER B N 1
ATOM 3383 C CA . SER B 1 79 ? -18.391 16.062 3.518 1 71.38 79 SER B CA 1
ATOM 3384 C C . SER B 1 79 ? -18.031 15.461 2.164 1 71.38 79 SER B C 1
ATOM 3386 O O . SER B 1 79 ? -18.906 15.203 1.341 1 71.38 79 SER B O 1
ATOM 3388 N N . ARG B 1 80 ? -16.828 15.211 1.972 1 64.12 80 ARG B N 1
ATOM 3389 C CA . ARG B 1 80 ? -16.375 14.625 0.714 1 64.12 80 ARG B CA 1
ATOM 3390 C C . ARG B 1 80 ? -16.75 13.156 0.626 1 64.12 80 ARG B C 1
ATOM 3392 O O . ARG B 1 80 ? -17.062 12.648 -0.456 1 64.12 80 ARG B O 1
ATOM 3399 N N . THR B 1 81 ? -16.641 12.508 1.729 1 62.16 81 THR B N 1
ATOM 3400 C CA . THR B 1 81 ? -17 11.094 1.775 1 62.16 81 THR B CA 1
ATOM 3401 C C . THR B 1 81 ? -18.484 10.898 1.53 1 62.16 81 THR B C 1
ATOM 3403 O O . THR B 1 81 ? -18.891 9.938 0.882 1 62.16 81 THR B O 1
ATOM 3406 N N . ASN B 1 82 ? -19.281 11.688 2.012 1 57.94 82 ASN B N 1
ATOM 3407 C CA . ASN B 1 82 ? -20.719 11.586 1.848 1 57.94 82 ASN B CA 1
ATOM 3408 C C . ASN B 1 82 ? -21.156 11.961 0.431 1 57.94 82 ASN B C 1
ATOM 3410 O O . ASN B 1 82 ? -22.141 11.43 -0.081 1 57.94 82 ASN B O 1
ATOM 3414 N N . ASN B 1 83 ? -20.656 12.891 -0.079 1 52.06 83 ASN B N 1
ATOM 3415 C CA . ASN B 1 83 ? -21.016 13.258 -1.446 1 52.06 83 ASN B CA 1
ATOM 3416 C C . ASN B 1 83 ? -20.391 12.305 -2.461 1 52.06 83 ASN B C 1
ATOM 3418 O O . ASN B 1 83 ? -20.312 12.617 -3.648 1 52.06 83 ASN B O 1
ATOM 3422 N N . GLN B 1 84 ? -19.766 11.273 -2.129 1 46.84 84 GLN B N 1
ATOM 3423 C CA . GLN B 1 84 ? -19.109 10.336 -3.037 1 46.84 84 GLN B CA 1
ATOM 3424 C C . GLN B 1 84 ? -20.125 9.672 -3.961 1 46.84 84 GLN B C 1
ATOM 3426 O O . GLN B 1 84 ? -19.828 8.633 -4.562 1 46.84 84 GLN B O 1
ATOM 3431 N N . THR B 1 85 ? -21.359 9.93 -4.168 1 39.94 85 THR B N 1
ATOM 3432 C CA . THR B 1 85 ? -21.547 9.438 -5.531 1 39.94 85 THR B CA 1
ATOM 3433 C C . THR B 1 85 ? -20.312 9.711 -6.379 1 39.94 85 THR B C 1
ATOM 3435 O O . THR B 1 85 ? -20.125 9.109 -7.441 1 39.94 85 THR B O 1
ATOM 3438 N N . GLY B 1 86 ? -20.125 11.016 -6.664 1 34.28 86 GLY B N 1
ATOM 3439 C CA . GLY B 1 86 ? -19.078 11.414 -7.598 1 34.28 86 GLY B CA 1
ATOM 3440 C C . GLY B 1 86 ? -17.703 10.891 -7.215 1 34.28 86 GLY B C 1
ATOM 3441 O O . GLY B 1 86 ? -17.531 10.32 -6.137 1 34.28 86 GLY B O 1
ATOM 3442 N N . SER B 1 87 ? -16.656 11.25 -8.125 1 33.34 87 SER B N 1
ATOM 3443 C CA . SER B 1 87 ? -15.234 10.922 -8.188 1 33.34 87 SER B CA 1
ATOM 3444 C C . SER B 1 87 ? -14.562 11.148 -6.836 1 33.34 87 SER B C 1
ATOM 3446 O O . SER B 1 87 ? -14.641 12.25 -6.273 1 33.34 87 SER B O 1
ATOM 3448 N N . LEU B 1 88 ? -14.789 10.367 -5.926 1 35.28 88 LEU B N 1
ATOM 3449 C CA . LEU B 1 88 ? -13.852 10.492 -4.816 1 35.28 88 LEU B CA 1
ATOM 3450 C C . LEU B 1 88 ? -12.664 11.359 -5.215 1 35.28 88 LEU B C 1
ATOM 3452 O O . LEU B 1 88 ? -11.82 10.938 -6.012 1 35.28 88 LEU B O 1
ATOM 3456 N N . GLY B 1 89 ? -12.852 12.508 -5.523 1 34.28 89 GLY B N 1
ATOM 3457 C CA . GLY B 1 89 ? -11.688 13.375 -5.605 1 34.28 89 GLY B CA 1
ATOM 3458 C C . GLY B 1 89 ? -10.617 13.039 -4.586 1 34.28 89 GLY B C 1
ATOM 3459 O O . GLY B 1 89 ? -10.789 13.297 -3.395 1 34.28 89 GLY B O 1
ATOM 3460 N N . SER B 1 90 ? -10.219 11.875 -4.562 1 36.78 90 SER B N 1
ATOM 3461 C CA . SER B 1 90 ? -8.992 11.508 -3.865 1 36.78 90 SER B CA 1
ATOM 3462 C C . SER B 1 90 ? -8.094 12.719 -3.648 1 36.78 90 SER B C 1
ATOM 3464 O O . SER B 1 90 ? -8.094 13.656 -4.453 1 36.78 90 SER B O 1
ATOM 3466 N N . PHE B 1 91 ? -7.996 13.18 -2.406 1 38.41 91 PHE B N 1
ATOM 3467 C CA . PHE B 1 91 ? -6.887 14.102 -2.205 1 38.41 91 PHE B CA 1
ATOM 3468 C C . PHE B 1 91 ? -5.781 13.852 -3.227 1 38.41 91 PHE B C 1
ATOM 3470 O O . PHE B 1 91 ? -4.656 13.5 -2.859 1 38.41 91 PHE B O 1
ATOM 3477 N N . THR B 1 92 ? -6.086 13.164 -4.234 1 39.41 92 THR B N 1
ATOM 3478 C CA . THR B 1 92 ? -5.145 12.898 -5.316 1 39.41 92 THR B CA 1
ATOM 3479 C C . THR B 1 92 ? -4.469 14.188 -5.77 1 39.41 92 THR B C 1
ATOM 3481 O O . THR B 1 92 ? -3.322 14.164 -6.23 1 39.41 92 THR B O 1
ATOM 3484 N N . GLY B 1 93 ? -5.246 15.227 -5.82 1 37.84 93 GLY B N 1
ATOM 3485 C CA . GLY B 1 93 ? -4.707 16.422 -6.438 1 37.84 93 GLY B CA 1
ATOM 3486 C C . GLY B 1 93 ? -3.697 17.141 -5.562 1 37.84 93 GLY B C 1
ATOM 3487 O O . GLY B 1 93 ? -3.064 18.109 -6 1 37.84 93 GLY B O 1
ATOM 3488 N N . VAL B 1 94 ? -3.918 16.969 -4.391 1 41.78 94 VAL B N 1
ATOM 3489 C CA . VAL B 1 94 ? -3.059 17.828 -3.568 1 41.78 94 VAL B CA 1
ATOM 3490 C C . VAL B 1 94 ? -1.659 17.219 -3.492 1 41.78 94 VAL B C 1
ATOM 3492 O O . VAL B 1 94 ? -0.802 17.703 -2.754 1 41.78 94 VAL B O 1
ATOM 3495 N N . TRP B 1 95 ? -1.517 16.016 -4.02 1 40.75 95 TRP B N 1
ATOM 3496 C CA . TRP B 1 95 ? -0.157 15.5 -3.879 1 40.75 95 TRP B CA 1
ATOM 3497 C C . TRP B 1 95 ? 0.812 16.281 -4.766 1 40.75 95 TRP B C 1
ATOM 3499 O O . TRP B 1 95 ? 0.491 16.609 -5.906 1 40.75 95 TRP B O 1
ATOM 3509 N N . PRO B 1 96 ? 1.723 16.859 -4.172 1 40 96 PRO B N 1
ATOM 3510 C CA . PRO B 1 96 ? 2.738 17.438 -5.062 1 40 96 PRO B CA 1
ATOM 3511 C C . PRO B 1 96 ? 3.146 16.484 -6.18 1 40 96 PRO B C 1
ATOM 3513 O O . PRO B 1 96 ? 3.125 15.258 -5.996 1 40 96 PRO B O 1
ATOM 3516 N N . ASN B 1 97 ? 2.678 16.781 -7.391 1 40.25 97 ASN B N 1
ATOM 3517 C CA . ASN B 1 97 ? 3.223 16.125 -8.57 1 40.25 97 ASN B CA 1
ATOM 3518 C C . ASN B 1 97 ? 4.676 15.703 -8.359 1 40.25 97 ASN B C 1
ATOM 3520 O O . ASN B 1 97 ? 5.594 16.484 -8.594 1 40.25 97 ASN B O 1
ATOM 3524 N N . LEU B 1 98 ? 4.887 15.18 -7.27 1 37.16 98 LEU B N 1
ATOM 3525 C CA . LEU B 1 98 ? 6.277 14.734 -7.242 1 37.16 98 LEU B CA 1
ATOM 3526 C C . LEU B 1 98 ? 6.59 13.852 -8.445 1 37.16 98 LEU B C 1
ATOM 3528 O O . LEU B 1 98 ? 5.895 12.859 -8.688 1 37.16 98 LEU B O 1
ATOM 3532 N N . TYR B 1 99 ? 6.914 14.531 -9.508 1 35.03 99 TYR B N 1
ATOM 3533 C CA . TYR B 1 99 ? 7.445 13.883 -10.695 1 35.03 99 TYR B CA 1
ATOM 3534 C C . TYR B 1 99 ? 8.336 12.703 -10.32 1 35.03 99 TYR B C 1
ATOM 3536 O O . TYR B 1 99 ? 9.516 12.875 -10.008 1 35.03 99 TYR B O 1
ATOM 3544 N N . LEU B 1 100 ? 7.922 11.969 -9.43 1 37.66 100 LEU B N 1
ATOM 3545 C CA . LEU B 1 100 ? 8.789 10.797 -9.398 1 37.66 100 LEU B CA 1
ATOM 3546 C C . LEU B 1 100 ? 8.758 10.055 -10.727 1 37.66 100 LEU B C 1
ATOM 3548 O O . LEU B 1 100 ? 7.895 9.203 -10.945 1 37.66 100 LEU B O 1
ATOM 3552 N N . GLY B 1 101 ? 9.359 10.688 -11.773 1 36.69 101 GLY B N 1
ATOM 3553 C CA . GLY B 1 101 ? 9.547 10.156 -13.109 1 36.69 101 GLY B CA 1
ATOM 3554 C C . GLY B 1 101 ? 8.359 9.359 -13.617 1 36.69 101 GLY B C 1
ATOM 3555 O O . GLY B 1 101 ? 7.309 9.328 -12.969 1 36.69 101 GLY B O 1
ATOM 3556 N N . SER B 1 102 ? 8.422 8.805 -14.961 1 38.41 102 SER B N 1
ATOM 3557 C CA . SER B 1 102 ? 7.469 8 -15.711 1 38.41 102 SER B CA 1
ATOM 3558 C C . SER B 1 102 ? 6.902 6.867 -14.859 1 38.41 102 SER B C 1
ATOM 3560 O O . SER B 1 102 ? 5.926 6.223 -15.242 1 38.41 102 SER B O 1
ATOM 3562 N N . TYR B 1 103 ? 7.668 6.445 -14.07 1 36.88 103 TYR B N 1
ATOM 3563 C CA . TYR B 1 103 ? 7.293 5.176 -13.461 1 36.88 103 TYR B CA 1
ATOM 3564 C C . TYR B 1 103 ? 6.016 5.32 -12.641 1 36.88 103 TYR B C 1
ATOM 3566 O O . TYR B 1 103 ? 5.199 4.395 -12.594 1 36.88 103 TYR B O 1
ATOM 3574 N N . LEU B 1 104 ? 5.988 6.293 -11.922 1 44.25 104 LEU B N 1
ATOM 3575 C CA . LEU B 1 104 ? 4.828 6.395 -11.039 1 44.25 104 LEU B CA 1
ATOM 3576 C C . LEU B 1 104 ? 3.688 7.141 -11.727 1 44.25 104 LEU B C 1
ATOM 3578 O O . LEU B 1 104 ? 2.826 7.715 -11.055 1 44.25 104 LEU B O 1
ATOM 3582 N N . GLU B 1 105 ? 3.834 7.316 -12.883 1 41.88 105 GLU B N 1
ATOM 3583 C CA . GLU B 1 105 ? 2.699 7.98 -13.516 1 41.88 105 GLU B CA 1
ATOM 3584 C C . GLU B 1 105 ? 1.388 7.273 -13.188 1 41.88 105 GLU B C 1
ATOM 3586 O O . GLU B 1 105 ? 0.322 7.895 -13.195 1 41.88 105 GLU B O 1
ATOM 3591 N N . ASP B 1 106 ? 1.445 5.969 -13.164 1 40.12 106 ASP B N 1
ATOM 3592 C CA . ASP B 1 106 ? 0.089 5.508 -12.891 1 40.12 106 ASP B CA 1
ATOM 3593 C C . ASP B 1 106 ? -0.341 5.883 -11.477 1 40.12 106 ASP B C 1
ATOM 3595 O O . ASP B 1 106 ? -0.219 5.078 -10.547 1 40.12 106 ASP B O 1
ATOM 3599 N N . CYS B 1 107 ? -0.205 7.078 -11.195 1 41.28 107 CYS B N 1
ATOM 3600 C CA . CYS B 1 107 ? -0.459 7.961 -10.062 1 41.28 107 CYS B CA 1
ATOM 3601 C C . CYS B 1 107 ? -1.812 7.66 -9.43 1 41.28 107 CYS B C 1
ATOM 3603 O O . CYS B 1 107 ? -2.057 8.023 -8.281 1 41.28 107 CYS B O 1
ATOM 3605 N N . LYS B 1 108 ? -2.6 7.113 -10.211 1 44.03 108 LYS B N 1
ATOM 3606 C CA . LYS B 1 108 ? -3.941 6.938 -9.656 1 44.03 108 LYS B CA 1
ATOM 3607 C C . LYS B 1 108 ? -3.939 5.922 -8.523 1 44.03 108 LYS B C 1
ATOM 3609 O O . LYS B 1 108 ? -4.57 6.137 -7.488 1 44.03 108 LYS B O 1
ATOM 3614 N N . LEU B 1 109 ? -3.295 4.828 -8.805 1 44.16 109 LEU B N 1
ATOM 3615 C CA . LEU B 1 109 ? -3.307 3.783 -7.785 1 44.16 109 LEU B CA 1
ATOM 3616 C C . LEU B 1 109 ? -2.602 4.254 -6.516 1 44.16 109 LEU B C 1
ATOM 3618 O O . LEU B 1 109 ? -3.057 3.967 -5.406 1 44.16 109 LEU B O 1
ATOM 3622 N N . LEU B 1 110 ? -1.548 5.094 -6.75 1 45.97 110 LEU B N 1
ATOM 3623 C CA . LEU B 1 110 ? -0.746 5.566 -5.629 1 45.97 110 LEU B CA 1
ATOM 3624 C C . LEU B 1 110 ? -1.524 6.578 -4.793 1 45.97 110 LEU B C 1
ATOM 3626 O O . LEU B 1 110 ? -1.399 6.605 -3.566 1 45.97 110 LEU B O 1
ATOM 3630 N N . ASN B 1 111 ? -2.24 7.336 -5.555 1 47.81 111 ASN B N 1
ATOM 3631 C CA . ASN B 1 111 ? -2.988 8.391 -4.879 1 47.81 111 ASN B CA 1
ATOM 3632 C C . ASN B 1 111 ? -4.043 7.812 -3.939 1 47.81 111 ASN B C 1
ATOM 3634 O O . ASN B 1 111 ? -4.266 8.336 -2.848 1 47.81 111 ASN B O 1
ATOM 3638 N N . GLY B 1 112 ? -4.719 6.801 -4.414 1 47.66 112 GLY B N 1
ATOM 3639 C CA . GLY B 1 112 ? -5.793 6.238 -3.615 1 47.66 112 GLY B CA 1
ATOM 3640 C C . GLY B 1 112 ? -5.316 5.629 -2.311 1 47.66 112 GLY B C 1
ATOM 3641 O O . GLY B 1 112 ? -5.996 5.723 -1.288 1 47.66 112 GLY B O 1
ATOM 3642 N N . GLN B 1 113 ? -4.203 5.047 -2.322 1 48.03 113 GLN B N 1
ATOM 3643 C CA . GLN B 1 113 ? -3.75 4.316 -1.144 1 48.03 113 GLN B CA 1
ATOM 3644 C C . GLN B 1 113 ? -3.258 5.273 -0.061 1 48.03 113 GLN B C 1
ATOM 3646 O O . GLN B 1 113 ? -3.438 5.016 1.131 1 48.03 113 GLN B O 1
ATOM 3651 N N . LEU B 1 114 ? -2.682 6.359 -0.453 1 48.06 114 LEU B N 1
ATOM 3652 C CA . LEU B 1 114 ? -2.105 7.324 0.478 1 48.06 114 LEU B CA 1
ATOM 3653 C C . LEU B 1 114 ? -3.197 8.141 1.16 1 48.06 114 LEU B C 1
ATOM 3655 O O . LEU B 1 114 ? -2.943 8.805 2.166 1 48.06 114 LEU B O 1
ATOM 3659 N N . SER B 1 115 ? -4.383 8.234 0.538 1 49.66 115 SER B N 1
ATOM 3660 C CA . SER B 1 115 ? -5.434 9.203 0.837 1 49.66 115 SER B CA 1
ATOM 3661 C C . SER B 1 115 ? -5.945 9.039 2.266 1 49.66 115 SER B C 1
ATOM 3663 O O . SER B 1 115 ? -6.473 9.984 2.852 1 49.66 115 SER B O 1
ATOM 3665 N N . ASN B 1 116 ? -5.473 8.07 2.969 1 59.41 116 ASN B N 1
ATOM 3666 C CA . ASN B 1 116 ? -6.34 7.879 4.129 1 59.41 116 ASN B CA 1
ATOM 3667 C C . ASN B 1 116 ? -5.668 8.352 5.414 1 59.41 116 ASN B C 1
ATOM 3669 O O . ASN B 1 116 ? -6.129 8.039 6.512 1 59.41 116 ASN B O 1
ATOM 3673 N N . ASN B 1 117 ? -4.742 9.281 5.152 1 77.75 117 ASN B N 1
ATOM 3674 C CA . ASN B 1 117 ? -4.086 9.711 6.383 1 77.75 117 ASN B CA 1
ATOM 3675 C C . ASN B 1 117 ? -4.426 11.156 6.723 1 77.75 117 ASN B C 1
ATOM 3677 O O . ASN B 1 117 ? -4.098 12.07 5.965 1 77.75 117 ASN B O 1
ATOM 3681 N N . PHE B 1 118 ? -4.977 11.453 7.895 1 85.88 118 PHE B N 1
ATOM 3682 C CA . PHE B 1 118 ? -5.547 12.727 8.312 1 85.88 118 PHE B CA 1
ATOM 3683 C C . PHE B 1 118 ? -4.504 13.836 8.242 1 85.88 118 PHE B C 1
ATOM 3685 O O . PHE B 1 118 ? -4.68 14.82 7.516 1 85.88 118 PHE B O 1
ATOM 3692 N N . PHE B 1 119 ? -3.381 13.641 8.906 1 91.25 119 PHE B N 1
ATOM 3693 C CA . PHE B 1 119 ? -2.406 14.711 9.055 1 91.25 119 PHE B CA 1
ATOM 3694 C C . PHE B 1 119 ? -1.598 14.891 7.777 1 91.25 119 PHE B C 1
ATOM 3696 O O . PHE B 1 119 ? -1.257 16.016 7.402 1 91.25 119 PHE B O 1
ATOM 3703 N N . MET B 1 120 ? -1.254 13.82 7.191 1 88.69 120 MET B N 1
ATOM 3704 C CA . MET B 1 120 ? -0.53 13.914 5.926 1 88.69 120 MET B CA 1
ATOM 3705 C C . MET B 1 120 ? -1.356 14.656 4.879 1 88.69 120 MET B C 1
ATOM 3707 O O . MET B 1 120 ? -0.849 15.547 4.195 1 88.69 120 MET B O 1
ATOM 3711 N N . SER B 1 121 ? -2.621 14.32 4.785 1 85.56 121 SER B N 1
ATOM 3712 C CA . SER B 1 121 ? -3.51 14.961 3.824 1 85.56 121 SER B CA 1
ATOM 3713 C C . SER B 1 121 ? -3.711 16.438 4.16 1 85.56 121 SER B C 1
ATOM 3715 O O . SER B 1 121 ? -3.77 17.281 3.262 1 85.56 121 SER B O 1
ATOM 3717 N N . LEU B 1 122 ? -3.867 16.625 5.434 1 89.69 122 LEU B N 1
ATOM 3718 C CA . LEU B 1 122 ? -4 18.016 5.863 1 89.69 122 LEU B CA 1
ATOM 3719 C C . LEU B 1 122 ? -2.771 18.828 5.469 1 89.69 122 LEU B C 1
ATOM 3721 O O . LEU B 1 122 ? -2.896 19.938 4.93 1 89.69 122 LEU B O 1
ATOM 3725 N N . TYR B 1 123 ? -1.59 18.328 5.707 1 92 123 TYR B N 1
ATOM 3726 C CA . TYR B 1 123 ? -0.35 19.016 5.375 1 92 123 TYR B CA 1
ATOM 3727 C C . TYR B 1 123 ? -0.315 19.406 3.9 1 92 123 TYR B C 1
ATOM 3729 O O . TYR B 1 123 ? -0.02 20.547 3.559 1 92 123 TYR B O 1
ATOM 3737 N N . PHE B 1 124 ? -0.644 18.5 3.08 1 86.81 124 PHE B N 1
ATOM 3738 C CA . PHE B 1 124 ? -0.543 18.75 1.646 1 86.81 124 PHE B CA 1
ATOM 3739 C C . PHE B 1 124 ? -1.653 19.688 1.178 1 86.81 124 PHE B C 1
ATOM 3741 O O . PHE B 1 124 ? -1.454 20.484 0.261 1 86.81 124 PHE B O 1
ATOM 3748 N N . SER B 1 125 ? -2.793 19.547 1.815 1 87.56 125 SER B N 1
ATOM 3749 C CA . SER B 1 125 ? -3.871 20.469 1.472 1 87.56 125 SER B CA 1
ATOM 3750 C C . SER B 1 125 ? -3.508 21.906 1.834 1 87.56 125 SER B C 1
ATOM 3752 O O . SER B 1 125 ? -3.871 22.844 1.119 1 87.56 125 SER B O 1
ATOM 3754 N N . LEU B 1 126 ? -2.84 22.016 2.936 1 92.12 126 LEU B N 1
ATOM 3755 C CA . LEU B 1 126 ? -2.352 23.328 3.33 1 92.12 126 LEU B CA 1
ATOM 3756 C C . LEU B 1 126 ? -1.289 23.828 2.357 1 92.12 126 LEU B C 1
ATOM 3758 O O . LEU B 1 126 ? -1.34 24.984 1.909 1 92.12 126 LEU B O 1
ATOM 3762 N N . GLU B 1 127 ? -0.401 22.922 1.986 1 91.31 127 GLU B N 1
ATOM 3763 C CA . GLU B 1 127 ? 0.727 23.266 1.126 1 91.31 127 GLU B CA 1
ATOM 3764 C C . GLU B 1 127 ? 0.256 23.656 -0.271 1 91.31 127 GLU B C 1
ATOM 3766 O O . GLU B 1 127 ? 0.863 24.516 -0.919 1 91.31 127 GLU B O 1
ATOM 3771 N N . SER B 1 128 ? -0.755 23.094 -0.716 1 85.62 128 SER B N 1
ATOM 3772 C CA . SER B 1 128 ? -1.216 23.312 -2.082 1 85.62 128 SER B CA 1
ATOM 3773 C C . SER B 1 128 ? -2.045 24.578 -2.186 1 85.62 128 SER B C 1
ATOM 3775 O O . SER B 1 128 ? -2.275 25.094 -3.285 1 85.62 128 SER B O 1
ATOM 3777 N N . GLY B 1 129 ? -2.607 25.031 -1.088 1 90.62 129 GLY B N 1
ATOM 3778 C CA . GLY B 1 129 ? -3.443 26.219 -1.094 1 90.62 129 GLY B CA 1
ATOM 3779 C C . GLY B 1 129 ? -4.902 25.922 -1.388 1 90.62 129 GLY B C 1
ATOM 3780 O O . GLY B 1 129 ? -5.727 26.844 -1.447 1 90.62 129 GLY B O 1
ATOM 3781 N N . LYS B 1 130 ? -5.172 24.641 -1.479 1 81.69 130 LYS B N 1
ATOM 3782 C CA . LYS B 1 130 ? -6.543 24.25 -1.799 1 81.69 130 LYS B CA 1
ATOM 3783 C C . LYS B 1 130 ? -7.438 24.328 -0.564 1 81.69 130 LYS B C 1
ATOM 3785 O O . LYS B 1 130 ? -8.656 24.469 -0.682 1 81.69 130 LYS B O 1
ATOM 3790 N N . PHE B 1 131 ? -6.816 24.25 0.498 1 88.31 131 PHE B N 1
ATOM 3791 C CA . PHE B 1 131 ? -7.566 24.281 1.749 1 88.31 131 PHE B CA 1
ATOM 3792 C C . PHE B 1 131 ? -7.555 25.688 2.354 1 88.31 131 PHE B C 1
ATOM 3794 O O . PHE B 1 131 ? -6.488 26.219 2.658 1 88.31 131 PHE B O 1
ATOM 3801 N N . TRP B 1 132 ? -8.742 26.266 2.439 1 89.94 132 TRP B N 1
ATOM 3802 C CA . TRP B 1 132 ? -8.93 27.531 3.127 1 89.94 132 TRP B CA 1
ATOM 3803 C C . TRP B 1 132 ? -9.266 27.312 4.598 1 89.94 132 TRP B C 1
ATOM 3805 O O . TRP B 1 132 ? -10.203 26.594 4.926 1 89.94 132 TRP B O 1
ATOM 3815 N N . PHE B 1 133 ? -8.5 27.906 5.434 1 90.81 133 PHE B N 1
ATOM 3816 C CA . PHE B 1 133 ? -8.703 27.672 6.855 1 90.81 133 PHE B CA 1
ATOM 3817 C C . PHE B 1 133 ? -8.875 28.984 7.605 1 90.81 133 PHE B C 1
ATOM 3819 O O . PHE B 1 133 ? -8.414 30.031 7.148 1 90.81 133 PHE B O 1
ATOM 3826 N N . PRO B 1 134 ? -9.586 28.953 8.695 1 90 134 PRO B N 1
ATOM 3827 C CA . PRO B 1 134 ? -9.797 30.188 9.477 1 90 134 PRO B CA 1
ATOM 3828 C C . PRO B 1 134 ? -8.531 30.656 10.18 1 90 134 PRO B C 1
ATOM 3830 O O . PRO B 1 134 ? -7.805 29.859 10.758 1 90 134 PRO B O 1
ATOM 3833 N N . ALA B 1 135 ? -8.266 31.875 10.078 1 93.12 135 ALA B N 1
ATOM 3834 C CA . ALA B 1 135 ? -7.164 32.562 10.75 1 93.12 135 ALA B CA 1
ATOM 3835 C C . ALA B 1 135 ? -7.449 34.031 10.914 1 93.12 135 ALA B C 1
ATOM 3837 O O . ALA B 1 135 ? -8.539 34.5 10.578 1 93.12 135 ALA B O 1
ATOM 3838 N N . GLU B 1 136 ? -6.594 34.719 11.555 1 93.44 136 GLU B N 1
ATOM 3839 C CA . GLU B 1 136 ? -6.684 36.156 11.703 1 93.44 136 GLU B CA 1
ATOM 3840 C C . GLU B 1 136 ? -5.566 36.875 10.93 1 93.44 136 GLU B C 1
ATOM 3842 O O . GLU B 1 136 ? -4.434 36.375 10.891 1 93.44 136 GLU B O 1
ATOM 3847 N N . VAL B 1 137 ? -5.93 37.969 10.305 1 93.75 137 VAL B N 1
ATOM 3848 C CA . VAL B 1 137 ? -4.992 38.656 9.43 1 93.75 137 VAL B CA 1
ATOM 3849 C C . VAL B 1 137 ? -4.844 40.094 9.875 1 93.75 137 VAL B C 1
ATOM 3851 O O . VAL B 1 137 ? -5.84 40.781 10.109 1 93.75 137 VAL B O 1
ATOM 3854 N N . TYR B 1 138 ? -3.547 40.5 9.992 1 92.12 138 TYR B N 1
ATOM 3855 C CA . TYR B 1 138 ? -3.266 41.906 10.258 1 92.12 138 TYR B CA 1
ATOM 3856 C C . TYR B 1 138 ? -3.479 42.75 9.008 1 92.12 138 TYR B C 1
ATOM 3858 O O . TYR B 1 138 ? -2.902 42.469 7.953 1 92.12 138 TYR B O 1
ATOM 3866 N N . LYS B 1 139 ? -4.359 43.625 9.117 1 87.69 139 LYS B N 1
ATOM 3867 C CA . LYS B 1 139 ? -4.59 44.562 8.008 1 87.69 139 LYS B CA 1
ATOM 3868 C C . LYS B 1 139 ? -4.906 45.938 8.516 1 87.69 139 LYS B C 1
ATOM 3870 O O . LYS B 1 139 ? -5.867 46.156 9.266 1 87.69 139 LYS B O 1
ATOM 3875 N N . GLY B 1 140 ? -4.074 46.844 8.102 1 79.12 140 GLY B N 1
ATOM 3876 C CA . GLY B 1 140 ? -4.262 48.219 8.609 1 79.12 140 GLY B CA 1
ATOM 3877 C C . GLY B 1 140 ? -3.969 48.344 10.094 1 79.12 140 GLY B C 1
ATOM 3878 O O . GLY B 1 140 ? -2.883 47.969 10.547 1 79.12 140 GLY B O 1
ATOM 3879 N N . LEU B 1 141 ? -5.082 48.781 10.797 1 78.94 141 LEU B N 1
ATOM 3880 C CA . LEU B 1 141 ? -4.91 49.031 12.227 1 78.94 141 LEU B CA 1
ATOM 3881 C C . LEU B 1 141 ? -5.656 47.969 13.031 1 78.94 141 LEU B C 1
ATOM 3883 O O . LEU B 1 141 ? -5.785 48.094 14.258 1 78.94 141 LEU B O 1
ATOM 3887 N N . MET B 1 142 ? -6.043 46.938 12.273 1 89 142 MET B N 1
ATOM 3888 C CA . MET B 1 142 ? -6.891 45.938 12.938 1 89 142 MET B CA 1
ATOM 3889 C C . MET B 1 142 ? -6.496 44.531 12.531 1 89 142 MET B C 1
ATOM 3891 O O . MET B 1 142 ? -5.656 44.344 11.648 1 89 142 MET B O 1
ATOM 3895 N N . ILE B 1 143 ? -6.984 43.625 13.281 1 92.88 143 ILE B N 1
ATOM 3896 C CA . ILE B 1 143 ? -6.906 42.188 12.938 1 92.88 143 ILE B CA 1
ATOM 3897 C C . ILE B 1 143 ? -8.273 41.688 12.492 1 92.88 143 ILE B C 1
ATOM 3899 O O . ILE B 1 143 ? -9.266 41.844 13.211 1 92.88 143 ILE B O 1
ATOM 3903 N N . HIS B 1 144 ? -8.281 41.156 11.344 1 91.06 144 HIS B N 1
ATOM 3904 C CA . HIS B 1 144 ? -9.539 40.688 10.773 1 91.06 144 HIS B CA 1
ATOM 3905 C C . HIS B 1 144 ? -9.609 39.156 10.797 1 91.06 144 HIS B C 1
ATOM 3907 O O . HIS B 1 144 ? -8.609 38.469 10.578 1 91.06 144 HIS B O 1
ATOM 3913 N N . ASN B 1 145 ? -10.797 38.688 11.078 1 89.12 145 ASN B N 1
ATOM 3914 C CA . ASN B 1 145 ? -11.055 37.25 10.891 1 89.12 145 ASN B CA 1
ATOM 3915 C C . ASN B 1 145 ? -11.266 36.906 9.422 1 89.12 145 ASN B C 1
ATOM 3917 O O . ASN B 1 145 ? -11.984 37.625 8.711 1 89.12 145 ASN B O 1
ATOM 3921 N N . GLY B 1 146 ? -10.57 35.906 9.008 1 88.44 146 GLY B N 1
ATOM 3922 C CA . GLY B 1 146 ? -10.734 35.562 7.613 1 88.44 146 GLY B CA 1
ATOM 3923 C C . GLY B 1 146 ? -10.383 34.094 7.336 1 88.44 146 GLY B C 1
ATOM 3924 O O . GLY B 1 146 ? -9.992 33.375 8.242 1 88.44 146 GLY B O 1
ATOM 3925 N N . LEU B 1 147 ? -10.711 33.688 6.082 1 90.94 147 LEU B N 1
ATOM 3926 C CA . LEU B 1 147 ? -10.234 32.438 5.52 1 90.94 147 LEU B CA 1
ATOM 3927 C C . LEU B 1 147 ? -8.961 32.656 4.711 1 90.94 147 LEU B C 1
ATOM 3929 O O . LEU B 1 147 ? -8.906 33.531 3.852 1 90.94 147 LEU B O 1
ATOM 3933 N N . VAL B 1 148 ? -8 31.828 5.07 1 93.81 148 VAL B N 1
ATOM 3934 C CA . VAL B 1 148 ? -6.672 32.062 4.504 1 93.81 148 VAL B CA 1
ATOM 3935 C C . VAL B 1 148 ? -6.242 30.828 3.703 1 93.81 148 VAL B C 1
ATOM 3937 O O . VAL B 1 148 ? -6.551 29.688 4.078 1 93.81 148 VAL B O 1
ATOM 3940 N N . SER B 1 149 ? -5.586 31.062 2.619 1 93.69 149 SER B N 1
ATOM 3941 C CA . SER B 1 149 ? -5.02 30.016 1.771 1 93.69 149 SER B CA 1
ATOM 3942 C C . SER B 1 149 ? -3.555 30.312 1.45 1 93.69 149 SER B C 1
ATOM 3944 O O . SER B 1 149 ? -3.17 31.453 1.255 1 93.69 149 SER B O 1
ATOM 3946 N N . TYR B 1 150 ? -2.803 29.297 1.367 1 96.12 150 TYR B N 1
ATOM 3947 C CA . TYR B 1 150 ? -1.361 29.406 1.18 1 96.12 150 TYR B CA 1
ATOM 3948 C C . TYR B 1 150 ? -0.998 29.344 -0.299 1 96.12 150 TYR B C 1
ATOM 3950 O O . TYR B 1 150 ? -1.587 28.578 -1.062 1 96.12 150 TYR B O 1
ATOM 3958 N N . ASP B 1 151 ? -0.099 30.219 -0.702 1 94.25 151 ASP B N 1
ATOM 3959 C CA . ASP B 1 151 ? 0.525 30.172 -2.02 1 94.25 151 ASP B CA 1
ATOM 3960 C C . ASP B 1 151 ? 1.984 29.734 -1.925 1 94.25 151 ASP B C 1
ATOM 3962 O O . ASP B 1 151 ? 2.854 30.531 -1.555 1 94.25 151 ASP B O 1
ATOM 3966 N N . SER B 1 152 ? 2.26 28.562 -2.324 1 91.31 152 SER B N 1
ATOM 3967 C CA . SER B 1 152 ? 3.59 27.969 -2.17 1 91.31 152 SER B CA 1
ATOM 3968 C C . SER B 1 152 ? 4.59 28.625 -3.119 1 91.31 152 SER B C 1
ATOM 3970 O O . SER B 1 152 ? 5.797 28.609 -2.863 1 91.31 152 SER B O 1
ATOM 3972 N N . GLU B 1 153 ? 4.18 29.219 -4.191 1 91.25 153 GLU B N 1
ATOM 3973 C CA . GLU B 1 153 ? 5.074 29.875 -5.148 1 91.25 153 GLU B CA 1
ATOM 3974 C C . GLU B 1 153 ? 5.688 31.141 -4.562 1 91.25 153 GLU B C 1
ATOM 3976 O O . GLU B 1 153 ? 6.895 31.359 -4.672 1 91.25 153 GLU B O 1
ATOM 3981 N N . SER B 1 154 ? 4.918 31.891 -3.912 1 94.81 154 SER B N 1
ATOM 3982 C CA . SER B 1 154 ? 5.379 33.156 -3.352 1 94.81 154 SER B CA 1
ATOM 3983 C C . SER B 1 154 ? 5.66 33.031 -1.857 1 94.81 154 SER B C 1
ATOM 3985 O O . SER B 1 154 ? 6.258 33.906 -1.253 1 94.81 154 SER B O 1
ATOM 3987 N N . ASN B 1 155 ? 5.301 31.906 -1.321 1 96.62 155 ASN B N 1
ATOM 3988 C CA . ASN B 1 155 ? 5.414 31.703 0.118 1 96.62 155 ASN B CA 1
ATOM 3989 C C . ASN B 1 155 ? 4.664 32.781 0.902 1 96.62 155 ASN B C 1
ATOM 3991 O O . ASN B 1 155 ? 5.227 33.406 1.804 1 96.62 155 ASN B O 1
ATOM 3995 N N . THR B 1 156 ? 3.471 33.062 0.48 1 97.75 156 THR B N 1
ATOM 3996 C CA . THR B 1 156 ? 2.582 34.031 1.124 1 97.75 156 THR B CA 1
ATOM 3997 C C . THR B 1 156 ? 1.155 33.5 1.181 1 97.75 156 THR B C 1
ATOM 3999 O O . THR B 1 156 ? 0.902 32.344 0.803 1 97.75 156 THR B O 1
ATOM 4002 N N . PHE B 1 157 ? 0.292 34.344 1.719 1 97.06 157 PHE B N 1
ATOM 4003 C CA . PHE B 1 157 ? -1.098 33.906 1.861 1 97.06 157 PHE B CA 1
ATOM 4004 C C . PHE B 1 157 ? -2.025 34.844 1.086 1 97.06 157 PHE B C 1
ATOM 4006 O O . PHE B 1 157 ? -1.641 35.969 0.734 1 97.06 157 PHE B O 1
ATOM 4013 N N . GLN B 1 158 ? -3.154 34.281 0.725 1 95.38 158 GLN B N 1
ATOM 4014 C CA . GLN B 1 158 ? -4.324 35.062 0.35 1 95.38 158 GLN B CA 1
ATOM 4015 C C . GLN B 1 158 ? -5.449 34.906 1.363 1 95.38 158 GLN B C 1
ATOM 4017 O O . GLN B 1 158 ? -5.547 33.844 2.021 1 95.38 158 GLN B O 1
ATOM 4022 N N . ALA B 1 159 ? -6.199 35.969 1.562 1 93.38 159 ALA B N 1
ATOM 4023 C CA . ALA B 1 159 ? -7.238 35.906 2.586 1 93.38 159 ALA B CA 1
ATOM 4024 C C . ALA B 1 159 ? -8.539 36.5 2.084 1 93.38 159 ALA B C 1
ATOM 4026 O O . ALA B 1 159 ? -8.531 37.406 1.224 1 93.38 159 ALA B O 1
ATOM 4027 N N . ARG B 1 160 ? -9.625 35.969 2.59 1 89.44 160 ARG B N 1
ATOM 4028 C CA . ARG B 1 160 ? -10.961 36.5 2.33 1 89.44 160 ARG B CA 1
ATOM 4029 C C . ARG B 1 160 ? -11.773 36.594 3.615 1 89.44 160 ARG B C 1
ATOM 4031 O O . ARG B 1 160 ? -11.477 35.906 4.594 1 89.44 160 ARG B O 1
ATOM 4038 N N . TYR B 1 161 ? -12.695 37.438 3.619 1 83.94 161 TYR B N 1
ATOM 4039 C CA . TYR B 1 161 ? -13.539 37.594 4.797 1 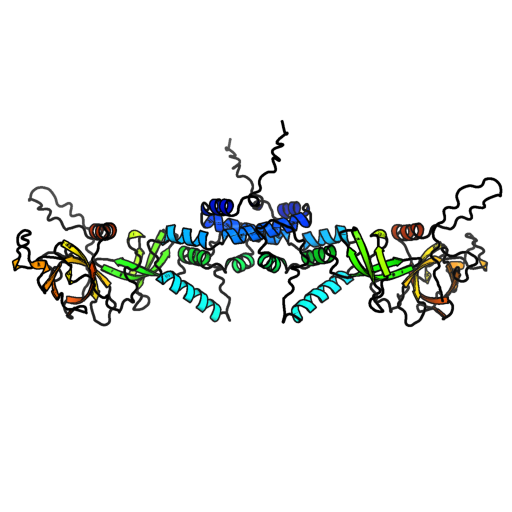83.94 161 TYR B CA 1
ATOM 4040 C C . TYR B 1 161 ? -14.414 36.344 5.008 1 83.94 161 TYR B C 1
ATOM 4042 O O . TYR B 1 161 ? -14.891 35.75 4.043 1 83.94 161 TYR B O 1
ATOM 4050 N N . GLN B 1 162 ? -14.578 35.969 6.266 1 74.38 162 GLN B N 1
ATOM 4051 C CA . GLN B 1 162 ? -15.391 34.781 6.602 1 74.38 162 GLN B CA 1
ATOM 4052 C C . GLN B 1 162 ? -16.875 35.062 6.332 1 74.38 162 GLN B C 1
ATOM 4054 O O . GLN B 1 162 ? -17.578 34.188 5.797 1 74.38 162 GLN B O 1
ATOM 4059 N N . SER B 1 163 ? -17.188 36.312 7.09 1 57.88 163 SER B N 1
ATOM 4060 C CA . SER B 1 163 ? -18.578 36.75 6.953 1 57.88 163 SER B CA 1
ATOM 4061 C C . SER B 1 163 ? -18.75 37.688 5.766 1 57.88 163 SER B C 1
ATOM 4063 O O . SER B 1 163 ? -17.953 38.594 5.562 1 57.88 163 SER B O 1
ATOM 4065 N N . GLY B 1 164 ? -19.422 37.406 4.672 1 53.5 164 GLY B N 1
ATOM 4066 C CA . GLY B 1 164 ? -19.75 38.344 3.627 1 53.5 164 GLY B CA 1
ATOM 4067 C C . GLY B 1 164 ? -19.359 37.875 2.238 1 53.5 164 GLY B C 1
ATOM 4068 O O . GLY B 1 164 ? -19.469 38.625 1.267 1 53.5 164 GLY B O 1
ATOM 4069 N N . GLY B 1 165 ? -19.031 36.75 2.217 1 55.31 165 GLY B N 1
ATOM 4070 C CA . GLY B 1 165 ? -18.891 36.312 0.843 1 55.31 165 GLY B CA 1
ATOM 4071 C C . GLY B 1 165 ? -17.453 36.188 0.389 1 55.31 165 GLY B C 1
ATOM 4072 O O . GLY B 1 165 ? -16.562 35.906 1.197 1 55.31 165 GLY B O 1
ATOM 4073 N N . TRP B 1 166 ? -17.156 36.469 -0.961 1 64.38 166 TRP B N 1
ATOM 4074 C CA . TRP B 1 166 ? -15.961 36.281 -1.763 1 64.38 166 TRP B CA 1
ATOM 4075 C C . TRP B 1 166 ? -15.102 37.531 -1.776 1 64.38 166 TRP B C 1
ATOM 4077 O O . TRP B 1 166 ? -14.211 37.688 -2.615 1 64.38 166 TRP B O 1
ATOM 4087 N N . ARG B 1 167 ? -15.328 38.406 -0.62 1 78.56 167 ARG B N 1
ATOM 4088 C CA . ARG B 1 167 ? -14.508 39.625 -0.682 1 78.56 167 ARG B CA 1
ATOM 4089 C C . ARG B 1 167 ? -13.094 39.344 -0.185 1 78.56 167 ARG B C 1
ATOM 4091 O O . ARG B 1 167 ? -12.906 38.656 0.816 1 78.56 167 ARG B O 1
ATOM 4098 N N . SER B 1 168 ? -12.188 39.938 -0.854 1 85.31 168 SER B N 1
ATOM 4099 C CA . SER B 1 168 ? -10.773 39.688 -0.604 1 85.31 168 SER B CA 1
ATOM 4100 C C . SER B 1 168 ? -10.258 40.531 0.551 1 85.31 168 SER B C 1
ATOM 4102 O O . SER B 1 168 ? -10.594 41.719 0.654 1 85.31 168 SER B O 1
ATOM 4104 N N . LEU B 1 169 ? -9.656 40 1.487 1 88.25 169 LEU B N 1
ATOM 4105 C CA . LEU B 1 169 ? -8.922 40.688 2.545 1 88.25 169 LEU B CA 1
ATOM 4106 C C . LEU B 1 169 ? -7.523 41.062 2.068 1 88.25 169 LEU B C 1
ATOM 4108 O O . LEU B 1 169 ? -6.926 42 2.594 1 88.25 169 LEU B O 1
ATOM 4112 N N . GLY B 1 170 ? -7.008 40.312 1.146 1 90.81 170 GLY B N 1
ATOM 4113 C CA . GLY B 1 170 ? -5.691 40.625 0.615 1 90.81 170 GLY B CA 1
ATOM 4114 C C . GLY B 1 170 ? -5.008 39.469 -0.043 1 90.81 170 GLY B C 1
ATOM 4115 O O . GLY B 1 170 ? -5.441 38.312 0.117 1 90.81 170 GLY B O 1
ATOM 4116 N N . LYS B 1 171 ? -3.957 39.844 -0.82 1 92.75 171 LYS B N 1
ATOM 4117 C CA . LYS B 1 171 ? -3.07 38.844 -1.435 1 92.75 171 LYS B CA 1
ATOM 4118 C C . LYS B 1 171 ? -1.619 39.094 -1.031 1 92.75 171 LYS B C 1
ATOM 4120 O O . LYS B 1 171 ? -1.298 40.125 -0.439 1 92.75 171 LYS B O 1
ATOM 4125 N N . ASN B 1 172 ? -0.789 38.094 -1.196 1 95.69 172 ASN B N 1
ATOM 4126 C CA . ASN B 1 172 ? 0.632 38.188 -0.875 1 95.69 172 ASN B CA 1
ATOM 4127 C C . ASN B 1 172 ? 0.854 38.594 0.579 1 95.69 172 ASN B C 1
ATOM 4129 O O . ASN B 1 172 ? 1.679 39.438 0.866 1 95.69 172 ASN B O 1
ATOM 4133 N N . ILE B 1 173 ? 0.008 38.062 1.385 1 96.06 173 ILE B N 1
ATOM 4134 C CA . ILE B 1 173 ? 0.111 38.312 2.814 1 96.06 173 ILE B CA 1
ATOM 4135 C C . ILE B 1 173 ? 1.263 37.531 3.408 1 96.06 173 ILE B C 1
ATOM 4137 O O . ILE B 1 173 ? 1.281 36.281 3.309 1 96.06 173 ILE B O 1
ATOM 4141 N N . GLU B 1 174 ? 2.158 38.219 4.059 1 95.62 174 GLU B N 1
ATOM 4142 C CA . GLU B 1 174 ? 3.318 37.562 4.648 1 95.62 174 GLU B CA 1
ATOM 4143 C C . GLU B 1 174 ? 2.924 36.75 5.871 1 95.62 174 GLU B C 1
ATOM 4145 O O . GLU B 1 174 ? 1.886 37 6.488 1 95.62 174 GLU B O 1
ATOM 4150 N N . TRP B 1 175 ? 3.75 35.781 6.289 1 95.5 175 TRP B N 1
ATOM 4151 C CA . TRP B 1 175 ? 3.484 34.844 7.383 1 95.5 175 TRP B CA 1
ATOM 4152 C C . TRP B 1 175 ? 3.283 35.594 8.695 1 95.5 175 TRP B C 1
ATOM 4154 O O . TRP B 1 175 ? 2.447 35.188 9.516 1 95.5 175 TRP B O 1
ATOM 4164 N N . ASP B 1 176 ? 3.99 36.719 8.891 1 92.25 176 ASP B N 1
ATOM 4165 C CA . ASP B 1 176 ? 3.939 37.438 10.156 1 92.25 176 ASP B CA 1
ATOM 4166 C C . ASP B 1 176 ? 2.658 38.281 10.266 1 92.25 176 ASP B C 1
ATOM 4168 O O . ASP B 1 176 ? 2.332 38.781 11.336 1 92.25 176 ASP B O 1
ATOM 4172 N N . MET B 1 177 ? 1.946 38.281 9.156 1 94 177 MET B N 1
ATOM 4173 C CA . MET B 1 177 ? 0.707 39.062 9.156 1 94 177 MET B CA 1
ATOM 4174 C C . MET B 1 177 ? -0.499 38.156 9.375 1 94 177 MET B C 1
ATOM 4176 O O . MET B 1 177 ? -1.643 38.625 9.328 1 94 177 MET B O 1
ATOM 4180 N N . VAL B 1 178 ? -0.244 36.906 9.547 1 95.5 178 VAL B N 1
ATOM 4181 C CA . VAL B 1 178 ? -1.29 35.938 9.82 1 95.5 178 VAL B CA 1
ATOM 4182 C C . VAL B 1 178 ? -1.046 35.281 11.188 1 95.5 178 VAL B C 1
ATOM 4184 O O . VAL B 1 178 ? 0.097 35 11.547 1 95.5 178 VAL B O 1
ATOM 4187 N N . ARG B 1 179 ? -2.111 35.094 11.977 1 93.81 179 ARG B N 1
ATOM 4188 C CA . ARG B 1 179 ? -1.955 34.469 13.273 1 93.81 179 ARG B CA 1
ATOM 4189 C C . ARG B 1 179 ? -3.143 33.562 13.578 1 93.81 179 ARG B C 1
ATOM 4191 O O . ARG B 1 179 ? -4.188 33.656 12.93 1 93.81 179 ARG B O 1
ATOM 4198 N N . VAL B 1 180 ? -2.875 32.656 14.523 1 93.56 180 VAL B N 1
ATOM 4199 C CA . VAL B 1 180 ? -3.953 31.828 15.055 1 93.56 180 VAL B CA 1
ATOM 4200 C C . VAL B 1 180 ? -4.98 32.719 15.758 1 93.56 180 VAL B C 1
ATOM 4202 O O . VAL B 1 180 ? -4.621 33.688 16.438 1 93.56 180 VAL B O 1
ATOM 4205 N N . PRO B 1 181 ? -6.172 32.438 15.578 1 89.38 181 PRO B N 1
ATOM 4206 C CA . PRO B 1 181 ? -7.176 33.219 16.312 1 89.38 181 PRO B CA 1
ATOM 4207 C C . PRO B 1 181 ? -6.926 33.219 17.812 1 89.38 181 PRO B C 1
ATOM 4209 O O . PRO B 1 181 ? -6.668 32.188 18.406 1 89.38 181 PRO B O 1
ATOM 4212 N N . ALA B 1 182 ? -7 34.406 18.359 1 85.38 182 ALA B N 1
ATOM 4213 C CA . ALA B 1 182 ? -6.707 34.594 19.781 1 85.38 182 ALA B CA 1
ATOM 4214 C C . ALA B 1 182 ? -7.746 33.875 20.656 1 85.38 182 ALA B C 1
ATOM 4216 O O . ALA B 1 182 ? -7.438 33.438 21.75 1 85.38 182 ALA B O 1
ATOM 4217 N N . VAL B 1 183 ? -8.938 33.875 20.125 1 86.56 183 VAL B N 1
ATOM 4218 C CA . VAL B 1 183 ? -10.031 33.219 20.844 1 86.56 183 VAL B CA 1
ATOM 4219 C C . VAL B 1 183 ? -10.781 32.281 19.922 1 86.56 183 VAL B C 1
ATOM 4221 O O . VAL B 1 183 ? -10.82 32.5 18.703 1 86.56 183 VAL B O 1
ATOM 4224 N N . ASP B 1 184 ? -11.297 31.297 20.531 1 82.44 184 ASP B N 1
ATOM 4225 C CA . ASP B 1 184 ? -12.086 30.344 19.766 1 82.44 184 ASP B CA 1
ATOM 4226 C C . ASP B 1 184 ? -13.562 30.734 19.75 1 82.44 184 ASP B C 1
ATOM 4228 O O . ASP B 1 184 ? -14.398 30.031 20.312 1 82.44 184 ASP B O 1
ATOM 4232 N N . LEU B 1 185 ? -13.82 31.812 19.109 1 84.81 185 LEU B N 1
ATOM 4233 C CA . LEU B 1 185 ? -15.188 32.312 19.016 1 84.81 185 LEU B CA 1
ATOM 4234 C C . LEU B 1 185 ? -15.508 32.75 17.594 1 84.81 185 LEU B C 1
ATOM 4236 O O . LEU B 1 185 ? -14.641 33.281 16.891 1 84.81 185 LEU B O 1
ATOM 4240 N N . PRO B 1 186 ? -16.734 32.531 17.297 1 83.19 186 PRO B N 1
ATOM 4241 C CA . PRO B 1 186 ? -17.156 33.094 16 1 83.19 186 PRO B CA 1
ATOM 4242 C C . PRO B 1 186 ? -17.047 34.625 15.953 1 83.19 186 PRO B C 1
ATOM 4244 O O . PRO B 1 186 ? -17.125 35.281 16.984 1 83.19 186 PRO B O 1
ATOM 4247 N N . PRO B 1 187 ? -16.953 35.125 14.781 1 84.25 187 PRO B N 1
ATOM 4248 C CA . PRO B 1 187 ? -16.688 36.562 14.641 1 84.25 187 PRO B CA 1
ATOM 4249 C C . PRO B 1 187 ? -17.844 37.438 15.117 1 84.25 187 PRO B C 1
ATOM 4251 O O . PRO B 1 187 ? -17.656 38.625 15.352 1 84.25 187 PRO B O 1
ATOM 4254 N N . TYR B 1 188 ? -19 36.906 15.367 1 88 188 TYR B N 1
ATOM 4255 C CA . TYR B 1 188 ? -20.156 37.719 15.75 1 88 188 TYR B CA 1
ATOM 4256 C C . TYR B 1 188 ? -20.406 37.656 17.25 1 88 188 TYR B C 1
ATOM 4258 O O . TYR B 1 188 ? -21.266 38.344 17.781 1 88 188 TYR B O 1
ATOM 4266 N N . VAL B 1 189 ? -19.625 36.875 17.891 1 91.56 189 VAL B N 1
ATOM 4267 C CA . VAL B 1 189 ? -19.828 36.656 19.312 1 91.56 189 VAL B CA 1
ATOM 4268 C C . VAL B 1 189 ? -18.859 37.5 20.125 1 91.56 189 VAL B C 1
ATOM 4270 O O . VAL B 1 189 ? -17.672 37.562 19.797 1 91.56 189 VAL B O 1
ATOM 4273 N N . ILE B 1 190 ? -19.344 38.094 21.141 1 93.81 190 ILE B N 1
ATOM 4274 C CA . ILE B 1 190 ? -18.531 38.969 22 1 93.81 190 ILE B CA 1
ATOM 4275 C C . ILE B 1 190 ? -17.672 38.094 22.922 1 93.81 190 ILE B C 1
ATOM 4277 O O . ILE B 1 190 ? -18.125 37.062 23.422 1 93.81 190 ILE B O 1
ATOM 4281 N N . HIS B 1 191 ? -16.484 38.5 23.031 1 93.94 191 HIS B N 1
ATOM 4282 C CA . HIS B 1 191 ? -15.562 37.875 23.984 1 93.94 191 HIS B CA 1
ATOM 4283 C C . HIS B 1 191 ? -15.828 38.344 25.406 1 93.94 191 HIS B C 1
ATOM 4285 O O . HIS B 1 191 ? -15.906 39.562 25.641 1 93.94 191 HIS B O 1
ATOM 4291 N N . VAL B 1 192 ? -15.922 37.406 26.281 1 91.81 192 VAL B N 1
ATOM 4292 C CA . VAL B 1 192 ? -16.109 37.781 27.688 1 91.81 192 VAL B CA 1
ATOM 4293 C C . VAL B 1 192 ? -14.781 38.281 28.266 1 91.81 192 VAL B C 1
ATOM 4295 O O . VAL B 1 192 ? -13.812 37.531 28.328 1 91.81 192 VAL B O 1
ATOM 4298 N N . SER B 1 193 ? -14.82 39.531 28.719 1 92 193 SER B N 1
ATOM 4299 C CA . SER B 1 193 ? -13.602 40.125 29.281 1 92 193 SER B CA 1
ATOM 4300 C C . SER B 1 193 ? -13.375 39.688 30.719 1 92 193 SER B C 1
ATOM 4302 O O . SER B 1 193 ? -14.117 40.062 31.625 1 92 193 SER B O 1
ATOM 4304 N N . ASP B 1 194 ? -12.391 39 31 1 88.94 194 ASP B N 1
ATOM 4305 C CA . ASP B 1 194 ? -12.117 38.531 32.375 1 88.94 194 ASP B CA 1
ATOM 4306 C C . ASP B 1 194 ? -11.055 39.406 33.031 1 88.94 194 ASP B C 1
ATOM 4308 O O . ASP B 1 194 ? -10.633 39.125 34.156 1 88.94 194 ASP B O 1
ATOM 4312 N N . CYS B 1 195 ? -10.703 40.5 32.5 1 92.06 195 CYS B N 1
ATOM 4313 C CA . CYS B 1 195 ? -9.586 41.281 33.031 1 92.06 195 CYS B CA 1
ATOM 4314 C C . CYS B 1 195 ? -10 42.719 33.344 1 92.06 195 CYS B C 1
ATOM 4316 O O . CYS B 1 195 ? -9.164 43.562 33.656 1 92.06 195 CYS B O 1
ATOM 4318 N N . LEU B 1 196 ? -11.25 43.062 33.25 1 92.25 196 LEU B N 1
ATOM 4319 C CA . LEU B 1 196 ? -11.688 44.438 33.312 1 92.25 196 LEU B CA 1
ATOM 4320 C C . LEU B 1 196 ? -11.289 45.062 34.656 1 92.25 196 LEU B C 1
ATOM 4322 O O . LEU B 1 196 ? -10.891 46.219 34.719 1 92.25 196 LEU B O 1
ATOM 4326 N N . GLU B 1 197 ? -11.328 44.312 35.688 1 89.88 197 GLU B N 1
ATOM 4327 C CA . GLU B 1 197 ? -11.055 44.812 37.031 1 89.88 197 GLU B CA 1
ATOM 4328 C C . GLU B 1 197 ? -9.555 45 37.25 1 89.88 197 GLU B C 1
ATOM 4330 O O . GLU B 1 197 ? -9.133 45.812 38.094 1 89.88 197 GLU B O 1
ATOM 4335 N N . ASP B 1 198 ? -8.797 44.344 36.531 1 91.94 198 ASP B N 1
ATOM 4336 C CA . ASP B 1 198 ? -7.359 44.312 36.75 1 91.94 198 ASP B CA 1
ATOM 4337 C C . ASP B 1 198 ? -6.629 45.25 35.812 1 91.94 198 ASP B C 1
ATOM 4339 O O . ASP B 1 198 ? -5.414 45.438 35.906 1 91.94 198 ASP B O 1
ATOM 4343 N N . LEU B 1 199 ? -7.332 45.812 34.938 1 95.19 199 LEU B N 1
ATOM 4344 C CA . LEU B 1 199 ? -6.688 46.656 33.938 1 95.19 199 LEU B CA 1
ATOM 4345 C C . LEU B 1 199 ? -6.156 47.938 34.562 1 95.19 199 LEU B C 1
ATOM 4347 O O . LEU B 1 199 ? -6.852 48.594 35.344 1 95.19 199 LEU B O 1
ATOM 4351 N N . THR B 1 200 ? -4.902 48.25 34.281 1 93 200 THR B N 1
ATOM 4352 C CA . THR B 1 200 ? -4.25 49.469 34.781 1 93 200 THR B CA 1
ATOM 4353 C C . THR B 1 200 ? -3.619 50.25 33.625 1 93 200 THR B C 1
ATOM 4355 O O . THR B 1 200 ? -3.404 49.688 32.531 1 93 200 THR B O 1
ATOM 4358 N N . PRO B 1 201 ? -3.398 51.5 33.812 1 93.12 201 PRO B N 1
ATOM 4359 C CA . PRO B 1 201 ? -2.785 52.281 32.75 1 93.12 201 PRO B CA 1
ATOM 4360 C C . PRO B 1 201 ? -1.485 51.656 32.25 1 93.12 201 PRO B C 1
ATOM 4362 O O . PRO B 1 201 ? -0.685 51.156 33.031 1 93.12 201 PRO B O 1
ATOM 4365 N N . GLU B 1 202 ? -1.351 51.625 30.938 1 92.31 202 GLU B N 1
ATOM 4366 C CA . GLU B 1 202 ? -0.175 51.156 30.219 1 92.31 202 GLU B CA 1
ATOM 4367 C C . GLU B 1 202 ? -0.28 49.656 29.922 1 92.31 202 GLU B C 1
ATOM 4369 O O . GLU B 1 202 ? 0.606 49.062 29.297 1 92.31 202 GLU B O 1
ATOM 4374 N N . ASP B 1 203 ? -1.352 49.125 30.375 1 94.94 203 ASP B N 1
ATOM 4375 C CA . ASP B 1 203 ? -1.62 47.75 29.938 1 94.94 203 ASP B CA 1
ATOM 4376 C C . ASP B 1 203 ? -1.921 47.719 28.438 1 94.94 203 ASP B C 1
ATOM 4378 O O . ASP B 1 203 ? -2.619 48.594 27.922 1 94.94 203 ASP B O 1
ATOM 4382 N N . HIS B 1 204 ? -1.371 46.75 27.75 1 94.5 204 HIS B N 1
ATOM 4383 C CA . HIS B 1 204 ? -1.663 46.531 26.344 1 94.5 204 HIS B CA 1
ATOM 4384 C C . HIS B 1 204 ? -2.844 45.594 26.172 1 94.5 204 HIS B C 1
ATOM 4386 O O . HIS B 1 204 ? -2.941 44.562 26.875 1 94.5 204 HIS B O 1
ATOM 4392 N N . ILE B 1 205 ? -3.742 45.969 25.312 1 95.75 205 ILE B N 1
ATOM 4393 C CA . ILE B 1 205 ? -4.938 45.125 25.172 1 95.75 205 ILE B CA 1
ATOM 4394 C C . ILE B 1 205 ? -5.301 45 23.703 1 95.75 205 ILE B C 1
ATOM 4396 O O . ILE B 1 205 ? -4.797 45.75 22.859 1 95.75 205 ILE B O 1
ATOM 4400 N N . GLU B 1 206 ? -6.066 44 23.422 1 95.44 206 GLU B N 1
ATOM 4401 C CA . GLU B 1 206 ? -6.871 43.875 22.203 1 95.44 206 GLU B CA 1
ATOM 4402 C C . GLU B 1 206 ? -8.359 44 22.516 1 95.44 206 GLU B C 1
ATOM 4404 O O . GLU B 1 206 ? -8.844 43.438 23.5 1 95.44 206 GLU B O 1
ATOM 4409 N N . ILE B 1 207 ? -9.031 44.781 21.781 1 95.75 207 ILE B N 1
ATOM 4410 C CA . ILE B 1 207 ? -10.453 45 22.031 1 95.75 207 ILE B CA 1
ATOM 4411 C C . ILE B 1 207 ? -11.25 44.688 20.766 1 95.75 207 ILE B C 1
ATOM 4413 O O . ILE B 1 207 ? -10.82 45.031 19.656 1 95.75 207 ILE B O 1
ATOM 4417 N N . GLN B 1 208 ? -12.344 44.031 20.922 1 95.88 208 GLN B N 1
ATOM 4418 C CA . GLN B 1 208 ? -13.242 43.812 19.797 1 95.88 208 GLN B CA 1
ATOM 4419 C C . GLN B 1 208 ? -13.883 45.094 19.312 1 95.88 208 GLN B C 1
ATOM 4421 O O . GLN B 1 208 ? -14.242 45.938 20.141 1 95.88 208 GLN B O 1
ATOM 4426 N N . TRP B 1 209 ? -13.953 45.219 18.078 1 94.44 209 TRP B N 1
ATOM 4427 C CA . TRP B 1 209 ? -14.57 46.406 17.516 1 94.44 209 TRP B CA 1
ATOM 4428 C C . TRP B 1 209 ? -15.344 46.062 16.234 1 94.44 209 TRP B C 1
ATOM 4430 O O . TRP B 1 209 ? -14.922 45.219 15.461 1 94.44 209 TRP B O 1
ATOM 4440 N N . ARG B 1 210 ? -16.516 46.688 16.062 1 92.94 210 ARG B N 1
ATOM 4441 C CA . ARG B 1 210 ? -17.266 46.594 14.82 1 92.94 210 ARG B CA 1
ATOM 4442 C C . ARG B 1 210 ? -17.953 47.906 14.484 1 92.94 210 ARG B C 1
ATOM 4444 O O . ARG B 1 210 ? -18.312 48.688 15.375 1 92.94 210 ARG B O 1
ATOM 4451 N N . ALA B 1 211 ? -18.078 48.125 13.211 1 88.56 211 ALA B N 1
ATOM 4452 C CA . ALA B 1 211 ? -18.641 49.375 12.734 1 88.56 211 ALA B CA 1
ATOM 4453 C C . ALA B 1 211 ? -20.156 49.438 12.953 1 88.56 211 ALA B C 1
ATOM 4455 O O . ALA B 1 211 ? -20.719 50.5 13.227 1 88.56 211 ALA B O 1
ATOM 4456 N N . ASP B 1 212 ? -20.703 48.281 12.758 1 89.12 212 ASP B N 1
ATOM 4457 C CA . ASP B 1 212 ? -22.141 48.156 12.953 1 89.12 212 ASP B CA 1
ATOM 4458 C C . ASP B 1 212 ? -22.5 46.812 13.547 1 89.12 212 ASP B C 1
ATOM 4460 O O . ASP B 1 212 ? -21.703 45.875 13.484 1 89.12 212 ASP B O 1
ATOM 4464 N N . THR B 1 213 ? -23.672 46.781 14.086 1 88.19 213 THR B N 1
ATOM 4465 C CA . THR B 1 213 ? -24.078 45.594 14.828 1 88.19 213 THR B CA 1
ATOM 4466 C C . THR B 1 213 ? -24.234 44.406 13.898 1 88.19 213 THR B C 1
ATOM 4468 O O . THR B 1 213 ? -24.281 43.25 14.352 1 88.19 213 THR B O 1
ATOM 4471 N N . GLN B 1 214 ? -24.281 44.656 12.602 1 85.38 214 GLN B N 1
ATOM 4472 C CA . GLN B 1 214 ? -24.453 43.594 11.633 1 85.38 214 GLN B CA 1
ATOM 4473 C C . GLN B 1 214 ? -23.094 43.062 11.156 1 85.38 214 GLN B C 1
ATOM 4475 O O . GLN B 1 214 ? -23.016 41.969 10.562 1 85.38 214 GLN B O 1
ATOM 4480 N N . CYS B 1 215 ? -22.078 43.781 11.523 1 86.69 215 CYS B N 1
ATOM 4481 C CA . CYS B 1 215 ? -20.734 43.406 11.109 1 86.69 215 CYS B CA 1
ATOM 4482 C C . CYS B 1 215 ? -20.062 42.531 12.164 1 86.69 215 CYS B C 1
ATOM 4484 O O . CYS B 1 215 ? -20.406 42.594 13.344 1 86.69 215 CYS B O 1
ATOM 4486 N N . PRO B 1 216 ? -19.25 41.625 11.703 1 89 216 PRO B N 1
ATOM 4487 C CA . PRO B 1 216 ? -18.484 40.844 12.672 1 89 216 PRO B CA 1
ATOM 4488 C C . PRO B 1 216 ? -17.469 41.688 13.445 1 89 216 PRO B C 1
ATOM 4490 O O . PRO B 1 216 ? -17.141 42.781 13.031 1 89 216 PRO B O 1
ATOM 4493 N N . TYR B 1 217 ? -17.016 41.125 14.57 1 91.81 217 TYR B N 1
ATOM 4494 C CA . TYR B 1 217 ? -15.992 41.812 15.359 1 91.81 217 TYR B CA 1
ATOM 4495 C C . TYR B 1 217 ? -14.602 41.594 14.758 1 91.81 217 TYR B C 1
ATOM 4497 O O . TYR B 1 217 ? -14.281 40.469 14.312 1 91.81 217 TYR B O 1
ATOM 4505 N N . ASP B 1 218 ? -13.898 42.594 14.766 1 92.56 218 ASP B N 1
ATOM 4506 C CA . ASP B 1 218 ? -12.453 42.562 14.57 1 92.56 218 ASP B CA 1
ATOM 4507 C C . ASP B 1 218 ? -11.711 42.938 15.852 1 92.56 218 ASP B C 1
ATOM 4509 O O . ASP B 1 218 ? -12.328 43.344 16.828 1 92.56 218 ASP B O 1
ATOM 4513 N N . TRP B 1 219 ? -10.438 42.719 15.844 1 94.06 219 TRP B N 1
ATOM 4514 C CA . TRP B 1 219 ? -9.656 43.062 17.016 1 94.06 219 TRP B CA 1
ATOM 4515 C C . TRP B 1 219 ? -8.828 44.312 16.75 1 94.06 219 TRP B C 1
ATOM 4517 O O . TRP B 1 219 ? -8.266 44.5 15.672 1 94.06 219 TRP B O 1
ATOM 4527 N N . TRP B 1 220 ? -8.875 45.156 17.703 1 93.31 220 TRP B N 1
ATOM 4528 C CA . TRP B 1 220 ? -8.125 46.406 17.641 1 93.31 220 TRP B CA 1
ATOM 4529 C C . TRP B 1 220 ? -7.129 46.469 18.797 1 93.31 220 TRP B C 1
ATOM 4531 O O . TRP B 1 220 ? -7.438 46.062 19.922 1 93.31 220 TRP B O 1
ATOM 4541 N N . TYR B 1 221 ? -5.945 46.969 18.5 1 93.75 221 TYR B N 1
ATOM 4542 C CA . TYR B 1 221 ? -4.926 47.125 19.531 1 93.75 221 TYR B CA 1
ATOM 4543 C C . TYR B 1 221 ? -5.074 48.469 20.219 1 93.75 221 TYR B C 1
ATOM 4545 O O . TYR B 1 221 ? -5.352 49.5 19.578 1 93.75 221 TYR B O 1
ATOM 4553 N N . ALA B 1 222 ? -4.93 48.469 21.562 1 94.56 222 ALA B N 1
ATOM 4554 C CA . ALA B 1 222 ? -5.012 49.688 22.344 1 94.56 222 ALA B CA 1
ATOM 4555 C C . ALA B 1 222 ? -4.219 49.562 23.641 1 94.56 222 ALA B C 1
ATOM 4557 O O . ALA B 1 222 ? -3.664 48.5 23.938 1 94.56 222 ALA B O 1
ATOM 4558 N N . VAL B 1 223 ? -4.039 50.688 24.25 1 94.31 223 VAL B N 1
ATOM 4559 C CA . VAL B 1 223 ? -3.404 50.781 25.562 1 94.31 223 VAL B CA 1
ATOM 4560 C C . VAL B 1 223 ? -4.34 51.469 26.547 1 94.31 223 VAL B C 1
ATOM 4562 O O . VAL B 1 223 ? -5.074 52.375 26.172 1 94.31 223 VAL B O 1
ATOM 4565 N N . ILE B 1 224 ? -4.281 50.938 27.75 1 95.19 224 ILE B N 1
ATOM 4566 C CA . ILE B 1 224 ? -5.098 51.594 28.766 1 95.19 224 ILE B CA 1
ATOM 4567 C C . ILE B 1 224 ? -4.453 52.906 29.188 1 95.19 224 ILE B C 1
ATOM 4569 O O . ILE B 1 224 ? -3.262 52.938 29.516 1 95.19 224 ILE B O 1
ATOM 4573 N N . GLY B 1 225 ? -5.211 53.938 29.156 1 93.06 225 GLY B N 1
ATOM 4574 C CA . GLY B 1 225 ? -4.703 55.25 29.5 1 93.06 225 GLY B CA 1
ATOM 4575 C C . GLY B 1 225 ? -5.148 55.719 30.859 1 93.06 225 GLY B C 1
ATOM 4576 O O . GLY B 1 225 ? -5.664 54.938 31.656 1 93.06 225 GLY B O 1
ATOM 4577 N N . HIS B 1 226 ? -4.844 57 31.094 1 92.31 226 HIS B N 1
ATOM 4578 C CA . HIS B 1 226 ? -5.188 57.656 32.344 1 92.31 226 HIS B CA 1
ATOM 4579 C C . HIS B 1 226 ? -6.418 58.531 32.219 1 92.31 226 HIS B C 1
ATOM 4581 O O . HIS B 1 226 ? -6.676 59.062 31.125 1 92.31 226 HIS B O 1
ATOM 4587 N N . LEU B 1 227 ? -7.156 58.594 33.312 1 90.62 227 LEU B N 1
ATOM 4588 C CA . LEU B 1 227 ? -8.234 59.562 33.344 1 90.62 227 LEU B CA 1
ATOM 4589 C C . LEU B 1 227 ? -7.684 61 33.25 1 90.62 227 LEU B C 1
ATOM 4591 O O . LEU B 1 227 ? -6.531 61.25 33.594 1 90.62 227 LEU B O 1
ATOM 4595 N N . ASP B 1 228 ? -8.484 61.875 32.688 1 84.44 228 ASP B N 1
ATOM 4596 C CA . ASP B 1 228 ? -8.047 63.25 32.531 1 84.44 228 ASP B CA 1
ATOM 4597 C C . ASP B 1 228 ? -7.656 63.844 33.875 1 84.44 228 ASP B C 1
ATOM 4599 O O . ASP B 1 228 ? -6.727 64.625 33.969 1 84.44 228 ASP B O 1
ATOM 4603 N N . SER B 1 229 ? -8.312 63.406 34.938 1 83.62 229 SER B N 1
ATOM 4604 C CA . SER B 1 229 ? -8.078 63.938 36.281 1 83.62 229 SER B CA 1
ATOM 4605 C C . SER B 1 229 ? -6.754 63.438 36.844 1 83.62 229 SER B C 1
ATOM 4607 O O . SER B 1 229 ? -6.176 64.062 37.75 1 83.62 229 SER B O 1
ATOM 4609 N N . CYS B 1 230 ? -6.203 62.375 36.406 1 85.69 230 CYS B N 1
ATOM 4610 C CA . CYS B 1 230 ? -4.977 61.781 36.906 1 85.69 230 CYS B CA 1
ATOM 4611 C C . CYS B 1 230 ? -3.748 62.469 36.312 1 85.69 230 CYS B C 1
ATOM 4613 O O . CYS B 1 230 ? -2.705 62.531 36.969 1 85.69 230 CYS B O 1
ATOM 4615 N N . ASN B 1 231 ? -3.742 63.219 35.312 1 76.5 231 ASN B N 1
ATOM 4616 C CA . ASN B 1 231 ? -2.633 63.844 34.625 1 76.5 231 ASN B CA 1
ATOM 4617 C C . ASN B 1 231 ? -1.416 62.906 34.531 1 76.5 231 ASN B C 1
ATOM 4619 O O . ASN B 1 231 ? -0.29 63.344 34.781 1 76.5 231 ASN B O 1
ATOM 4623 N N . ALA B 1 232 ? -1.644 61.688 34.406 1 76 232 ALA B N 1
ATOM 4624 C CA . ALA B 1 232 ? -0.615 60.656 34.219 1 76 232 ALA B CA 1
ATOM 4625 C C . ALA B 1 232 ? 0.356 60.625 35.406 1 76 232 ALA B C 1
ATOM 4627 O O . ALA B 1 232 ? 1.562 60.469 35.219 1 76 232 ALA B O 1
ATOM 4628 N N . ASN B 1 233 ? -0.162 61.031 36.5 1 73.88 233 ASN B N 1
ATOM 4629 C CA . ASN B 1 233 ? 0.663 61 37.688 1 73.88 233 ASN B CA 1
ATOM 4630 C C . ASN B 1 233 ? 0.751 59.625 38.312 1 73.88 233 ASN B C 1
ATOM 4632 O O . ASN B 1 233 ? -0.221 59.125 38.875 1 73.88 233 ASN B O 1
ATOM 4636 N N . GLU B 1 234 ? 1.867 59 38.219 1 73.75 234 GLU B N 1
ATOM 4637 C CA . GLU B 1 234 ? 2.043 57.594 38.625 1 73.75 234 GLU B CA 1
ATOM 4638 C C . GLU B 1 234 ? 1.958 57.469 40.156 1 73.75 234 GLU B C 1
ATOM 4640 O O . GLU B 1 234 ? 1.578 56.406 40.656 1 73.75 234 GLU B O 1
ATOM 4645 N N . ASN B 1 235 ? 2.307 58.5 40.75 1 77.5 235 ASN B N 1
ATOM 4646 C CA . ASN B 1 235 ? 2.352 58.469 42.219 1 77.5 235 ASN B CA 1
ATOM 4647 C C . ASN B 1 235 ? 0.952 58.5 42.812 1 77.5 235 ASN B C 1
ATOM 4649 O O . ASN B 1 235 ? 0.724 58 43.906 1 77.5 235 ASN B O 1
ATOM 4653 N N . TYR B 1 236 ? 0.073 59.125 42.156 1 79.56 236 TYR B N 1
ATOM 4654 C CA . TYR B 1 236 ? -1.268 59.281 42.719 1 79.56 236 TYR B CA 1
ATOM 4655 C C . TYR B 1 236 ? -2.318 58.75 41.75 1 79.56 236 TYR B C 1
ATOM 4657 O O . TYR B 1 236 ? -3.439 59.25 41.688 1 79.56 236 TYR B O 1
ATOM 4665 N N . CYS B 1 237 ? -1.942 57.719 41.031 1 85.25 237 CYS B N 1
ATOM 4666 C CA . CYS B 1 237 ? -2.863 57.25 40 1 85.25 237 CYS B CA 1
ATOM 4667 C C . CYS B 1 237 ? -3.936 56.344 40.625 1 85.25 237 CYS B C 1
ATOM 4669 O O . CYS B 1 237 ? -3.619 55.344 41.25 1 85.25 237 CYS B O 1
ATOM 4671 N N . GLN B 1 238 ? -5.281 56.781 40.562 1 85.12 238 GLN B N 1
ATOM 4672 C CA . GLN B 1 238 ? -6.414 55.969 41 1 85.12 238 GLN B CA 1
ATOM 4673 C C . GLN B 1 238 ? -7.242 55.5 39.812 1 85.12 238 GLN B C 1
ATOM 4675 O O . GLN B 1 238 ? -8.414 55.156 39.969 1 85.12 238 GLN B O 1
ATOM 4680 N N . CYS B 1 239 ? -6.566 55.531 38.688 1 90.75 239 CYS B N 1
ATOM 4681 C CA . CYS B 1 239 ? -7.281 55.156 37.469 1 90.75 239 CYS B CA 1
ATOM 4682 C C . CYS B 1 239 ? -7.727 53.719 37.5 1 90.75 239 CYS B C 1
ATOM 4684 O O . CYS B 1 239 ? -8.758 53.344 36.938 1 90.75 239 CYS B O 1
ATOM 4686 N N . HIS B 1 240 ? -7.043 52.812 38.25 1 87.75 240 HIS B N 1
ATOM 4687 C CA . HIS B 1 240 ? -7.34 51.375 38.312 1 87.75 240 HIS B CA 1
ATOM 4688 C C . HIS B 1 240 ? -8.617 51.125 39.094 1 87.75 240 HIS B C 1
ATOM 4690 O O . HIS B 1 240 ? -9.258 50.094 38.906 1 87.75 240 HIS B O 1
ATOM 4696 N N . SER B 1 241 ? -8.914 52.031 39.906 1 87.19 241 SER B N 1
ATOM 4697 C CA . SER B 1 241 ? -10.07 51.812 40.75 1 87.19 241 SER B CA 1
ATOM 4698 C C . SER B 1 241 ? -11.312 52.531 40.219 1 87.19 241 SER B C 1
ATOM 4700 O O . SER B 1 241 ? -12.406 52.375 40.781 1 87.19 241 SER B O 1
ATOM 4702 N N . ASN B 1 242 ? -11.125 53.281 39.219 1 90.44 242 ASN B N 1
ATOM 4703 C CA . ASN B 1 242 ? -12.242 54.031 38.656 1 90.44 242 ASN B CA 1
ATOM 4704 C C . ASN B 1 242 ? -13.117 53.125 37.781 1 90.44 242 ASN B C 1
ATOM 4706 O O . ASN B 1 242 ? -12.609 52.219 37.094 1 90.44 242 ASN B O 1
ATOM 4710 N N . ASP B 1 243 ? -14.406 53.375 37.688 1 93 243 ASP B N 1
ATOM 4711 C CA . ASP B 1 243 ? -15.352 52.625 36.875 1 93 243 ASP B CA 1
ATOM 4712 C C . ASP B 1 243 ? -15.141 52.906 35.375 1 93 243 ASP B C 1
ATOM 4714 O O . ASP B 1 243 ? -15.477 52.094 34.531 1 93 243 ASP B O 1
ATOM 4718 N N . THR B 1 244 ? -14.594 54.062 35.156 1 93.44 244 THR B N 1
ATOM 4719 C CA . THR B 1 244 ? -14.359 54.438 33.75 1 93.44 244 THR B CA 1
ATOM 4720 C C . THR B 1 244 ? -12.984 54 33.281 1 93.44 244 THR B C 1
ATOM 4722 O O . THR B 1 244 ? -11.977 54.25 33.969 1 93.44 244 THR B O 1
ATOM 4725 N N . LEU B 1 245 ? -13.047 53.344 32.25 1 93.94 245 LEU B N 1
ATOM 4726 C CA . LEU B 1 245 ? -11.82 52.844 31.609 1 93.94 245 LEU B CA 1
ATOM 4727 C C . LEU B 1 245 ? -11.484 53.688 30.391 1 93.94 245 LEU B C 1
ATOM 4729 O O . LEU B 1 245 ? -12.328 53.906 29.516 1 93.94 245 LEU B O 1
ATOM 4733 N N . ILE B 1 246 ? -10.219 54.156 30.359 1 94.25 246 ILE B N 1
ATOM 4734 C CA . ILE B 1 246 ? -9.781 54.938 29.203 1 94.25 246 ILE B CA 1
ATOM 4735 C C . ILE B 1 246 ? -8.969 54.062 28.266 1 94.25 246 ILE B C 1
ATOM 4737 O O . ILE B 1 246 ? -7.914 53.531 28.641 1 94.25 246 ILE B O 1
ATOM 4741 N N . VAL B 1 247 ? -9.516 53.875 27.078 1 95.44 247 VAL B N 1
ATOM 4742 C CA . VAL B 1 247 ? -8.82 53.094 26.047 1 95.44 247 VAL B CA 1
ATOM 4743 C C . VAL B 1 247 ? -8.188 54.031 25.031 1 95.44 247 VAL B C 1
ATOM 4745 O O . VAL B 1 247 ? -8.875 54.875 24.438 1 95.44 247 VAL B O 1
ATOM 4748 N N . GLU B 1 248 ? -6.91 53.875 24.844 1 93.94 248 GLU B N 1
ATOM 4749 C CA . GLU B 1 248 ? -6.188 54.75 23.953 1 93.94 248 GLU B CA 1
ATOM 4750 C C . GLU B 1 248 ? -5.66 54 22.734 1 93.94 248 GLU B C 1
ATOM 4752 O O . GLU B 1 248 ? -4.934 53.031 22.875 1 93.94 248 GLU B O 1
ATOM 4757 N N . PHE B 1 249 ? -6.082 54.5 21.625 1 92.31 249 PHE B N 1
ATOM 4758 C CA . PHE B 1 249 ? -5.543 54.031 20.359 1 92.31 249 PHE B CA 1
ATOM 4759 C C . PHE B 1 249 ? -4.402 54.906 19.875 1 92.31 249 PHE B C 1
ATOM 4761 O O . PHE B 1 249 ? -4.613 55.812 19.062 1 92.31 249 PHE B O 1
ATOM 4768 N N . ARG B 1 250 ? -3.264 54.562 20.219 1 87.38 250 ARG B N 1
ATOM 4769 C CA . ARG B 1 250 ? -2.113 55.438 20.078 1 87.38 250 ARG B CA 1
ATOM 4770 C C . ARG B 1 250 ? -1.595 55.438 18.641 1 87.38 250 ARG B C 1
ATOM 4772 O O . ARG B 1 250 ? -0.698 56.219 18.297 1 87.38 250 ARG B O 1
ATOM 4779 N N . GLN B 1 251 ? -2.131 54.562 17.875 1 83.75 251 GLN B N 1
ATOM 4780 C CA . GLN B 1 251 ? -1.792 54.594 16.453 1 83.75 251 GLN B CA 1
ATOM 4781 C C . GLN B 1 251 ? -2.471 55.75 15.742 1 83.75 251 GLN B C 1
ATOM 4783 O O . GLN B 1 251 ? -2.107 56.094 14.609 1 83.75 251 GLN B O 1
ATOM 4788 N N . TYR B 1 252 ? -3.379 56.344 16.375 1 84.25 252 TYR B N 1
ATOM 4789 C CA . TYR B 1 252 ? -4.043 57.5 15.828 1 84.25 252 TYR B CA 1
ATOM 4790 C C . TYR B 1 252 ? -3.402 58.781 16.344 1 84.25 252 TYR B C 1
ATOM 4792 O O . TYR B 1 252 ? -2.809 58.812 17.422 1 84.25 252 TYR B O 1
ATOM 4800 N N . ARG B 1 253 ? -3.58 59.812 15.578 1 83.62 253 ARG B N 1
ATOM 4801 C CA . ARG B 1 253 ? -3.102 61.125 16 1 83.62 253 ARG B CA 1
ATOM 4802 C C . ARG B 1 253 ? -3.848 61.625 17.234 1 83.62 253 ARG B C 1
ATOM 4804 O O . ARG B 1 253 ? -4.988 61.219 17.484 1 83.62 253 ARG B O 1
ATOM 4811 N N . GLU B 1 254 ? -3.188 62.469 17.938 1 83 254 GLU B N 1
ATOM 4812 C CA . GLU B 1 254 ? -3.76 62.969 19.188 1 83 254 GLU B CA 1
ATOM 4813 C C . GLU B 1 254 ? -5.062 63.719 18.922 1 83 254 GLU B C 1
ATOM 4815 O O . GLU B 1 254 ? -5.977 63.688 19.75 1 83 254 GLU B O 1
ATOM 4820 N N . VAL B 1 255 ? -5.168 64.312 17.812 1 83.38 255 VAL B N 1
ATOM 4821 C CA . VAL B 1 255 ? -6.32 65.125 17.516 1 83.38 255 VAL B CA 1
ATOM 4822 C C . VAL B 1 255 ? -7.477 64.25 17.016 1 83.38 255 VAL B C 1
ATOM 4824 O O . VAL B 1 255 ? -8.617 64.75 16.938 1 83.38 255 VAL B O 1
ATOM 4827 N N . SER B 1 256 ? -7.223 63.094 16.734 1 84.25 256 SER B N 1
ATOM 4828 C CA . SER B 1 256 ? -8.242 62.188 16.188 1 84.25 256 SER B CA 1
ATOM 4829 C C . SER B 1 256 ? -9.32 61.875 17.234 1 84.25 256 SER B C 1
ATOM 4831 O O . SER B 1 256 ? -9.016 61.688 18.406 1 84.25 256 SER B O 1
ATOM 4833 N N . ASN B 1 257 ? -10.516 61.844 16.797 1 83.44 257 ASN B N 1
ATOM 4834 C CA . ASN B 1 257 ? -11.633 61.5 17.672 1 83.44 257 ASN B CA 1
ATOM 4835 C C . ASN B 1 257 ? -11.562 60.031 18.109 1 83.44 257 ASN B C 1
ATOM 4837 O O . ASN B 1 257 ? -12.211 59.625 19.078 1 83.44 257 ASN B O 1
ATOM 4841 N N . MET B 1 258 ? -10.789 59.281 17.406 1 85 258 MET B N 1
ATOM 4842 C CA . MET B 1 258 ? -10.711 57.844 17.688 1 85 258 MET B CA 1
ATOM 4843 C C . MET B 1 258 ? -9.57 57.531 18.641 1 85 258 MET B C 1
ATOM 4845 O O . MET B 1 258 ? -9.414 56.406 19.094 1 85 258 MET B O 1
ATOM 4849 N N . ARG B 1 259 ? -8.828 58.5 19.047 1 90.06 259 ARG B N 1
ATOM 4850 C CA . ARG B 1 259 ? -7.602 58.312 19.812 1 90.06 259 ARG B CA 1
ATOM 4851 C C . ARG B 1 259 ? -7.91 57.781 21.219 1 90.06 259 ARG B C 1
ATOM 4853 O O . ARG B 1 259 ? -7.145 57 21.766 1 90.06 259 ARG B O 1
ATOM 4860 N N . ARG B 1 260 ? -9.039 58.281 21.734 1 92.56 260 ARG B N 1
ATOM 4861 C CA . ARG B 1 260 ? -9.383 57.906 23.094 1 92.56 260 ARG B CA 1
ATOM 4862 C C . ARG B 1 260 ? -10.875 57.625 23.219 1 92.56 260 ARG B C 1
ATOM 4864 O O . ARG B 1 260 ? -11.703 58.312 22.641 1 92.56 260 ARG B O 1
ATOM 4871 N N . ILE B 1 261 ? -11.102 56.594 23.953 1 93.12 261 ILE B N 1
ATOM 4872 C CA . ILE B 1 261 ? -12.5 56.281 24.234 1 93.12 261 ILE B CA 1
ATOM 4873 C C . ILE B 1 261 ? -12.664 55.906 25.703 1 93.12 261 ILE B C 1
ATOM 4875 O O . ILE B 1 261 ? -11.719 55.469 26.344 1 93.12 261 ILE B O 1
ATOM 4879 N N . ARG B 1 262 ? -13.867 56.281 26.156 1 94 262 ARG B N 1
ATOM 4880 C CA . ARG B 1 262 ? -14.219 55.969 27.531 1 94 262 ARG B CA 1
ATOM 4881 C C . ARG B 1 262 ? -15.172 54.781 27.594 1 94 262 ARG B C 1
ATOM 4883 O O . ARG B 1 262 ? -16.203 54.781 26.922 1 94 262 ARG B O 1
ATOM 4890 N N . LEU B 1 263 ? -14.828 53.75 28.328 1 94.88 263 LEU B N 1
ATOM 4891 C CA . LEU B 1 263 ? -15.68 52.594 28.531 1 94.88 263 LEU B CA 1
ATOM 4892 C C . LEU B 1 263 ? -15.922 52.344 30.016 1 94.88 263 LEU B C 1
ATOM 4894 O O . LEU B 1 263 ? -15.188 52.875 30.859 1 94.88 263 LEU B O 1
ATOM 4898 N N . SER B 1 264 ? -16.984 51.594 30.25 1 94.44 264 SER B N 1
ATOM 4899 C CA . SER B 1 264 ? -17.281 51.25 31.625 1 94.44 264 SER B CA 1
ATOM 4900 C C . SER B 1 264 ? -16.688 49.875 32 1 94.44 264 SER B C 1
ATOM 4902 O O . SER B 1 264 ? -16.859 48.906 31.281 1 94.44 264 SER B O 1
ATOM 4904 N N . ARG B 1 265 ? -16.078 49.781 33.156 1 92 265 ARG B N 1
ATOM 4905 C CA . ARG B 1 265 ? -15.516 48.531 33.656 1 92 265 ARG B CA 1
ATOM 4906 C C . ARG B 1 265 ? -16.625 47.562 34.094 1 92 265 ARG B C 1
ATOM 4908 O O . ARG B 1 265 ? -16.391 46.375 34.219 1 92 265 ARG B O 1
ATOM 4915 N N . LYS B 1 266 ? -17.719 48.125 34.25 1 90.44 266 LYS B N 1
ATOM 4916 C CA . LYS B 1 266 ? -18.812 47.344 34.844 1 90.44 266 LYS B CA 1
ATOM 4917 C C . LYS B 1 266 ? -19.609 46.625 33.75 1 90.44 266 LYS B C 1
ATOM 4919 O O . LYS B 1 266 ? -20.391 45.719 34.062 1 90.44 266 LYS B O 1
ATOM 4924 N N . ILE B 1 267 ? -19.406 47 32.562 1 89.81 267 ILE B N 1
ATOM 4925 C CA . ILE B 1 267 ? -20.172 46.438 31.469 1 89.81 267 ILE B CA 1
ATOM 4926 C C . ILE B 1 267 ? -19.328 45.406 30.703 1 89.81 267 ILE B C 1
ATOM 4928 O O . ILE B 1 267 ? -18.422 45.781 29.953 1 89.81 267 ILE B O 1
ATOM 4932 N N . ASN B 1 268 ? -19.688 44.156 30.953 1 89.62 268 ASN B N 1
ATOM 4933 C CA . ASN B 1 268 ? -19.047 43.094 30.188 1 89.62 268 ASN B CA 1
ATOM 4934 C C . ASN B 1 268 ? -19.812 42.781 28.906 1 89.62 268 ASN B C 1
ATOM 4936 O O . ASN B 1 268 ? -20.25 41.656 28.703 1 89.62 268 ASN B O 1
ATOM 4940 N N . GLY B 1 269 ? -20.172 43.688 28.203 1 90.5 269 GLY B N 1
ATOM 4941 C CA . GLY B 1 269 ? -20.906 43.625 26.953 1 90.5 269 GLY B CA 1
ATOM 4942 C C . GLY B 1 269 ? -20.5 44.688 25.953 1 90.5 269 GLY B C 1
ATOM 4943 O O . GLY B 1 269 ? -19.422 45.281 26.078 1 90.5 269 GLY B O 1
ATOM 4944 N N . GLU B 1 270 ? -21.25 44.781 24.969 1 94.81 270 GLU B N 1
ATOM 4945 C CA . GLU B 1 270 ? -20.938 45.719 23.906 1 94.81 270 GLU B CA 1
ATOM 4946 C C . GLU B 1 270 ? -21.234 47.156 24.328 1 94.81 270 GLU B C 1
ATOM 4948 O O . GLU B 1 270 ? -22.266 47.406 24.953 1 94.81 270 GLU B O 1
ATOM 4953 N N . GLN B 1 271 ? -20.266 48 24.125 1 94.88 271 GLN B N 1
ATOM 4954 C CA . GLN B 1 271 ? -20.406 49.438 24.406 1 94.88 271 GLN B CA 1
ATOM 4955 C C . GLN B 1 271 ? -20.125 50.281 23.172 1 94.88 271 GLN B C 1
ATOM 4957 O O . GLN B 1 271 ? -19.344 49.875 22.297 1 94.88 271 GLN B O 1
ATOM 4962 N N . GLY B 1 272 ? -20.797 51.375 23.047 1 90.94 272 GLY B N 1
ATOM 4963 C CA . GLY B 1 272 ? -20.516 52.281 21.938 1 90.94 272 GLY B CA 1
ATOM 4964 C C . GLY B 1 272 ? -21.781 52.719 21.203 1 90.94 272 GLY B C 1
ATOM 4965 O O . GLY B 1 272 ? -22.891 52.562 21.734 1 90.94 272 GLY B O 1
ATOM 4966 N N . ASP B 1 273 ? -21.484 53.406 20.141 1 87.06 273 ASP B N 1
ATOM 4967 C CA . ASP B 1 273 ? -22.594 53.906 19.328 1 87.06 273 ASP B CA 1
ATOM 4968 C C . ASP B 1 273 ? -22.266 53.875 17.844 1 87.06 273 ASP B C 1
ATOM 4970 O O . ASP B 1 273 ? -21.188 53.406 17.453 1 87.06 273 ASP B O 1
ATOM 4974 N N . GLN B 1 274 ? -23.172 54.281 17.062 1 85.38 274 GLN B N 1
ATOM 4975 C CA . GLN B 1 274 ? -23.062 54.219 15.609 1 85.38 274 GLN B CA 1
ATOM 4976 C C . GLN B 1 274 ? -21.969 55.156 15.086 1 85.38 274 GLN B C 1
ATOM 4978 O O . GLN B 1 274 ? -21.422 54.938 14.008 1 85.38 274 GLN B O 1
ATOM 4983 N N . THR B 1 275 ? -21.656 56.156 15.82 1 83 275 THR B N 1
ATOM 4984 C CA . THR B 1 275 ? -20.719 57.156 15.359 1 83 275 THR B CA 1
ATOM 4985 C C . THR B 1 275 ? -19.281 56.656 15.508 1 83 275 THR B C 1
ATOM 4987 O O . THR B 1 275 ? -18.453 56.875 14.609 1 83 275 THR B O 1
ATOM 4990 N N . ARG B 1 276 ? -18.922 55.969 16.547 1 87.62 276 ARG B N 1
ATOM 4991 C CA . ARG B 1 276 ? -17.547 55.594 16.812 1 87.62 276 ARG B CA 1
ATOM 4992 C C . ARG B 1 276 ? -17.391 54.062 16.734 1 87.62 276 ARG B C 1
ATOM 4994 O O . ARG B 1 276 ? -16.281 53.562 16.797 1 87.62 276 ARG B O 1
ATOM 5001 N N . GLY B 1 277 ? -18.531 53.406 16.609 1 92.25 277 GLY B N 1
ATOM 5002 C CA . GLY B 1 277 ? -18.5 51.938 16.516 1 92.25 277 GLY B CA 1
ATOM 5003 C C . GLY B 1 277 ? -18.812 51.25 17.844 1 92.25 277 GLY B C 1
ATOM 5004 O O . GLY B 1 277 ? -19.109 51.938 18.828 1 92.25 277 GLY B O 1
ATOM 5005 N N . TYR B 1 278 ? -18.828 50.031 17.781 1 95.25 278 TYR B N 1
ATOM 5006 C CA . TYR B 1 278 ? -19.188 49.25 18.938 1 95.25 278 TYR B CA 1
ATOM 5007 C C . TYR B 1 278 ? -18 48.438 19.453 1 95.25 278 TYR B C 1
ATOM 5009 O O . TYR B 1 278 ? -17.297 47.812 18.672 1 95.25 278 TYR B O 1
ATOM 5017 N N . TYR B 1 279 ? -17.797 48.594 20.719 1 95.81 279 TYR B N 1
ATOM 5018 C CA . TYR B 1 279 ? -16.656 47.969 21.359 1 95.81 279 TYR B CA 1
ATOM 5019 C C . TYR B 1 279 ? -17.125 46.75 22.188 1 95.81 279 TYR B C 1
ATOM 5021 O O . TYR B 1 279 ? -18.094 46.844 22.938 1 95.81 279 TYR B O 1
ATOM 5029 N N . GLY B 1 280 ? -16.422 45.625 21.891 1 95.19 280 GLY B N 1
ATOM 5030 C CA . GLY B 1 280 ? -16.812 44.406 22.562 1 95.19 280 GLY B CA 1
ATOM 5031 C C . GLY B 1 280 ? -15.828 43.969 23.625 1 95.19 280 GLY B C 1
ATOM 5032 O O . GLY B 1 280 ? -15.438 44.781 24.484 1 95.19 280 GLY B O 1
ATOM 5033 N N . GLY B 1 281 ? -15.516 42.688 23.594 1 95.06 281 GLY B N 1
ATOM 5034 C CA . GLY B 1 281 ? -14.664 42.125 24.625 1 95.06 281 GLY B CA 1
ATOM 5035 C C . GLY B 1 281 ? -13.234 42.625 24.562 1 95.06 281 GLY B C 1
ATOM 5036 O O . GLY B 1 281 ? -12.734 42.969 23.484 1 95.06 281 GLY B O 1
ATOM 5037 N N . ILE B 1 282 ? -12.578 42.656 25.75 1 96.06 282 ILE B N 1
ATOM 5038 C CA . ILE B 1 282 ? -11.203 43.094 25.875 1 96.06 282 ILE B CA 1
ATOM 5039 C C . ILE B 1 282 ? -10.32 41.938 26.344 1 96.06 282 ILE B C 1
ATOM 5041 O O . ILE B 1 282 ? -10.695 41.188 27.25 1 96.06 282 ILE B O 1
ATOM 5045 N N . ARG B 1 283 ? -9.242 41.781 25.688 1 95 283 ARG B N 1
ATOM 5046 C CA . ARG B 1 283 ? -8.227 40.812 26.078 1 95 283 ARG B CA 1
ATOM 5047 C C . ARG B 1 283 ? -6.922 41.5 26.469 1 95 283 ARG B C 1
ATOM 5049 O O . ARG B 1 283 ? -6.371 42.281 25.688 1 95 283 ARG B O 1
ATOM 5056 N N . LYS B 1 284 ? -6.477 41.2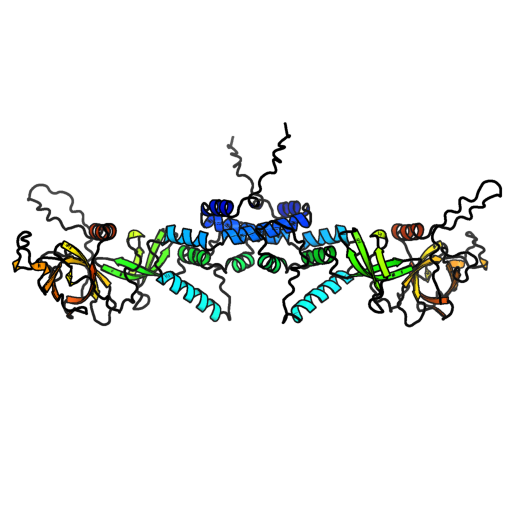19 27.656 1 95.75 284 LYS B N 1
ATOM 5057 C CA . LYS B 1 284 ? -5.195 41.781 28.078 1 95.75 284 LYS B CA 1
ATOM 5058 C C . LYS B 1 284 ? -4.027 41 27.469 1 95.75 284 LYS B C 1
ATOM 5060 O O . LYS B 1 284 ? -4.055 39.781 27.406 1 95.75 284 LYS B O 1
ATOM 5065 N N . LEU B 1 285 ? -3.117 41.719 26.906 1 94.38 285 LEU B N 1
ATOM 5066 C CA . LEU B 1 285 ? -1.952 41.094 26.281 1 94.38 285 LEU B CA 1
ATOM 5067 C C . LEU B 1 285 ? -0.822 40.938 27.297 1 94.38 285 LEU B C 1
ATOM 5069 O O . LEU B 1 285 ? -0.384 41.906 27.906 1 94.38 285 LEU B O 1
ATOM 5073 N N . HIS B 1 286 ? -0.435 39.719 27.5 1 89.88 286 HIS B N 1
ATOM 5074 C CA . HIS B 1 286 ? 0.644 39.438 28.438 1 89.88 286 HIS B CA 1
ATOM 5075 C C . HIS B 1 286 ? 1.916 39.031 27.703 1 89.88 286 HIS B C 1
ATOM 5077 O O . HIS B 1 286 ? 3.018 39.156 28.234 1 89.88 286 HIS B O 1
ATOM 5083 N N . ASN B 1 287 ? 1.752 38.625 26.547 1 87.31 287 ASN B N 1
ATOM 5084 C CA . ASN B 1 287 ? 2.871 38.094 25.781 1 87.31 287 ASN B CA 1
ATOM 5085 C C . ASN B 1 287 ? 3.66 39.219 25.094 1 87.31 287 ASN B C 1
ATOM 5087 O O . ASN B 1 287 ? 3.109 39.969 24.281 1 87.31 287 ASN B O 1
ATOM 5091 N N . GLU B 1 288 ? 4.898 39.281 25.344 1 89.5 288 GLU B N 1
ATOM 5092 C CA . GLU B 1 288 ? 5.754 40.312 24.766 1 89.5 288 GLU B CA 1
ATOM 5093 C C . GLU B 1 288 ? 5.84 40.188 23.25 1 89.5 288 GLU B C 1
ATOM 5095 O O . GLU B 1 288 ? 5.973 41.188 22.547 1 89.5 288 GLU B O 1
ATOM 5100 N N . ASP B 1 289 ? 5.711 39 22.859 1 86.94 289 ASP B N 1
ATOM 5101 C CA . ASP B 1 289 ? 5.781 38.812 21.422 1 86.94 289 ASP B CA 1
ATOM 5102 C C . ASP B 1 289 ? 4.578 39.438 20.719 1 86.94 289 ASP B C 1
ATOM 5104 O O . ASP B 1 289 ? 4.719 40.031 19.656 1 86.94 289 ASP B O 1
ATOM 5108 N N . GLU B 1 290 ? 3.459 39.219 21.359 1 87.31 290 GLU B N 1
ATOM 5109 C CA . GLU B 1 290 ? 2.252 39.812 20.781 1 87.31 290 GLU B CA 1
ATOM 5110 C C . GLU B 1 290 ? 2.316 41.344 20.812 1 87.31 290 GLU B C 1
ATOM 5112 O O . GLU B 1 290 ? 1.967 42 19.828 1 87.31 290 GLU B O 1
ATOM 5117 N N . ILE B 1 291 ? 2.77 41.812 21.891 1 90.31 291 ILE B N 1
ATOM 5118 C CA . ILE B 1 291 ? 2.891 43.25 22.047 1 90.31 291 ILE B CA 1
ATOM 5119 C C . ILE B 1 291 ? 3.916 43.781 21.047 1 90.31 291 ILE B C 1
ATOM 5121 O O . ILE B 1 291 ? 3.689 44.812 20.406 1 90.31 291 ILE B O 1
ATOM 5125 N N . GLY B 1 292 ? 5 43.062 20.953 1 87.44 292 GLY B N 1
ATOM 5126 C CA . GLY B 1 292 ? 6.039 43.438 20.016 1 87.44 292 GLY B CA 1
ATOM 5127 C C . GLY B 1 292 ? 5.559 43.5 18.578 1 87.44 292 GLY B C 1
ATOM 5128 O O . GLY B 1 292 ? 5.938 44.375 17.812 1 87.44 292 GLY B O 1
ATOM 5129 N N . THR B 1 293 ? 4.738 42.625 18.234 1 87.19 293 THR B N 1
ATOM 5130 C CA . THR B 1 293 ? 4.188 42.594 16.891 1 87.19 293 THR B CA 1
ATOM 5131 C C . THR B 1 293 ? 3.357 43.844 16.609 1 87.19 293 THR B C 1
ATOM 5133 O O . THR B 1 293 ? 3.48 44.469 15.555 1 87.19 293 THR B O 1
ATOM 5136 N N . TRP B 1 294 ? 2.549 44.219 17.578 1 87.5 294 TRP B N 1
ATOM 5137 C CA . TRP B 1 294 ? 1.727 45.438 17.422 1 87.5 294 TRP B CA 1
ATOM 5138 C C . TRP B 1 294 ? 2.594 46.688 17.359 1 87.5 294 TRP B C 1
ATOM 5140 O O . TRP B 1 294 ? 2.33 47.594 16.562 1 87.5 294 TRP B O 1
ATOM 5150 N N . LYS B 1 295 ? 3.623 46.688 18.094 1 84.31 295 LYS B N 1
ATOM 5151 C CA . LYS B 1 295 ? 4.516 47.844 18.109 1 84.31 295 LYS B CA 1
ATOM 5152 C C . LYS B 1 295 ? 5.262 47.969 16.781 1 84.31 295 LYS B C 1
ATOM 5154 O O . LYS B 1 295 ? 5.562 49.094 16.359 1 84.31 295 LYS B O 1
ATOM 5159 N N . LYS B 1 296 ? 5.523 46.875 16.203 1 84.44 296 LYS B N 1
ATOM 5160 C CA . LYS B 1 296 ? 6.199 46.875 14.914 1 84.44 296 LYS B CA 1
ATOM 5161 C C . LYS B 1 296 ? 5.258 47.344 13.805 1 84.44 296 LYS B C 1
ATOM 5163 O O . LYS B 1 296 ? 5.68 48.062 12.875 1 84.44 296 LYS B O 1
ATOM 5168 N N . LEU B 1 297 ? 4.055 47 13.969 1 82.5 297 LEU B N 1
ATOM 5169 C CA . LEU B 1 297 ? 3.072 47.344 12.945 1 82.5 297 LEU B CA 1
ATOM 5170 C C . LEU B 1 297 ? 2.672 48.812 13.055 1 82.5 297 LEU B C 1
ATOM 5172 O O . LEU B 1 297 ? 2.396 49.469 12.039 1 82.5 297 LEU B O 1
ATOM 5176 N N . PHE B 1 298 ? 2.701 49.312 14.273 1 74.75 298 PHE B N 1
ATOM 5177 C CA . PHE B 1 298 ? 2.291 50.719 14.477 1 74.75 298 PHE B CA 1
ATOM 5178 C C . PHE B 1 298 ? 3.318 51.469 15.312 1 74.75 298 PHE B C 1
ATOM 5180 O O . PHE B 1 298 ? 3.121 51.656 16.516 1 74.75 298 PHE B O 1
ATOM 5187 N N . PRO B 1 299 ? 4.508 51.906 14.594 1 59.38 299 PRO B N 1
ATOM 5188 C CA . PRO B 1 299 ? 5.484 52.656 15.383 1 59.38 299 PRO B CA 1
ATOM 5189 C C . PRO B 1 299 ? 4.957 54 15.844 1 59.38 299 PRO B C 1
ATOM 5191 O O . PRO B 1 299 ? 4.129 54.625 15.164 1 59.38 299 PRO B O 1
ATOM 5194 N N . ARG B 1 300 ? 5.207 54.281 17.094 1 53 300 ARG B N 1
ATOM 5195 C CA . ARG B 1 300 ? 4.805 55.531 17.688 1 53 300 ARG B CA 1
ATOM 5196 C C . ARG B 1 300 ? 5.18 56.719 16.797 1 53 300 ARG B C 1
ATOM 5198 O O . ARG B 1 300 ? 6.25 56.719 16.188 1 53 300 ARG B O 1
ATOM 5205 N N . GLN B 1 301 ? 4.352 57.281 16.188 1 46.16 301 GLN B N 1
ATOM 5206 C CA . GLN B 1 301 ? 4.684 58.562 15.531 1 46.16 301 GLN B CA 1
ATOM 5207 C C . GLN B 1 301 ? 5.602 59.406 16.406 1 46.16 301 GLN B C 1
ATOM 5209 O O . GLN B 1 301 ? 5.207 59.844 17.484 1 46.16 301 GLN B O 1
ATOM 5214 N N . VAL B 1 302 ? 6.891 59.188 16.625 1 38.03 302 VAL B N 1
ATOM 5215 C CA . VAL B 1 302 ? 7.766 60.219 17.156 1 38.03 302 VAL B CA 1
ATOM 5216 C C . VAL B 1 302 ? 7.559 61.5 16.375 1 38.03 302 VAL B C 1
ATOM 5218 O O . VAL B 1 302 ? 7.527 61.5 15.141 1 38.03 302 VAL B O 1
ATOM 5221 N N . ARG B 1 303 ? 7.164 62.656 17.031 1 36.41 303 ARG B N 1
ATOM 5222 C CA . ARG B 1 303 ? 7.242 64.062 16.688 1 36.41 303 ARG B CA 1
ATOM 5223 C C . ARG B 1 303 ? 8.625 64.438 16.172 1 36.41 303 ARG B C 1
ATOM 5225 O O . ARG B 1 303 ? 9.586 64.5 16.938 1 36.41 303 ARG B O 1
ATOM 5232 N N . VAL B 1 304 ? 9.203 64 15.109 1 34.28 304 VAL B N 1
ATOM 5233 C CA . VAL B 1 304 ? 10.359 64.75 14.602 1 34.28 304 VAL B CA 1
ATOM 5234 C C . VAL B 1 304 ? 10.031 66.188 14.492 1 34.28 304 VAL B C 1
ATOM 5236 O O . VAL B 1 304 ? 9.125 66.625 13.75 1 34.28 304 VAL B O 1
ATOM 5239 N N . TYR B 1 305 ? 10.406 66.938 15.578 1 28.59 305 TYR B N 1
ATOM 5240 C CA . TYR B 1 305 ? 10.594 68.438 15.492 1 28.59 305 TYR B CA 1
ATOM 5241 C C . TYR B 1 305 ? 11.602 68.75 14.406 1 28.59 305 TYR B C 1
ATOM 5243 O O . TYR B 1 305 ? 12.789 68.438 14.516 1 28.59 305 TYR B O 1
ATOM 5251 N N . TYR B 1 306 ? 11.406 68.688 13.141 1 29.12 306 TYR B N 1
ATOM 5252 C CA . TYR B 1 306 ? 12.172 69.375 12.102 1 29.12 306 TYR B CA 1
ATOM 5253 C C . TYR B 1 306 ? 12.273 70.875 12.406 1 29.12 306 TYR B C 1
ATOM 5255 O O . TYR B 1 306 ? 11.258 71.562 12.57 1 29.12 306 TYR B O 1
ATOM 5263 N N . THR B 1 307 ? 13.383 71.312 13.109 1 27.72 307 THR B N 1
ATOM 5264 C CA . THR B 1 307 ? 13.82 72.688 12.891 1 27.72 307 THR B CA 1
ATOM 5265 C C . THR B 1 307 ? 13.977 73 11.398 1 27.72 307 THR B C 1
ATOM 5267 O O . THR B 1 307 ? 14.172 72.062 10.602 1 27.72 307 THR B O 1
ATOM 5270 N N . ARG B 1 308 ? 13.906 74.312 10.875 1 28.94 308 ARG B N 1
ATOM 5271 C CA . ARG B 1 308 ? 13.844 75.062 9.633 1 28.94 308 ARG B CA 1
ATOM 5272 C C . ARG B 1 308 ? 14.961 74.625 8.68 1 28.94 308 ARG B C 1
ATOM 5274 O O . ARG B 1 308 ? 15 75.062 7.531 1 28.94 308 ARG B O 1
ATOM 5281 N N . SER B 1 309 ? 16.188 74.5 9.07 1 26.38 309 SER B N 1
ATOM 5282 C CA . SER B 1 309 ? 17.094 74.75 7.945 1 26.38 309 SER B CA 1
ATOM 5283 C C . SER B 1 309 ? 16.891 73.688 6.863 1 26.38 309 SER B C 1
ATOM 5285 O O . SER B 1 309 ? 16.797 74 5.68 1 26.38 309 SER B O 1
ATOM 5287 N N . SER B 1 310 ? 17.719 72.562 6.75 1 24.69 310 SER B N 1
ATOM 5288 C CA . SER B 1 310 ? 18.016 71.875 5.523 1 24.69 310 SER B CA 1
ATOM 5289 C C . SER B 1 310 ? 16.781 71.062 5.039 1 24.69 310 SER B C 1
ATOM 5291 O O . SER B 1 310 ? 15.898 70.75 5.828 1 24.69 310 SER B O 1
ATOM 5293 N N . LEU B 1 311 ? 16.672 70.688 3.59 1 23.08 311 LEU B N 1
ATOM 5294 C CA . LEU B 1 311 ? 15.844 70.312 2.475 1 23.08 311 LEU B CA 1
ATOM 5295 C C . LEU B 1 311 ? 15.055 69.062 2.842 1 23.08 311 LEU B C 1
ATOM 5297 O O . LEU B 1 311 ? 15.516 68.188 3.629 1 23.08 311 LEU B O 1
ATOM 5301 N N . VAL B 1 312 ? 13.82 68.875 2.174 1 22.56 312 VAL B N 1
ATOM 5302 C CA . VAL B 1 312 ? 12.469 68.312 2.047 1 22.56 312 VAL B CA 1
ATOM 5303 C C . VAL B 1 312 ? 12.523 66.875 1.745 1 22.56 312 VAL B C 1
ATOM 5305 O O . VAL B 1 312 ? 11.984 66.375 0.736 1 22.56 312 VAL B O 1
ATOM 5308 N N . THR B 1 313 ? 13.68 66.125 1.749 1 21.38 313 THR B N 1
ATOM 5309 C CA . THR B 1 313 ? 13.406 64.875 0.999 1 21.38 313 THR B CA 1
ATOM 5310 C C . THR B 1 313 ? 12.305 64.062 1.675 1 21.38 313 THR B C 1
ATOM 5312 O O . THR B 1 313 ? 12.484 63.594 2.785 1 21.38 313 THR B O 1
ATOM 5315 N N . ILE B 1 314 ? 10.961 64.5 1.509 1 23.59 314 ILE B N 1
ATOM 5316 C CA . ILE B 1 314 ? 9.617 64.062 1.808 1 23.59 314 ILE B CA 1
ATOM 5317 C C . ILE B 1 314 ? 9.5 62.562 1.419 1 23.59 314 ILE B C 1
ATOM 5319 O O . ILE B 1 314 ? 9.594 62.219 0.239 1 23.59 314 ILE B O 1
ATOM 5323 N N . LEU B 1 315 ? 10.047 61.656 2.232 1 24.14 315 LEU B N 1
ATOM 5324 C CA . LEU B 1 315 ? 9.688 60.281 1.981 1 24.14 315 LEU B CA 1
ATOM 5325 C C . LEU B 1 315 ? 8.18 60.094 1.928 1 24.14 315 LEU B C 1
ATOM 5327 O O . LEU B 1 315 ? 7.469 60.531 2.848 1 24.14 315 LEU B O 1
ATOM 5331 N N . HIS B 1 316 ? 7.449 60.156 0.727 1 23.14 316 HIS B N 1
ATOM 5332 C CA . HIS B 1 316 ? 6.121 59.812 0.228 1 23.14 316 HIS B CA 1
ATOM 5333 C C . HIS B 1 316 ? 5.641 58.5 0.796 1 23.14 316 HIS B C 1
ATOM 5335 O O . HIS B 1 316 ? 5.898 57.438 0.214 1 23.14 316 HIS B O 1
ATOM 5341 N N . ASN B 1 317 ? 5.879 58.156 1.979 1 25.12 317 ASN B N 1
ATOM 5342 C CA . ASN B 1 317 ? 5.254 56.875 2.311 1 25.12 317 ASN B CA 1
ATOM 5343 C C . ASN B 1 317 ? 3.736 56.938 2.152 1 25.12 317 ASN B C 1
ATOM 5345 O O . ASN B 1 317 ? 3.119 57.938 2.449 1 25.12 317 ASN B O 1
ATOM 5349 N N . SER B 1 318 ? 3.039 56.031 1.292 1 27.7 318 SER B N 1
ATOM 5350 C CA . SER B 1 318 ? 1.672 55.75 0.874 1 27.7 318 SER B CA 1
ATOM 5351 C C . SER B 1 318 ? 0.734 55.656 2.074 1 27.7 318 SER B C 1
ATOM 5353 O O . SER B 1 318 ? 0.858 54.75 2.9 1 27.7 318 SER B O 1
ATOM 5355 N N . TRP B 1 319 ? 0.258 56.719 2.705 1 26.42 319 TRP B N 1
ATOM 5356 C CA . TRP B 1 319 ? -0.835 56.906 3.654 1 26.42 319 TRP B CA 1
ATOM 5357 C C . TRP B 1 319 ? -2.113 56.25 3.148 1 26.42 319 TRP B C 1
ATOM 5359 O O . TRP B 1 319 ? -2.611 56.594 2.072 1 26.42 319 TRP B O 1
ATOM 5369 N N . PHE B 1 320 ? -2.311 54.969 3.396 1 26.42 320 PHE B N 1
ATOM 5370 C CA . PHE B 1 320 ? -3.572 54.312 3.104 1 26.42 320 PHE B CA 1
ATOM 5371 C C . PHE B 1 320 ? -4.746 55.062 3.695 1 26.42 320 PHE B C 1
ATOM 5373 O O . PHE B 1 320 ? -4.73 55.406 4.879 1 26.42 320 PHE B O 1
ATOM 5380 N N . TYR B 1 321 ? -5.418 55.938 2.918 1 23.42 321 TYR B N 1
ATOM 5381 C CA . TYR B 1 321 ? -6.754 56.5 3.125 1 23.42 321 TYR B CA 1
ATOM 5382 C C . TYR B 1 321 ? -7.73 55.406 3.564 1 23.4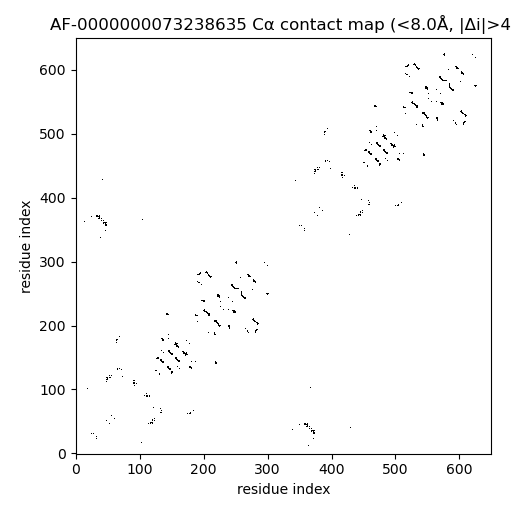2 321 TYR B C 1
ATOM 5384 O O . TYR B 1 321 ? -7.91 54.406 2.869 1 23.42 321 TYR B O 1
ATOM 5392 N N . ILE B 1 322 ? -7.824 55.156 4.742 1 25.72 322 ILE B N 1
ATOM 5393 C CA . ILE B 1 322 ? -8.977 54.406 5.188 1 25.72 322 ILE B CA 1
ATOM 5394 C C . ILE B 1 322 ? -10.266 55.125 4.812 1 25.72 322 ILE B C 1
ATOM 5396 O O . ILE B 1 322 ? -10.547 56.219 5.32 1 25.72 322 ILE B O 1
ATOM 5400 N N . PRO B 1 323 ? -10.703 55 3.514 1 24.91 323 PRO B N 1
ATOM 5401 C CA . PRO B 1 323 ? -12.016 55.594 3.238 1 24.91 323 PRO B CA 1
ATOM 5402 C C . PRO B 1 323 ? -13.086 55.156 4.238 1 24.91 323 PRO B C 1
ATOM 5404 O O . PRO B 1 323 ? -13.281 53.938 4.449 1 24.91 323 PRO B O 1
ATOM 5407 N N . PHE B 1 324 ? -13.242 55.875 5.246 1 21.42 324 PHE B N 1
ATOM 5408 C CA . PHE B 1 324 ? -14.438 55.656 6.051 1 21.42 324 PHE B CA 1
ATOM 5409 C C . PHE B 1 324 ? -15.664 55.469 5.164 1 21.42 324 PHE B C 1
ATOM 5411 O O . PHE B 1 324 ? -16.391 54.469 5.273 1 21.42 324 PHE B O 1
ATOM 5418 N N . PHE B 1 325 ? -16.766 56.344 5.305 1 19.12 325 PHE B N 1
ATOM 5419 C CA . PHE B 1 325 ? -17.859 56.438 4.344 1 19.12 325 PHE B CA 1
ATOM 5420 C C . PHE B 1 325 ? -17.359 56.938 2.994 1 19.12 325 PHE B C 1
ATOM 5422 O O . PHE B 1 325 ? -16.516 57.812 2.932 1 19.12 325 PHE B O 1
#

Organism: Cajanus cajan (NCBI:txid3821)

Sequence (650 aa):
MENNIKNNRPTYLLDLPESTLHFILKRLSPIELSTMSKVCVYLKYRCQSDDLWENHIKEKWGRVIGEAVYKEWEWHIESRTNNQTGSLGSFTGVWPNLYLGSYLEDCKLLNGQLSNNFFMSLYFSLESGKFWFPAEVYKGLMIHNGLVSYDSESNTFQARYQSGGWRSLGKNIEWDMVRVPAVDLPPYVIHVSDCLEDLTPEDHIEIQWRADTQCPYDWWYAVIGHLDSCNANENYCQCHSNDTLIVEFRQYREVSNMRRIRLSRKINGEQGDQTRGYYGGIRKLHNEDEIGTWKKLFPRQVRVYYTRSSLVTILHNSWFYIPFFMENNIKNNRPTYLLDLPESTLHFILKRLSPIELSTMSKVCVYLKYRCQSDDLWENHIKEKWGRVIGEAVYKEWEWHIESRTNNQTGSLGSFTGVWPNLYLGSYLEDCKLLNGQLSNNFFMSLYFSLESGKFWFPAEVYKGLMIHNGLVSYDSESNTFQARYQSGGWRSLGKNIEWDMVRVPAVDLPPYVIHVSDCLEDLTPEDHIEIQWRADTQCPYDWWYAVIGHLDSCNANENYCQCHSNDTLIVEFRQYREVSNMRRIRLSRKINGEQGDQTRGYYGGIRKLHNEDEIGTWKKLFPRQVRVYYTRSSLVTILHNSWFYIPFF